Protein 3EF4 (pdb70)

CATH classification: 2.60.40.420

Sequence (372 aa):
AEHIVEMRNKDDAGNTMVFQPGFVKVEAGDTVKFVPTDKSHNAESVREVWPEGVAPVKGGFSKEVVFNAEKEGLYVLKCAPHYGMGMVVLVQVGKPVNLDQIKEYKATGLAKKRLDGEIAKVVQAEHIVEMRNKDDAGNTMVFQPGFVKVEAGDTVKFVPTDKSHNAESVREVWPPEEGGVAPVKGGFSKEVVFNAEKEGLYVLKCAPHYGMGMVVLVQVGKPVNLDQIKEYKATGLAKKRLDGEIAKVVQAEHIVEMRNKDDAGNTMVFQPGFVKVEAGDTVKFVPTDKSHNAESVREVWPEGVAPVKGGFSKEVVFNAEKEGLYVLKCAPHYGMGMVVLVQVGKPVNLDQIKEYKATGLAKKRLDGEIAKVVQ

Foldseek 3Di:
DEAEWEQDQADPVGQGGETVVQEEEDEQQYKYKYADPDFQWWKWFPVVQADPPDDIWGDDGRHMTMDRHHDFAKTKIATVVCLQVQYIHIYGYPDHPCLVSLVVDDDDDNVVVNSVVRSVVDDD/DEAEWEQAQADPVGQGGEIVVQEAEEAAQYKYKYADPDFQWWKWFPCQLAPVVDDIWTGDGNHITMDHRHDFAKTKIATVVCQQSQYIHIYGYPAHPVLVSQVPDATHHNVRVNSVVNSVVDDD/DEAEWEQAQADPVGQGGEIVPQEEEEEAQYKYKYADPDFFWWKWFPCQLADVVDDIWGGDHRHITMDRQHDFAKTKIATVVCQLSQYIHIYGYPAHPSLVSPLVDQTHHNVRVNVVVRSVPDDD

Nearest PDB structures (foldseek):
  3ef4-assembly2_B  TM=9.945E-01  e=1.281E-25  Hyphomicrobium denitrificans
  5z0x-assembly2_B  TM=9.480E-01  e=6.308E-16  Achromobacter cycloclastes
  3tu6-assembly1_A  TM=9.579E-01  e=3.264E-15  Sinorhizobium meliloti
  8k9p-assembly1_A  TM=9.310E-01  e=1.628E-15  Alcaligenes faecalis
  5ysg-assembly3_C  TM=9.507E-01  e=1.312E-14  Achromobacter cycloclastes

InterPro domains:
  IPR000923 Blue (type 1) copper domain [PF00127] (32-119)
  IPR001235 Blue (type 1) copper protein, plastocyanin-type [PR00156] (51-64)
  IPR001235 Blue (type 1) copper protein, plastocyanin-type [PR00156] (65-80)
  IPR001235 Blue (type 1) copper protein, plastocyanin-type [PR00156] (97-111)
  IPR002386 Amicyanin/Pseudoazurin [PR00155] (28-43)
  IPR002386 Amicyanin/Pseudoazurin [PR00155] (45-64)
  IPR002386 Amicyanin/Pseudoazurin [PR00155] (65-80)
  IPR002386 Amicyanin/Pseudoazurin [PR00155] (102-117)
  IPR008972 Cupredoxin [G3DSA:2.60.40.420] (27-150)
  IPR008972 Cupredoxin [SSF49503] (41-146)
  IPR012745 Pseudoazurin [TIGR02375] (33-148)
  IPR012745 Pseudoazurin [cd04218] (28-145)

Radius of gyration: 23.98 Å; Cα contacts (8 Å, |Δi|>4): 911; chains: 3; bounding box: 53×60×58 Å

Organism: NCBI:txid53399

Solvent-accessible surface area: 17289 Å² total; per-residue (Å²): 94,56,46,25,0,13,0,42,71,44,23,107,88,52,69,75,27,11,8,53,58,19,29,16,64,3,96,64,52,13,42,0,46,0,5,44,23,29,95,19,0,6,0,23,3,0,164,138,17,22,20,158,75,32,78,70,14,146,6,36,46,34,127,66,23,51,5,82,0,111,105,87,0,0,0,0,0,35,0,23,7,2,38,67,17,1,0,3,0,0,0,0,0,15,111,5,74,22,19,101,100,2,131,137,52,88,11,109,56,86,6,108,128,52,4,77,38,15,19,88,116,18,84,174,90,101,55,79,0,47,0,68,71,62,32,152,86,50,68,74,43,12,9,77,60,20,37,10,95,3,95,58,55,16,42,0,45,0,33,45,67,42,119,71,0,1,0,19,4,5,71,45,13,14,12,40,88,30,76,74,14,156,6,37,117,44,63,74,24,54,4,84,0,114,80,72,0,0,1,0,0,50,0,42,66,22,17,33,94,1,0,3,0,0,0,4,0,7,126,7,108,18,31,77,42,0,106,119,43,72,8,76,53,114,0,71,126,62,2,73,38,14,25,86,114,18,116,150,94,94,54,78,0,52,0,62,68,59,35,150,84,57,70,62,26,10,9,78,59,19,37,17,93,3,91,57,49,18,39,0,64,0,32,50,61,40,155,12,1,3,0,28,2,6,174,148,4,9,20,165,74,29,80,67,14,122,6,37,50,36,84,70,25,53,4,92,0,107,129,77,0,0,0,0,0,49,0,20,7,3,17,32,58,1,0,3,0,0,0,3,0,7,57,1,103,24,44,98,76,0,104,139,46,73,7,76,53,106,0,106,150,62,1,72,38,15,24,85,113,23,115,156

Secondary structure (DSSP, 8-state):
-EEEEEEEEE-TTS-EEEEESSEEEE-TT-EEEEE-SSSS---EE-TTTSPTTSPP-BPPTT--EEEE--SSEEEEEE-TTTGGGT-EEEEEESS-TTHHHHHHS---HHHHHHHHHHHTT---/-EEEEEEEEE-TTS-EEEEESSEEEE-TT-EEEEE-SSSS---EE-TTTS-TTPPP-BPPTT--EEEE--SSEEEEEE-TTTGGGT-EEEEEESS-TTHHHHHT---STTHHHHHHHHHTT---/-EEEEEEEEE-TTS-EEEEESSEEEE-TT-EEEEE-SSSS---EE-TTTS-TTSPPPBPPTT--EEEE--SSEEEEEE-TTTGGGT-EEEEEESS-TTHHHHHH---STTHHHHHHHHHTT---

B-factor: mean 19.75, std 11.4, range [7.48, 69.99]

Structure (mmCIF, N/CA/C/O backbone):
data_3EF4
#
_entry.id   3EF4
#
_cell.length_a   97.690
_cell.length_b   50.623
_cell.length_c   82.378
_cell.angle_alpha   90.00
_cell.angle_beta   90.98
_cell.angle_gamma   90.00
#
_symmetry.space_group_name_H-M   'C 1 2 1'
#
loop_
_entity.id
_entity.type
_entity.pdbx_description
1 polymer 'Blue copper protein'
2 non-polymer 'COPPER (II) ION'
3 non-polymer 'PHOSPHATE ION'
4 water water
#
loop_
_atom_site.group_PDB
_atom_site.id
_atom_site.type_symbol
_atom_site.label_atom_id
_atom_site.label_alt_id
_atom_site.label_comp_id
_atom_site.label_asym_id
_atom_site.label_entity_id
_atom_site.label_seq_id
_atom_site.pdbx_PDB_ins_code
_atom_site.Cartn_x
_atom_site.Cartn_y
_atom_site.Cartn_z
_atom_site.occupancy
_atom_site.B_iso_or_equiv
_atom_site.auth_seq_id
_atom_site.auth_comp_id
_atom_site.auth_asym_id
_atom_site.auth_atom_id
_atom_site.pdbx_PDB_model_num
ATOM 1 N N . ALA A 1 1 ? 6.708 13.967 13.757 1.00 34.20 1 ALA A N 1
ATOM 2 C CA . ALA A 1 1 ? 7.948 13.793 12.985 1.00 27.70 1 ALA A CA 1
ATOM 3 C C . ALA A 1 1 ? 8.935 12.895 13.744 1.00 22.84 1 ALA A C 1
ATOM 4 O O . ALA A 1 1 ? 9.083 13.037 14.938 1.00 25.85 1 ALA A O 1
ATOM 6 N N . GLU A 1 2 ? 9.582 11.940 13.093 1.00 20.73 2 GLU A N 1
ATOM 7 C CA . GLU A 1 2 ? 10.547 11.068 13.757 1.00 18.29 2 GLU A CA 1
ATOM 8 C C . GLU A 1 2 ? 11.966 11.618 13.664 1.00 16.30 2 GLU A C 1
ATOM 9 O O . GLU A 1 2 ? 12.366 12.175 12.624 1.00 21.25 2 GLU A O 1
ATOM 15 N N . HIS A 1 3 ? 12.722 11.441 14.721 1.00 13.76 3 HIS A N 1
ATOM 16 C CA . HIS A 1 3 ? 14.107 11.870 14.793 1.00 13.14 3 HIS A CA 1
ATOM 17 C C . HIS A 1 3 ? 14.910 10.628 15.142 1.00 13.23 3 HIS A C 1
ATOM 18 O O . HIS A 1 3 ? 14.402 9.809 15.927 1.00 15.66 3 HIS A O 1
ATOM 25 N N . ILE A 1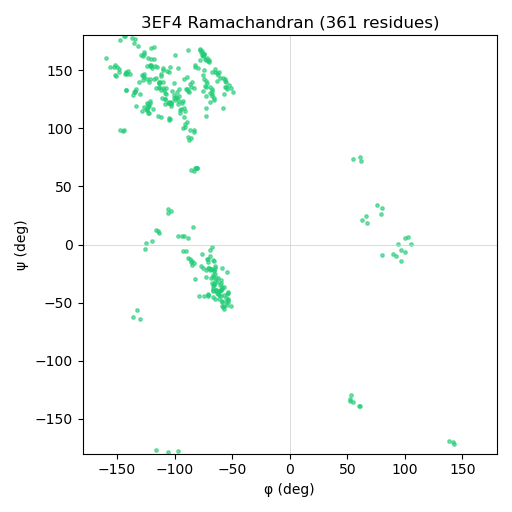 4 ? 16.088 10.502 14.573 1.00 13.35 4 ILE A N 1
ATOM 26 C CA . ILE A 1 4 ? 16.957 9.343 14.798 1.00 12.61 4 ILE A CA 1
ATOM 27 C C . ILE A 1 4 ? 18.204 9.750 15.543 1.00 11.81 4 ILE A C 1
ATOM 28 O O . ILE A 1 4 ? 18.834 10.762 15.203 1.00 13.20 4 ILE A O 1
ATOM 33 N N . VAL A 1 5 ? 18.559 8.952 16.554 1.00 10.51 5 VAL A N 1
ATOM 34 C CA . VAL A 1 5 ? 19.830 9.116 17.235 1.00 10.42 5 VAL A CA 1
ATOM 35 C C . VAL A 1 5 ? 20.573 7.811 17.138 1.00 10.83 5 VAL A C 1
ATOM 36 O O . VAL A 1 5 ? 20.090 6.768 17.554 1.00 11.82 5 VAL A O 1
ATOM 40 N N . GLU A 1 6 ? 21.740 7.845 16.518 1.00 10.92 6 GLU A N 1
ATOM 41 C CA . GLU A 1 6 ? 22.550 6.662 16.392 1.00 12.13 6 GLU A CA 1
ATOM 42 C C . GLU A 1 6 ? 23.442 6.409 17.611 1.00 11.62 6 GLU A C 1
ATOM 43 O O . GLU A 1 6 ? 24.006 7.355 18.167 1.00 12.18 6 GLU A O 1
ATOM 49 N N . MET A 1 7 ? 23.546 5.139 18.007 1.00 11.33 7 MET A N 1
ATOM 50 C CA . MET A 1 7 ? 24.497 4.702 19.024 1.00 10.61 7 MET A CA 1
ATOM 51 C C . MET A 1 7 ? 25.811 4.292 18.343 1.00 12.14 7 MET A C 1
ATOM 52 O O . MET A 1 7 ? 25.765 3.299 17.578 1.00 13.76 7 MET A O 1
ATOM 61 N N . ARG A 1 8 ? 26.894 5.013 18.600 1.00 12.00 8 ARG A N 1
ATOM 62 C CA . ARG A 1 8 ? 28.127 4.832 17.812 1.00 13.84 8 ARG A CA 1
ATOM 63 C C . ARG A 1 8 ? 29.365 4.675 18.702 1.00 13.55 8 ARG A C 1
ATOM 64 O O . ARG A 1 8 ? 29.555 5.321 19.706 1.00 13.14 8 ARG A O 1
ATOM 72 N N . ASN A 1 9 ? 30.249 3.759 18.277 1.00 14.68 9 ASN A N 1
ATOM 73 C CA . ASN A 1 9 ? 31.530 3.599 18.890 1.00 14.48 9 ASN A CA 1
ATOM 74 C C . ASN A 1 9 ? 32.404 4.840 18.670 1.00 15.28 9 ASN A C 1
ATOM 75 O O . ASN A 1 9 ? 33.151 5.225 19.550 1.00 16.68 9 ASN A O 1
ATOM 80 N N . LYS A 1 10 ? 32.285 5.482 17.520 1.00 17.24 10 LYS A N 1
ATOM 81 C CA . LYS A 1 10 ? 33.056 6.658 17.186 1.00 22.17 10 LYS A CA 1
ATOM 82 C C . LYS A 1 10 ? 32.299 7.565 16.222 1.00 22.51 10 LYS A C 1
ATOM 83 O O . LYS A 1 10 ? 31.621 6.994 15.356 1.00 28.76 10 LYS A O 1
ATOM 85 N N . ASP A 1 11 ? 32.395 8.899 16.265 1.00 23.93 11 ASP A N 1
ATOM 86 C CA . ASP A 1 11 ? 31.877 9.685 15.147 1.00 28.11 11 ASP A CA 1
ATOM 87 C C . ASP A 1 11 ? 33.012 10.051 14.196 1.00 32.00 11 ASP A C 1
ATOM 88 O O . ASP A 1 11 ? 34.166 9.663 14.382 1.00 32.37 11 ASP A O 1
ATOM 93 N N . ASP A 1 12 ? 32.689 10.808 13.151 1.00 35.93 12 ASP A N 1
ATOM 94 C CA . ASP A 1 12 ? 33.750 11.023 12.147 1.00 39.85 12 ASP A CA 1
ATOM 95 C C . ASP A 1 12 ? 34.801 11.968 12.685 1.00 40.59 12 ASP A C 1
ATOM 96 O O . ASP A 1 12 ? 35.974 11.887 12.328 1.00 46.77 12 ASP A O 1
ATOM 101 N N . ALA A 1 13 ? 34.436 12.855 13.585 1.00 39.83 13 ALA A N 1
ATOM 102 C CA . ALA A 1 13 ? 35.348 13.726 14.292 1.00 40.95 13 ALA A CA 1
ATOM 103 C C . ALA A 1 13 ? 36.243 13.001 15.273 1.00 40.87 13 ALA A C 1
ATOM 104 O O . ALA A 1 13 ? 37.098 13.603 15.913 1.00 45.53 13 ALA A O 1
ATOM 106 N N . GLY A 1 14 ? 36.048 11.700 15.449 1.00 39.10 14 GLY A N 1
ATOM 107 C CA . GLY A 1 14 ? 36.988 11.013 16.310 1.00 36.90 14 GLY A CA 1
ATOM 108 C C . GLY A 1 14 ? 36.461 10.793 17.700 1.00 36.03 14 GLY A C 1
ATOM 109 O O . GLY A 1 14 ? 37.144 10.091 18.475 1.00 37.20 14 GLY A O 1
ATOM 110 N N . ASN A 1 15 ? 35.279 11.361 18.017 1.00 31.88 15 ASN A N 1
ATOM 111 C CA . ASN A 1 15 ? 34.815 11.206 19.401 1.00 28.29 15 ASN A CA 1
ATOM 112 C C . ASN A 1 15 ? 34.291 9.783 19.631 1.00 23.90 15 ASN A C 1
ATOM 113 O O . ASN A 1 15 ? 33.503 9.321 18.798 1.00 25.45 15 ASN A O 1
ATOM 118 N N . THR A 1 16 ? 34.723 9.150 20.715 1.00 21.98 16 THR A N 1
ATOM 119 C CA . THR A 1 16 ? 34.233 7.798 21.016 1.00 20.30 16 THR A CA 1
ATOM 120 C C . THR A 1 16 ? 33.063 7.758 22.030 1.00 16.07 16 THR A C 1
ATOM 121 O O . THR A 1 16 ? 32.897 8.570 22.918 1.00 17.28 16 THR A O 1
ATOM 125 N N . MET A 1 17 ? 32.264 6.716 21.872 1.00 14.70 17 MET A N 1
ATOM 126 C CA . MET A 1 17 ? 31.081 6.359 22.651 1.00 12.92 17 MET A CA 1
ATOM 127 C C . MET A 1 17 ? 30.109 7.547 22.651 1.00 11.90 17 MET A C 1
ATOM 128 O O . MET A 1 17 ? 29.936 8.289 23.605 1.00 12.00 17 MET A O 1
ATOM 133 N N . VAL A 1 18 ? 29.496 7.700 21.506 1.00 11.71 18 VAL A N 1
ATOM 134 C CA . VAL A 1 18 ? 28.645 8.843 21.276 1.00 11.87 18 VAL A CA 1
ATOM 135 C C . VAL A 1 18 ? 27.270 8.489 20.776 1.00 10.86 18 VAL A C 1
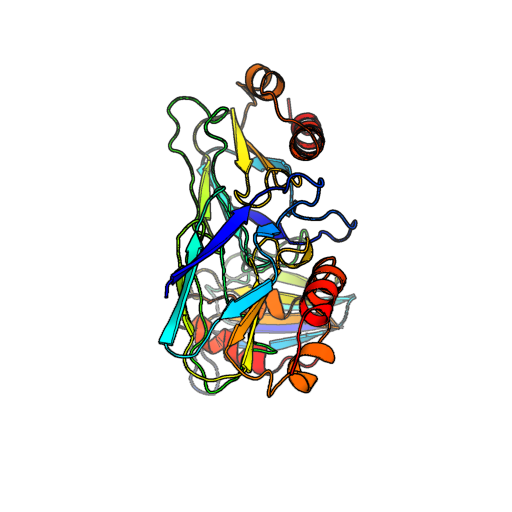ATOM 136 O O . VAL A 1 18 ? 27.068 7.550 20.006 1.00 12.28 18 VAL A O 1
ATOM 140 N N . PHE A 1 19 ? 26.306 9.309 21.214 1.00 10.15 19 PHE A N 1
ATOM 141 C CA . PHE A 1 19 ? 25.044 9.405 20.534 1.00 10.19 19 PHE A CA 1
ATOM 142 C C . PHE A 1 19 ? 25.158 10.468 19.448 1.00 10.52 19 PHE A C 1
ATOM 143 O O . PHE A 1 19 ? 25.662 11.562 19.716 1.00 11.89 19 PHE A O 1
ATOM 151 N N . GLN A 1 20 ? 24.712 10.162 18.256 1.00 11.36 20 GLN A N 1
ATOM 152 C CA . GLN A 1 20 ? 24.796 11.084 17.142 1.00 11.98 20 GLN A CA 1
ATOM 153 C C . GLN A 1 20 ? 23.406 11.341 16.571 1.00 11.52 20 GLN A C 1
ATOM 154 O O . GLN A 1 20 ? 22.798 10.392 16.018 1.00 12.34 20 GLN A O 1
ATOM 160 N N . PRO A 1 21 ? 22.891 12.556 16.690 1.00 12.26 21 PRO A N 1
ATOM 161 C CA . PRO A 1 21 ? 23.474 13.724 17.366 1.00 11.89 21 PRO A CA 1
ATOM 162 C C . PRO A 1 21 ? 23.370 13.582 18.872 1.00 11.16 21 PRO A C 1
ATOM 163 O O . PRO A 1 21 ? 22.574 12.796 19.401 1.00 11.91 21 PRO A O 1
ATOM 167 N N . GLY A 1 22 ? 24.165 14.365 19.598 1.00 10.52 22 GLY A N 1
ATOM 168 C CA . GLY A 1 22 ? 24.137 14.425 21.024 1.00 9.86 22 GLY A CA 1
ATOM 169 C C . GLY A 1 22 ? 23.074 15.350 21.600 1.00 8.85 22 GLY A C 1
ATOM 170 O O . GLY A 1 22 ? 22.768 15.282 22.788 1.00 9.22 22 GLY A O 1
ATOM 171 N N . PHE A 1 23 ? 22.529 16.212 20.760 1.00 10.26 23 PHE A N 1
ATOM 172 C CA . PHE A 1 23 ? 21.448 17.129 21.125 1.00 10.17 23 PHE A CA 1
ATOM 173 C C . PHE A 1 23 ? 20.422 17.037 20.001 1.00 10.17 23 PHE A C 1
ATOM 174 O O . PHE A 1 23 ? 20.786 17.090 18.829 1.00 11.75 23 PHE A O 1
ATOM 182 N N . VAL A 1 24 ? 19.157 16.910 20.358 1.00 11.02 24 VAL A N 1
ATOM 183 C CA . VAL A 1 24 ? 18.129 17.001 19.304 1.00 14.01 24 VAL A CA 1
ATOM 184 C C . VAL A 1 24 ? 16.918 17.733 19.864 1.00 11.16 24 VAL A C 1
ATOM 185 O O . VAL A 1 24 ? 16.448 17.508 20.961 1.00 11.63 24 VAL A O 1
ATOM 189 N N . LYS A 1 25 ? 16.454 18.671 19.069 1.00 12.48 25 LYS A N 1
ATOM 190 C CA . LYS A 1 25 ? 15.264 19.456 19.315 1.00 13.46 25 LYS A CA 1
ATOM 191 C C . LYS A 1 25 ? 14.098 18.880 18.547 1.00 13.06 25 LYS A C 1
ATOM 192 O O . LYS A 1 25 ? 14.156 18.669 17.336 1.00 14.54 25 LYS A O 1
ATOM 198 N N . VAL A 1 26 ? 13.025 18.595 19.274 1.00 12.57 26 VAL A N 1
ATOM 199 C CA . VAL A 1 26 ? 11.840 17.983 18.746 1.00 13.99 26 VAL A CA 1
ATOM 200 C C . VAL A 1 26 ? 10.599 18.706 19.274 1.00 15.24 26 VAL A C 1
ATOM 201 O O . VAL A 1 26 ? 10.676 19.631 20.093 1.00 16.66 26 VAL A O 1
ATOM 205 N N . GLU A 1 27 ? 9.467 18.290 18.728 1.00 17.47 27 GLU A N 1
ATOM 206 C CA . GLU A 1 27 ? 8.214 18.881 19.236 1.00 18.68 27 GLU A CA 1
ATOM 207 C C . GLU A 1 27 ? 7.372 17.762 19.832 1.00 17.79 27 GLU A C 1
ATOM 208 O O . GLU A 1 27 ? 7.546 16.581 19.558 1.00 17.19 27 GLU A O 1
ATOM 214 N N . ALA A 1 28 ? 6.436 18.176 20.686 1.00 18.21 28 ALA A N 1
ATOM 215 C CA . ALA A 1 28 ? 5.546 17.178 21.237 1.00 17.83 28 ALA A CA 1
ATOM 216 C C . ALA A 1 28 ? 4.838 16.371 20.152 1.00 18.13 28 ALA A C 1
ATOM 217 O O . ALA A 1 28 ? 4.454 16.987 19.143 1.00 21.84 28 ALA A O 1
ATOM 219 N N . GLY A 1 29 ? 4.706 15.077 20.362 1.00 18.84 29 GLY A N 1
ATOM 220 C CA . GLY A 1 29 ? 4.135 14.160 19.416 1.00 20.08 29 GLY A CA 1
ATOM 221 C C . GLY A 1 29 ? 5.162 13.524 18.506 1.00 20.98 29 GLY A C 1
ATOM 222 O O . GLY A 1 29 ? 4.852 12.584 17.760 1.00 23.92 29 GLY A O 1
ATOM 223 N N . ASP A 1 30 ? 6.424 14.030 18.552 1.00 18.73 30 ASP A N 1
ATOM 224 C CA . ASP A 1 30 ? 7.493 13.413 17.793 1.00 18.14 30 ASP A CA 1
ATOM 225 C C . ASP A 1 30 ? 7.985 12.159 18.497 1.00 17.17 30 ASP A C 1
ATOM 226 O O . ASP A 1 30 ? 7.847 11.947 19.678 1.00 18.45 30 ASP A O 1
ATOM 231 N N . THR A 1 31 ? 8.618 11.314 17.729 1.00 21.22 31 THR A N 1
ATOM 232 C CA . THR A 1 31 ? 9.325 10.196 18.317 1.00 21.75 31 THR A CA 1
ATOM 233 C C . THR A 1 31 ? 10.819 10.402 18.114 1.00 19.09 31 THR A C 1
ATOM 234 O O . THR A 1 31 ? 11.292 10.950 17.111 1.00 22.93 31 THR A O 1
ATOM 238 N N . VAL A 1 32 ? 11.585 9.934 19.078 1.00 14.97 32 VAL A N 1
ATOM 239 C CA . VAL A 1 32 ? 13.018 9.877 18.925 1.00 13.22 32 VAL A CA 1
ATOM 240 C C . VAL A 1 32 ? 13.413 8.408 19.029 1.00 11.99 32 VAL A C 1
ATOM 241 O O . VAL A 1 32 ? 13.189 7.749 20.056 1.00 12.59 32 VAL A O 1
ATOM 245 N N . LYS A 1 33 ? 13.964 7.858 17.961 1.00 12.32 33 LYS A N 1
ATOM 246 C CA . LYS A 1 33 ? 14.391 6.460 17.933 1.00 11.89 33 LYS A CA 1
ATOM 247 C C . LYS A 1 33 ? 15.893 6.386 18.068 1.00 11.10 33 LYS A C 1
ATOM 248 O O . LYS A 1 33 ? 16.621 6.984 17.251 1.00 12.29 33 LYS A O 1
ATOM 254 N N . PHE A 1 34 ? 16.333 5.668 19.075 1.00 11.15 34 PHE A N 1
ATOM 255 C CA . PHE A 1 34 ? 17.736 5.387 19.334 1.00 10.87 34 PHE A CA 1
ATOM 256 C C . PHE A 1 34 ? 18.053 4.045 18.695 1.00 11.74 34 PHE A C 1
ATOM 257 O O . PHE A 1 34 ? 17.420 3.042 19.032 1.00 12.61 34 PHE A O 1
ATOM 265 N N . VAL A 1 35 ? 18.959 4.076 17.714 1.00 11.47 35 VAL A N 1
ATOM 266 C CA . VAL A 1 35 ? 19.194 2.912 16.887 1.00 11.56 35 VAL A CA 1
ATOM 267 C C . VAL A 1 35 ? 20.597 2.351 17.105 1.00 12.44 35 VAL A C 1
ATOM 268 O O . VAL A 1 35 ? 21.541 3.128 17.245 1.00 11.24 35 VAL A O 1
ATOM 272 N N . PRO A 1 36 ? 20.736 1.036 17.163 1.00 12.72 36 PRO A N 1
ATOM 273 C CA . PRO A 1 36 ? 22.024 0.413 17.456 1.00 13.31 36 PRO A CA 1
ATOM 274 C C . PRO A 1 36 ? 22.932 0.311 16.224 1.00 13.53 36 PRO A C 1
ATOM 275 O O . PRO A 1 36 ? 23.262 -0.781 15.713 1.00 16.77 36 PRO A O 1
ATOM 279 N N . THR A 1 37 ? 23.331 1.476 15.730 1.00 12.88 37 THR A N 1
ATOM 280 C CA . THR A 1 37 ? 24.199 1.514 14.533 1.00 15.25 37 THR A CA 1
ATOM 281 C C . THR A 1 37 ? 25.427 0.656 14.732 1.00 15.25 37 THR A C 1
ATOM 282 O O . THR A 1 37 ? 25.802 -0.167 13.873 1.00 17.19 37 THR A O 1
ATOM 286 N N . ASP A 1 38 ? 26.047 0.822 15.880 1.00 14.51 38 ASP A N 1
ATOM 287 C CA . ASP A 1 38 ? 27.041 -0.111 16.411 1.00 15.00 38 ASP A CA 1
ATOM 288 C C . ASP A 1 38 ? 26.388 -0.905 17.534 1.00 13.89 38 ASP A C 1
ATOM 289 O O . ASP A 1 38 ? 25.554 -0.381 18.279 1.00 13.64 38 ASP A O 1
ATOM 294 N N . LYS A 1 39 ? 26.795 -2.148 17.714 1.00 15.98 39 LYS A N 1
ATOM 295 C CA . LYS A 1 39 ? 26.315 -2.954 18.818 1.00 16.45 39 LYS A CA 1
ATOM 296 C C . LYS A 1 39 ? 27.002 -2.569 20.129 1.00 15.87 39 LYS A C 1
ATOM 297 O O . LYS A 1 39 ? 28.008 -1.869 20.223 1.00 17.19 39 LYS A O 1
ATOM 301 N N . SER A 1 40 ? 26.417 -3.040 21.184 1.00 15.21 40 SER A N 1
ATOM 302 C CA . SER A 1 40 ? 26.919 -2.983 22.565 1.00 15.04 40 SER A CA 1
ATOM 303 C C . SER A 1 40 ? 26.665 -1.645 23.222 1.00 13.61 40 SER A C 1
ATOM 304 O O . SER A 1 40 ? 27.455 -1.270 24.103 1.00 19.09 40 SER A O 1
ATOM 307 N N . HIS A 1 41 ? 25.583 -0.983 22.851 1.00 11.09 41 HIS A N 1
ATOM 308 C CA . HIS A 1 41 ? 25.110 0.236 23.472 1.00 10.58 41 HIS A CA 1
ATOM 309 C C . HIS A 1 41 ? 23.668 0.107 23.884 1.00 10.57 41 HIS A C 1
ATOM 310 O O . HIS A 1 41 ? 22.976 -0.797 23.453 1.00 12.58 41 HIS A O 1
ATOM 317 N N . ASN A 1 42 ? 23.178 1.007 24.702 1.00 10.41 42 ASN A N 1
ATOM 318 C CA . ASN A 1 42 ? 21.763 1.182 24.897 1.00 10.63 42 ASN A CA 1
ATOM 319 C C . ASN A 1 42 ? 21.452 2.664 25.070 1.00 10.35 42 ASN A C 1
ATOM 320 O O . ASN A 1 42 ? 22.320 3.518 25.088 1.00 9.87 42 ASN A O 1
ATOM 325 N N . ALA A 1 43 ? 20.160 2.926 25.252 1.00 10.18 43 ALA A N 1
ATOM 326 C CA . ALA A 1 43 ? 19.716 4.279 25.619 1.00 9.27 43 ALA A CA 1
ATOM 327 C C . ALA A 1 43 ? 18.684 4.129 26.712 1.00 8.97 43 ALA A C 1
ATOM 328 O O . ALA A 1 43 ? 17.739 3.354 26.610 1.00 10.07 43 ALA A O 1
ATOM 330 N N . GLU A 1 44 ? 18.873 4.855 27.796 1.00 8.79 44 GLU A N 1
ATOM 331 C CA . GLU A 1 44 ? 17.944 4.843 28.934 1.00 9.27 44 GLU A CA 1
ATOM 332 C C . GLU A 1 44 ? 17.956 6.187 29.624 1.00 7.93 44 GLU A C 1
ATOM 333 O O . GLU A 1 44 ? 18.968 6.911 29.655 1.00 8.66 44 GLU A O 1
ATOM 339 N N . SER A 1 45 ? 16.855 6.529 30.261 1.00 8.45 45 SER A N 1
ATOM 340 C CA . SER A 1 45 ? 16.764 7.745 31.022 1.00 8.15 45 SER A CA 1
ATOM 341 C C . SER A 1 45 ? 17.817 7.861 32.100 1.00 8.64 45 SER A C 1
ATOM 342 O O . SER A 1 45 ? 18.101 6.869 32.776 1.00 9.42 45 SER A O 1
ATOM 345 N N . VAL A 1 46 ? 18.353 9.049 32.292 1.00 8.25 46 VAL A N 1
ATOM 346 C CA . VAL A 1 46 ? 19.100 9.357 33.506 1.00 9.10 46 VAL A CA 1
ATOM 347 C C . VAL A 1 46 ? 18.043 9.735 34.533 1.00 9.48 46 VAL A C 1
ATOM 348 O O . VAL A 1 46 ? 17.542 10.842 34.559 1.00 9.78 46 VAL A O 1
ATOM 352 N N . ARG A 1 47 ? 17.670 8.757 35.359 1.00 10.78 47 ARG A N 1
ATOM 353 C CA . ARG A 1 47 ? 16.475 8.960 36.175 1.00 12.00 47 ARG A CA 1
ATOM 354 C C . ARG A 1 47 ? 16.620 10.054 37.205 1.00 12.01 47 ARG A C 1
ATOM 355 O O . ARG A 1 47 ? 15.599 10.622 37.610 1.00 13.87 47 ARG A O 1
ATOM 363 N N . GLU A 1 48 ? 17.861 10.347 37.563 1.00 12.22 48 GLU A N 1
ATOM 364 C CA . GLU A 1 48 ? 18.066 11.376 38.574 1.00 13.31 48 GLU A CA 1
ATOM 365 C C . GLU A 1 48 ? 17.761 12.760 38.052 1.00 12.39 48 GLU A C 1
ATOM 366 O O . GLU A 1 48 ? 17.632 13.679 38.852 1.00 14.51 48 GLU A O 1
ATOM 372 N N . VAL A 1 49 ? 17.661 12.897 36.721 1.00 11.28 49 VAL A N 1
ATOM 373 C CA . VAL A 1 49 ? 17.343 14.215 36.126 1.00 12.09 49 VAL A CA 1
ATOM 374 C C . VAL A 1 49 ? 16.126 14.149 35.194 1.00 11.15 49 VAL A C 1
ATOM 375 O O . VAL A 1 49 ? 15.689 15.203 34.688 1.00 11.87 49 VAL A O 1
ATOM 379 N N . TRP A 1 50 ? 15.569 12.979 34.964 1.00 11.99 50 TRP A N 1
ATOM 380 C CA . TRP A 1 50 ? 14.403 12.831 34.072 1.00 11.23 50 TRP A CA 1
ATOM 381 C C . TRP A 1 50 ? 13.203 13.579 34.596 1.00 11.56 50 TRP A C 1
ATOM 382 O O . TRP A 1 50 ? 13.033 13.552 35.821 1.00 15.50 50 TRP A O 1
ATOM 393 N N . PRO A 1 51 ? 12.420 14.215 33.743 1.00 12.51 51 PRO A N 1
ATOM 394 C CA . PRO A 1 51 ? 11.297 15.017 34.215 1.00 15.63 51 PRO A CA 1
ATOM 395 C C . PRO A 1 51 ? 10.322 14.203 35.045 1.00 17.36 51 PRO A C 1
ATOM 396 O O . PRO A 1 51 ? 9.964 13.023 34.785 1.00 15.24 51 PRO A O 1
ATOM 400 N N . GLU A 1 52 ? 9.839 14.948 36.040 1.00 22.32 52 GLU A N 1
ATOM 401 C CA . GLU A 1 52 ? 8.957 14.412 37.025 1.00 24.47 52 GLU A CA 1
ATOM 402 C C . GLU A 1 52 ? 7.747 13.846 36.351 1.00 24.43 52 GLU A C 1
ATOM 403 O O . GLU A 1 52 ? 7.118 14.542 35.502 1.00 24.56 52 GLU A O 1
ATOM 409 N N . GLY A 1 53 ? 7.483 12.591 36.753 1.00 22.44 53 GLY A N 1
ATOM 410 C CA . GLY A 1 53 ? 6.206 12.047 36.359 1.00 21.58 53 GLY A CA 1
ATOM 411 C C . GLY A 1 53 ? 6.142 11.520 34.946 1.00 19.79 53 GLY A C 1
ATOM 412 O O . GLY A 1 53 ? 5.141 10.902 34.561 1.00 28.73 53 GLY A O 1
ATOM 413 N N . VAL A 1 54 ? 7.146 11.745 34.115 1.00 13.07 54 VAL A N 1
ATOM 414 C CA . VAL A 1 54 ? 7.141 11.273 32.738 1.00 10.79 54 VAL A CA 1
ATOM 415 C C . VAL A 1 54 ? 7.703 9.870 32.677 1.00 10.69 54 VAL A C 1
ATOM 416 O O . VAL A 1 54 ? 8.737 9.575 33.293 1.00 12.28 54 VAL A O 1
ATOM 420 N N . ALA A 1 55 ? 7.028 8.960 32.009 1.00 11.21 55 ALA A N 1
ATOM 421 C CA . ALA A 1 55 ? 7.474 7.574 31.893 1.00 12.77 55 ALA A CA 1
ATOM 422 C C . ALA A 1 55 ? 8.927 7.496 31.461 1.00 10.84 55 ALA A C 1
ATOM 423 O O . ALA A 1 55 ? 9.331 8.156 30.517 1.00 11.95 55 ALA A O 1
ATOM 425 N N . PRO A 1 56 ? 9.736 6.701 32.151 1.00 11.52 56 PRO A N 1
ATOM 426 C CA . PRO A 1 56 ? 11.128 6.592 31.715 1.00 12.09 56 PRO A CA 1
ATOM 427 C C . PRO A 1 56 ? 11.287 5.687 30.503 1.00 10.82 56 PRO A C 1
ATOM 428 O O . PRO A 1 56 ? 10.391 4.952 30.096 1.00 14.59 56 PRO A O 1
ATOM 432 N N . VAL A 1 57 ? 12.475 5.760 29.917 1.00 10.43 57 VAL A N 1
ATOM 433 C CA . VAL A 1 57 ? 12.910 4.981 28.778 1.00 11.15 57 VAL A CA 1
ATOM 434 C C . VAL A 1 57 ? 13.984 4.028 29.257 1.00 9.71 57 VAL A C 1
ATOM 435 O O . VAL A 1 57 ? 14.897 4.472 29.973 1.00 10.19 57 VAL A O 1
ATOM 439 N N . LYS A 1 58 ? 13.904 2.754 28.889 1.00 10.67 58 LYS A N 1
ATOM 440 C CA . LYS A 1 58 ? 15.013 1.846 29.215 1.00 12.68 58 LYS A CA 1
ATOM 441 C C . LYS A 1 58 ? 15.147 0.867 28.063 1.00 12.41 58 LYS A C 1
ATOM 442 O O . LYS A 1 58 ? 14.463 -0.141 28.003 1.00 14.43 58 LYS A O 1
ATOM 447 N N . GLY A 1 59 ? 16.074 1.148 27.153 1.00 12.23 59 GLY A N 1
ATOM 448 C CA . GLY A 1 59 ? 16.236 0.226 26.049 1.00 13.55 59 GLY A CA 1
ATOM 449 C C . GLY A 1 59 ? 17.091 -0.962 26.397 1.00 13.84 59 GLY A C 1
ATOM 450 O O . GLY A 1 59 ? 17.964 -0.954 27.260 1.00 13.99 59 GLY A O 1
ATOM 451 N N . GLY A 1 60 ? 16.820 -2.033 25.689 1.00 15.50 60 GLY A N 1
ATOM 452 C CA . GLY A 1 60 ? 17.624 -3.206 25.846 1.00 16.62 60 GLY A CA 1
ATOM 453 C C . GLY A 1 60 ? 19.021 -3.055 25.225 1.00 16.65 60 GLY A C 1
ATOM 454 O O . GLY A 1 60 ? 19.270 -2.217 24.377 1.00 15.03 60 GLY A O 1
ATOM 455 N N . PHE A 1 61 ? 19.912 -3.919 25.743 1.00 18.08 61 PHE A N 1
ATOM 456 C CA . PHE A 1 61 ? 21.296 -3.807 25.289 1.00 16.96 61 PHE A CA 1
ATOM 457 C C . PHE A 1 61 ? 21.393 -4.192 23.832 1.00 17.54 61 PHE A C 1
ATOM 458 O O . PHE A 1 61 ? 20.890 -5.246 23.366 1.00 18.65 61 PHE A O 1
ATOM 466 N N . SER A 1 62 ? 21.985 -3.361 23.026 1.00 17.20 62 SER A N 1
ATOM 467 C CA . SER A 1 62 ? 22.124 -3.562 21.591 1.00 18.47 62 SER A CA 1
ATOM 468 C C . SER A 1 62 ? 20.797 -3.506 20.857 1.00 17.09 62 SER A C 1
ATOM 469 O O . SER A 1 62 ? 20.732 -3.997 19.714 1.00 20.44 62 SER A O 1
ATOM 472 N N . LYS A 1 63 ? 19.757 -2.942 21.433 1.00 16.20 63 LYS A N 1
ATOM 473 C CA . LYS A 1 63 ? 18.432 -2.847 20.816 1.00 16.51 63 LYS A CA 1
ATOM 474 C C . LYS A 1 63 ? 18.040 -1.404 20.549 1.00 14.79 63 LYS A C 1
ATOM 475 O O . LYS A 1 63 ? 18.456 -0.471 21.192 1.00 14.47 63 LYS A O 1
ATOM 481 N N . GLU A 1 64 ? 17.198 -1.217 19.536 1.00 15.46 64 GLU A N 1
ATOM 482 C CA . GLU A 1 64 ? 16.478 0.008 19.297 1.00 14.44 64 GLU A CA 1
ATOM 483 C C . GLU A 1 64 ? 15.552 0.270 20.470 1.00 13.08 64 GLU A C 1
ATOM 484 O O . GLU A 1 64 ? 14.996 -0.657 21.050 1.00 14.36 64 GLU A O 1
ATOM 490 N N . VAL A 1 65 ? 15.351 1.532 20.797 1.00 12.12 65 VAL A N 1
ATOM 491 C CA . VAL A 1 65 ? 14.328 1.969 21.739 1.00 12.15 65 VAL A CA 1
ATOM 492 C C . VAL A 1 65 ? 13.847 3.354 21.315 1.00 11.68 65 VAL A C 1
ATOM 493 O O . VAL A 1 65 ? 14.597 4.128 20.703 1.00 12.33 65 VAL A O 1
ATOM 497 N N . VAL A 1 66 ? 12.613 3.652 21.628 1.00 12.31 66 VAL A N 1
ATOM 498 C CA . VAL A 1 66 ? 11.986 4.935 21.338 1.00 12.43 66 VAL A CA 1
ATOM 499 C C . VAL A 1 66 ? 11.703 5.710 22.595 1.00 12.24 66 VAL A C 1
ATOM 500 O O . VAL A 1 66 ? 11.362 5.173 23.657 1.00 17.39 66 VAL A O 1
ATOM 507 N N . PHE A 1 67 ? 11.842 7.016 22.443 1.00 11.84 67 PHE A N 1
ATOM 508 C CA . PHE A 1 67 ? 11.343 8.024 23.356 1.00 11.25 67 PHE A CA 1
ATOM 509 C C . PHE A 1 67 ? 10.158 8.718 22.657 1.00 11.06 67 PHE A C 1
ATOM 510 O O . PHE A 1 67 ? 10.347 9.276 21.558 1.00 11.99 67 PHE A O 1
ATOM 518 N N . ASN A 1 68 ? 9.022 8.664 23.259 1.00 11.34 68 ASN A N 1
ATOM 519 C CA . ASN A 1 68 ? 7.830 9.324 22.711 1.00 12.48 68 ASN A CA 1
ATOM 520 C C . ASN A 1 68 ? 7.753 10.709 23.321 1.00 11.60 68 ASN A C 1
ATOM 521 O O . ASN A 1 68 ? 7.355 10.888 24.465 1.00 13.26 68 ASN A O 1
ATOM 526 N N . ALA A 1 69 ? 8.182 11.725 22.598 1.00 12.42 69 ALA A N 1
ATOM 527 C CA . ALA A 1 69 ? 8.228 13.084 23.113 1.00 12.10 69 ALA A CA 1
ATOM 528 C C . ALA A 1 69 ? 6.820 13.596 23.293 1.00 12.40 69 ALA A C 1
ATOM 529 O O . ALA A 1 69 ? 6.092 13.564 22.310 1.00 14.66 69 ALA A O 1
ATOM 531 N N . GLU A 1 70 ? 6.449 14.013 24.503 1.00 11.04 70 GLU A N 1
ATOM 532 C CA . GLU A 1 70 ? 5.087 14.448 24.779 1.00 11.43 70 GLU A CA 1
ATOM 533 C C . GLU A 1 70 ? 5.049 15.718 25.606 1.00 11.96 70 GLU A C 1
ATOM 534 O O . GLU A 1 70 ? 4.483 16.717 25.158 1.00 13.85 70 GLU A O 1
ATOM 540 N N . LYS A 1 71 ? 5.566 15.700 26.809 1.00 11.91 71 LYS A N 1
ATOM 541 C CA . LYS A 1 71 ? 5.600 16.826 27.706 1.00 12.10 71 LYS A CA 1
ATOM 542 C C . LYS A 1 71 ? 6.817 17.686 27.426 1.00 11.44 71 LYS A C 1
ATOM 543 O O . LYS A 1 71 ? 7.937 17.189 27.293 1.00 11.27 71 LYS A O 1
ATOM 548 N N . GLU A 1 72 ? 6.645 19.001 27.382 1.00 12.89 72 GLU A N 1
ATOM 549 C CA . GLU A 1 72 ? 7.746 19.910 27.076 1.00 14.11 72 GLU A CA 1
ATOM 550 C C . GLU A 1 72 ? 8.806 19.813 28.146 1.00 12.70 72 GLU A C 1
ATOM 551 O O . GLU A 1 72 ? 8.500 19.587 29.330 1.00 14.91 72 GLU A O 1
ATOM 557 N N . GLY A 1 73 ? 10.049 20.010 27.740 1.00 11.88 73 GLY A N 1
ATOM 558 C CA . GLY A 1 73 ? 11.203 20.059 28.635 1.00 12.18 73 GLY A CA 1
ATOM 559 C C . GLY A 1 73 ? 12.403 19.316 28.060 1.00 10.35 73 GLY A C 1
ATOM 560 O O . GLY A 1 73 ? 12.420 18.919 26.904 1.00 10.73 73 GLY A O 1
ATOM 561 N N . LEU A 1 74 ? 13.398 19.133 28.904 1.00 9.74 74 LEU A N 1
ATOM 562 C CA . LEU A 1 74 ? 14.666 18.550 28.564 1.00 9.99 74 LEU A CA 1
ATOM 563 C C . LEU A 1 74 ? 14.830 17.184 29.165 1.00 9.03 74 LEU A C 1
ATOM 564 O O . LEU A 1 74 ? 14.606 17.023 30.364 1.00 10.18 74 LEU A O 1
ATOM 569 N N . TYR A 1 75 ? 15.268 16.245 28.355 1.00 8.91 75 TYR A N 1
ATOM 570 C CA . TYR A 1 75 ? 15.348 14.824 28.676 1.00 8.24 75 TYR A CA 1
ATOM 571 C C . TYR A 1 75 ? 16.768 14.313 28.418 1.00 7.85 75 TYR A C 1
ATOM 572 O O . TYR A 1 75 ? 17.246 14.336 27.295 1.00 8.32 75 TYR A O 1
ATOM 581 N N . VAL A 1 76 ? 17.385 13.847 29.481 1.00 7.52 76 VAL A N 1
ATOM 582 C CA . VAL A 1 76 ? 18.737 13.305 29.399 1.00 7.83 76 VAL A CA 1
ATOM 583 C C . VAL A 1 76 ? 18.670 11.793 29.375 1.00 7.78 76 VAL A C 1
ATOM 584 O O . VAL A 1 76 ? 18.049 11.187 30.277 1.00 7.95 76 VAL A O 1
ATOM 588 N N . LEU A 1 77 ? 19.337 11.194 28.387 1.00 7.81 77 LEU A N 1
ATOM 589 C CA . LEU A 1 77 ? 19.500 9.748 28.327 1.00 7.82 77 LEU A CA 1
ATOM 590 C C . LEU A 1 77 ? 20.981 9.422 28.329 1.00 7.92 77 LEU A C 1
ATOM 591 O O . LEU A 1 77 ? 21.812 10.199 27.901 1.00 8.25 77 LEU A O 1
ATOM 596 N N . LYS A 1 78 ? 21.281 8.210 28.811 1.00 8.41 78 LYS A N 1
ATOM 597 C CA . LYS A 1 78 ? 22.600 7.680 28.805 1.00 8.26 78 LYS A CA 1
ATOM 598 C C . LYS A 1 78 ? 22.627 6.306 28.147 1.00 8.19 78 LYS A C 1
ATOM 599 O O . LYS A 1 78 ? 21.626 5.644 28.031 1.00 8.81 78 LYS A O 1
ATOM 605 N N . CYS A 1 79 ? 23.848 5.906 27.800 1.00 8.92 79 CYS A N 1
ATOM 606 C CA . CYS A 1 79 ? 24.183 4.523 27.501 1.00 9.11 79 CYS A CA 1
ATOM 607 C C . CYS A 1 79 ? 24.785 3.943 28.772 1.00 9.56 79 CYS A C 1
ATOM 608 O O . CYS A 1 79 ? 25.756 4.497 29.294 1.00 10.10 79 CYS A O 1
ATOM 611 N N . ALA A 1 80 ? 24.171 2.879 29.307 1.00 9.64 80 ALA A N 1
ATOM 612 C CA . ALA A 1 80 ? 24.593 2.393 30.608 1.00 10.76 80 ALA A CA 1
ATOM 613 C C . ALA A 1 80 ? 26.078 2.031 30.662 1.00 11.01 80 ALA A C 1
ATOM 614 O O . ALA A 1 80 ? 26.765 2.528 31.567 1.00 12.49 80 ALA A O 1
ATOM 616 N N . PRO A 1 81 ? 26.637 1.213 29.810 1.00 11.10 81 PRO A N 1
ATOM 617 C CA . PRO A 1 81 ? 28.049 0.918 29.951 1.00 11.48 81 PRO A CA 1
ATOM 618 C C . PRO A 1 81 ? 28.986 2.057 29.615 1.00 10.80 81 PRO A C 1
ATOM 619 O O . PRO A 1 81 ? 30.148 2.000 30.025 1.00 11.62 81 PRO A O 1
ATOM 623 N N . HIS A 1 82 ? 28.508 3.044 28.854 1.00 10.51 82 HIS A N 1
ATOM 624 C CA . HIS A 1 82 ? 29.412 4.095 28.418 1.00 9.79 82 HIS A CA 1
ATOM 625 C C . HIS A 1 82 ? 29.151 5.479 28.971 1.00 9.82 82 HIS A C 1
ATOM 626 O O . HIS A 1 82 ? 29.782 6.434 28.552 1.00 10.65 82 HIS A O 1
ATOM 633 N N . TYR A 1 83 ? 28.261 5.596 29.949 1.00 10.68 83 TYR A N 1
ATOM 634 C CA . TYR A 1 83 ? 27.969 6.931 30.488 1.00 10.52 83 TYR A CA 1
ATOM 635 C C . TYR A 1 83 ? 29.192 7.621 31.002 1.00 12.13 83 TYR A C 1
ATOM 636 O O . TYR A 1 83 ? 29.435 8.798 30.715 1.00 13.22 83 TYR A O 1
ATOM 645 N N . GLY A 1 84 ? 30.021 6.875 31.729 1.00 13.17 84 GLY A N 1
ATOM 646 C CA . GLY A 1 84 ? 31.262 7.414 32.225 1.00 16.14 84 GLY A CA 1
ATOM 647 C C . GLY A 1 84 ? 32.268 7.796 31.197 1.00 14.75 84 GLY A C 1
ATOM 648 O O . GLY A 1 84 ? 33.202 8.591 31.443 1.00 17.71 84 GLY A O 1
ATOM 649 N N . MET A 1 85 ? 32.141 7.288 29.986 1.00 12.92 85 MET A N 1
ATOM 650 C CA . MET A 1 85 ? 32.951 7.620 28.840 1.00 13.54 85 MET A CA 1
ATOM 651 C C . MET A 1 85 ? 32.316 8.735 28.055 1.00 13.53 85 MET A C 1
ATOM 652 O O . MET A 1 85 ? 32.767 9.063 26.973 1.00 14.60 85 MET A O 1
ATOM 661 N N . GLY A 1 86 ? 31.244 9.325 28.574 1.00 12.25 86 GLY A N 1
ATOM 662 C CA . GLY A 1 86 ? 30.675 10.459 27.863 1.00 12.37 86 GLY A CA 1
ATOM 663 C C . GLY A 1 86 ? 29.460 10.167 27.022 1.00 11.03 86 GLY A C 1
ATOM 664 O O . GLY A 1 86 ? 29.007 11.074 26.334 1.00 11.41 86 GLY A O 1
ATOM 665 N N . MET A 1 87 ? 28.896 8.952 27.046 1.00 9.89 87 MET A N 1
ATOM 666 C CA . MET A 1 87 ? 27.821 8.631 26.125 1.00 9.25 87 MET A CA 1
ATOM 667 C C . MET A 1 87 ? 26.467 9.033 26.743 1.00 8.25 87 MET A C 1
ATOM 668 O O . MET A 1 87 ? 25.825 8.315 27.476 1.00 8.50 87 MET A O 1
ATOM 673 N N . VAL A 1 88 ? 26.117 10.287 26.436 1.00 8.28 88 VAL A N 1
ATOM 674 C CA . VAL A 1 88 ? 24.993 11.013 26.963 1.00 8.13 88 VAL A CA 1
ATOM 675 C C . VAL A 1 88 ? 24.332 11.805 25.846 1.00 8.01 88 VAL A C 1
ATOM 676 O O . VAL A 1 88 ? 25.047 12.259 24.926 1.00 8.63 88 VAL A O 1
ATOM 680 N N . VAL A 1 89 ? 23.039 11.985 25.874 1.00 8.14 89 VAL A N 1
ATOM 681 C CA . VAL A 1 89 ? 22.275 12.704 24.864 1.00 8.05 89 VAL A CA 1
ATOM 682 C C . VAL A 1 89 ? 21.211 13.521 25.561 1.00 7.71 89 VAL A C 1
ATOM 683 O O . VAL A 1 89 ? 20.667 13.133 26.595 1.00 8.52 89 VAL A O 1
ATOM 687 N N . LEU A 1 90 ? 20.879 14.656 24.951 1.00 8.12 90 LEU A N 1
ATOM 688 C CA . LEU A 1 90 ? 19.920 15.597 25.462 1.00 8.04 90 LEU A CA 1
ATOM 689 C C . LEU A 1 90 ? 18.838 15.816 24.394 1.00 8.01 90 LEU A C 1
ATOM 690 O O . LEU A 1 90 ? 19.138 16.251 23.282 1.00 9.22 90 LEU A O 1
ATOM 695 N N . VAL A 1 91 ? 17.592 15.548 24.747 1.00 8.83 91 VAL A N 1
ATOM 696 C CA . VAL A 1 91 ? 16.465 15.773 23.845 1.00 8.84 91 VAL A CA 1
ATOM 697 C C . VAL A 1 91 ? 15.662 16.936 24.415 1.00 9.34 91 VAL A C 1
ATOM 698 O O . VAL A 1 91 ? 15.240 16.883 25.579 1.00 9.89 91 VAL A O 1
ATOM 702 N N . GLN A 1 92 ? 15.430 17.952 23.610 1.00 10.61 92 GLN A N 1
ATOM 703 C CA . GLN A 1 92 ? 14.558 19.070 23.980 1.00 10.33 92 GLN A CA 1
ATOM 704 C C . GLN A 1 92 ? 13.232 18.930 23.289 1.00 10.74 92 GLN A C 1
ATOM 705 O O . GLN A 1 92 ? 13.170 18.892 22.059 1.00 12.00 92 GLN A O 1
ATOM 711 N N . VAL A 1 93 ? 12.181 18.873 24.090 1.00 10.67 93 VAL A N 1
ATOM 712 C CA . VAL A 1 93 ? 10.822 18.832 23.596 1.00 11.51 93 VAL A CA 1
ATOM 713 C C . VAL A 1 93 ? 10.204 20.204 23.803 1.00 12.08 93 VAL A C 1
ATOM 714 O O . VAL A 1 93 ? 9.943 20.603 24.946 1.00 12.66 93 VAL A O 1
ATOM 718 N N . GLY A 1 94 ? 10.012 20.946 22.729 1.00 14.41 94 GLY A N 1
ATOM 719 C CA . GLY A 1 94 ? 9.412 22.264 22.947 1.00 15.44 94 GLY A CA 1
ATOM 720 C C . GLY A 1 94 ? 10.225 23.164 23.826 1.00 14.76 94 GLY A C 1
ATOM 721 O O . GLY A 1 94 ? 11.455 23.210 23.715 1.00 17.54 94 GLY A O 1
ATOM 722 N N . LYS A 1 95 ? 9.555 23.910 24.725 1.00 15.99 95 LYS A N 1
ATOM 723 C CA . LYS A 1 95 ? 10.192 24.855 25.635 1.00 17.66 95 LYS A CA 1
ATOM 724 C C . LYS A 1 95 ? 11.058 24.172 26.684 1.00 15.62 95 LYS A C 1
ATOM 725 O O . LYS A 1 95 ? 10.611 23.182 27.251 1.00 15.52 95 LYS A O 1
ATOM 731 N N . PRO A 1 96 ? 12.276 24.645 26.924 1.00 15.08 96 PRO A N 1
ATOM 732 C CA . PRO A 1 96 ? 13.189 23.997 27.885 1.00 14.20 96 PRO A CA 1
ATOM 733 C C . PRO A 1 96 ? 12.885 24.370 29.329 1.00 14.46 96 PRO A C 1
ATOM 734 O O . PRO A 1 96 ? 13.695 25.010 30.000 1.00 14.21 96 PRO A O 1
ATOM 738 N N . VAL A 1 97 ? 11.726 23.948 29.807 1.00 13.85 97 VAL A N 1
ATOM 739 C CA . VAL A 1 97 ? 11.174 24.496 31.032 1.00 16.41 97 VAL A CA 1
ATOM 740 C C . VAL A 1 97 ? 11.995 24.144 32.255 1.00 16.25 97 VAL A C 1
ATOM 741 O O . VAL A 1 97 ? 12.026 24.873 33.263 1.00 18.05 97 VAL A O 1
ATOM 745 N N . ASN A 1 98 ? 12.710 23.004 32.165 1.00 14.58 98 ASN A N 1
ATOM 746 C CA . ASN A 1 98 ? 13.503 22.518 33.295 1.00 14.14 98 ASN A CA 1
ATOM 747 C C . ASN A 1 98 ? 15.009 22.722 33.086 1.00 13.41 98 ASN A C 1
ATOM 748 O O . ASN A 1 98 ? 15.847 22.033 33.665 1.00 14.21 98 ASN A O 1
ATOM 753 N N . LEU A 1 99 ? 15.384 23.737 32.294 1.00 12.96 99 LEU A N 1
ATOM 754 C CA . LEU A 1 99 ? 16.799 24.039 32.083 1.00 12.99 99 LEU A CA 1
ATOM 755 C C . LEU A 1 99 ? 17.581 24.239 33.379 1.00 13.84 99 LEU A C 1
ATOM 756 O O . LEU A 1 99 ? 18.716 23.733 33.462 1.00 13.86 99 LEU A O 1
ATOM 761 N N . ASP A 1 100 ? 17.017 24.934 34.351 1.00 14.65 100 ASP A N 1
ATOM 762 C CA . ASP A 1 100 ? 17.766 25.192 35.592 1.00 17.22 100 ASP A CA 1
ATOM 763 C C . ASP A 1 100 ? 18.139 23.855 36.227 1.00 15.96 100 ASP A C 1
ATOM 764 O O . ASP A 1 100 ? 19.251 23.676 36.704 1.00 17.98 100 ASP A O 1
ATOM 769 N N . GLN A 1 101 ? 17.178 22.929 36.260 1.00 15.32 101 GLN A N 1
ATOM 770 C CA . GLN A 1 101 ? 17.425 21.616 36.861 1.00 16.69 101 GLN A CA 1
ATOM 771 C C . GLN A 1 101 ? 18.446 20.812 36.071 1.00 15.16 101 GLN A C 1
ATOM 772 O O . GLN A 1 101 ? 19.282 20.159 36.695 1.00 15.75 101 GLN A O 1
ATOM 778 N N . ILE A 1 102 ? 18.452 20.840 34.744 1.00 13.44 102 ILE A N 1
ATOM 779 C CA . ILE A 1 102 ? 19.481 20.128 33.962 1.00 13.02 102 ILE A CA 1
ATOM 780 C C . ILE A 1 102 ? 20.856 20.724 34.253 1.00 13.13 102 ILE A C 1
ATOM 781 O O . ILE A 1 102 ? 21.837 19.987 34.392 1.00 13.43 102 ILE A O 1
ATOM 786 N N . LYS A 1 103 ? 20.969 22.054 34.380 1.00 13.06 103 LYS A N 1
ATOM 787 C CA . LYS A 1 103 ? 22.257 22.670 34.691 1.00 13.33 103 LYS A CA 1
ATOM 788 C C . LYS A 1 103 ? 22.704 22.337 36.113 1.00 15.26 103 LYS A C 1
ATOM 789 O O . LYS A 1 103 ? 23.930 22.259 36.294 1.00 16.95 103 LYS A O 1
ATOM 795 N N . GLU A 1 104 ? 21.786 22.103 37.049 1.00 15.04 104 GLU A N 1
ATOM 796 C CA . GLU A 1 104 ? 22.099 21.780 38.460 1.00 15.92 104 GLU A CA 1
ATOM 797 C C . GLU A 1 104 ? 22.582 20.349 38.586 1.00 16.30 104 GLU A C 1
ATOM 798 O O . GLU A 1 104 ? 23.200 19.975 39.574 1.00 21.72 104 GLU A O 1
ATOM 804 N N . TYR A 1 105 ? 22.287 19.486 37.615 1.00 15.20 105 TYR A N 1
ATOM 805 C CA . TYR A 1 105 ? 22.655 18.066 37.717 1.00 14.06 105 TYR A CA 1
ATOM 806 C C . TYR A 1 105 ? 24.147 17.909 37.655 1.00 15.02 105 TYR A C 1
ATOM 807 O O . TYR A 1 105 ? 24.842 18.460 36.784 1.00 15.76 105 TYR A O 1
ATOM 816 N N . LYS A 1 106 ? 24.681 17.160 38.622 1.00 17.38 106 LYS A N 1
ATOM 817 C CA . LYS A 1 106 ? 26.100 16.971 38.778 1.00 20.57 106 LYS A CA 1
ATOM 818 C C . LYS A 1 106 ? 26.498 15.757 38.001 1.00 21.63 106 LYS A C 1
ATOM 819 O O . LYS A 1 106 ? 26.340 14.589 38.328 1.00 27.88 106 LYS A O 1
ATOM 821 N N . ALA A 1 107 ? 27.048 16.007 36.847 1.00 24.38 107 ALA A N 1
ATOM 822 C CA . ALA A 1 107 ? 27.704 14.980 36.059 1.00 23.51 107 ALA A CA 1
ATOM 823 C C . ALA A 1 107 ? 29.208 15.162 36.338 1.00 24.32 107 ALA A C 1
ATOM 824 O O . ALA A 1 107 ? 29.651 16.232 36.796 1.00 25.77 107 ALA A O 1
ATOM 826 N N . THR A 1 108 ? 29.977 14.132 36.017 1.00 24.08 108 THR A N 1
ATOM 827 C CA . THR A 1 108 ? 31.416 14.385 36.169 1.00 25.20 108 THR A CA 1
ATOM 828 C C . THR A 1 108 ? 32.143 13.924 34.920 1.00 22.18 108 THR A C 1
ATOM 829 O O . THR A 1 108 ? 31.618 13.261 33.996 1.00 21.39 108 THR A O 1
ATOM 833 N N . GLY A 1 109 ? 33.435 14.295 34.908 1.00 20.35 109 GLY A N 1
ATOM 834 C CA . GLY A 1 109 ? 34.287 13.796 33.815 1.00 20.31 109 GLY A CA 1
ATOM 835 C C . GLY A 1 109 ? 33.768 14.025 32.390 1.00 18.92 109 GLY A C 1
ATOM 836 O O . GLY A 1 109 ? 33.333 15.114 32.031 1.00 15.61 109 GLY A O 1
ATOM 837 N N . LEU A 1 110 ? 33.877 12.934 31.581 1.00 17.68 110 LEU A N 1
ATOM 838 C CA . LEU A 1 110 ? 33.437 12.983 30.205 1.00 15.46 110 LEU A CA 1
ATOM 839 C C . LEU A 1 110 ? 31.929 13.156 30.071 1.00 13.04 110 LEU A C 1
ATOM 840 O O . LEU A 1 110 ? 31.559 13.844 29.158 1.00 12.61 110 LEU A O 1
ATOM 845 N N . ALA A 1 111 ? 31.075 12.627 30.900 1.00 13.30 111 ALA A N 1
ATOM 846 C CA . ALA A 1 111 ? 29.638 12.911 30.783 1.00 13.02 111 ALA A CA 1
ATOM 847 C C . ALA A 1 111 ? 29.360 14.390 31.032 1.00 12.03 111 ALA A C 1
ATOM 848 O O . ALA A 1 111 ? 28.534 15.027 30.410 1.00 11.35 111 ALA A O 1
ATOM 850 N N . LYS A 1 112 ? 30.105 14.936 32.021 1.00 12.11 112 LYS A N 1
ATOM 851 C CA . LYS A 1 112 ? 29.956 16.360 32.298 1.00 12.14 112 LYS A CA 1
ATOM 852 C C . LYS A 1 112 ? 30.343 17.173 31.079 1.00 11.11 112 LYS A C 1
ATOM 853 O O . LYS A 1 112 ? 29.630 18.104 30.676 1.00 11.80 112 LYS A O 1
ATOM 859 N N . LYS A 1 113 ? 31.461 16.870 30.468 1.00 11.28 113 LYS A N 1
ATOM 860 C CA . LYS A 1 113 ? 31.903 17.593 29.290 1.00 11.70 113 LYS A CA 1
ATOM 861 C C . LYS A 1 113 ? 30.879 17.491 28.195 1.00 11.39 113 LYS A C 1
ATOM 862 O O . LYS A 1 113 ? 30.487 18.495 27.599 1.00 12.05 113 LYS A O 1
ATOM 867 N N . ARG A 1 114 ? 30.428 16.288 27.907 1.00 11.06 114 ARG A N 1
ATOM 868 C CA . ARG A 1 114 ? 29.526 16.123 26.779 1.00 11.03 114 ARG A CA 1
ATOM 869 C C . ARG A 1 114 ? 28.154 16.703 27.066 1.00 10.50 114 ARG A C 1
ATOM 870 O O . ARG A 1 114 ? 27.578 17.358 26.187 1.00 10.98 114 ARG A O 1
ATOM 878 N N . LEU A 1 115 ? 27.625 16.481 28.259 1.00 9.34 115 LEU A N 1
ATOM 879 C CA . LEU A 1 115 ? 26.318 17.053 28.588 1.00 9.70 115 LEU A CA 1
ATOM 880 C C . LEU A 1 115 ? 26.408 18.572 28.589 1.00 9.91 115 LEU A C 1
ATOM 881 O O . LEU A 1 115 ? 25.484 19.224 28.134 1.00 10.62 115 LEU A O 1
ATOM 886 N N . ASP A 1 116 ? 27.488 19.175 29.082 1.00 10.33 116 ASP A N 1
ATOM 887 C CA . ASP A 1 116 ? 27.585 20.601 29.057 1.00 10.67 116 ASP A CA 1
ATOM 888 C C . ASP A 1 116 ? 27.552 21.127 27.634 1.00 10.62 116 ASP A C 1
ATOM 889 O O . ASP A 1 116 ? 26.932 22.155 27.344 1.00 11.06 116 ASP A O 1
ATOM 894 N N . GLY A 1 117 ? 28.225 20.437 26.718 1.00 10.51 117 GLY A N 1
ATOM 895 C CA . GLY A 1 117 ? 28.171 20.813 25.313 1.00 11.20 117 GLY A CA 1
ATOM 896 C C . GLY A 1 117 ? 26.763 20.754 24.742 1.00 11.33 117 GLY A C 1
ATOM 897 O O . GLY A 1 117 ? 26.392 21.604 23.927 1.00 12.44 117 GLY A O 1
ATOM 898 N N . GLU A 1 118 ? 26.026 19.744 25.164 1.00 9.75 118 GLU A N 1
ATOM 899 C CA . GLU A 1 118 ? 24.649 19.593 24.697 1.00 10.22 118 GLU A CA 1
ATOM 900 C C . GLU A 1 118 ? 23.722 20.665 25.279 1.00 9.96 118 GLU A C 1
ATOM 901 O O . GLU A 1 118 ? 22.871 21.257 24.590 1.00 11.04 118 GLU A O 1
ATOM 907 N N . ILE A 1 119 ? 23.879 20.922 26.551 1.00 10.74 119 ILE A N 1
ATOM 908 C CA . ILE A 1 119 ? 23.076 21.979 27.214 1.00 11.13 119 ILE A CA 1
ATOM 909 C C . ILE A 1 119 ? 23.286 23.309 26.511 1.00 12.38 119 ILE A C 1
ATOM 910 O O . ILE A 1 119 ? 22.333 24.105 26.405 1.00 13.09 119 ILE A O 1
ATOM 915 N N . ALA A 1 120 ? 24.470 23.603 26.038 1.00 12.93 120 ALA A N 1
ATOM 916 C CA . ALA A 1 120 ? 24.755 24.863 25.368 1.00 13.62 120 ALA A CA 1
ATOM 917 C C . ALA A 1 120 ? 24.023 25.003 24.033 1.00 14.61 120 ALA A C 1
ATOM 918 O O . ALA A 1 120 ? 23.907 26.095 23.480 1.00 17.66 120 ALA A O 1
ATOM 920 N N . LYS A 1 121 ? 23.455 23.922 23.496 1.00 13.52 121 LYS A N 1
ATOM 921 C CA . LYS A 1 121 ? 22.711 23.918 22.278 1.00 13.75 121 LYS A CA 1
ATOM 922 C C . LYS A 1 121 ? 21.216 24.122 22.510 1.00 14.93 121 LYS A C 1
ATOM 923 O O . LYS A 1 121 ? 20.460 24.245 21.529 1.00 17.85 121 LYS A O 1
ATOM 928 N N . VAL A 1 122 ? 20.796 24.161 23.755 1.00 13.97 122 VAL A N 1
ATOM 929 C CA . VAL A 1 122 ? 19.363 24.357 24.057 1.00 14.33 122 VAL A CA 1
ATOM 930 C C . VAL A 1 122 ? 18.809 25.588 23.356 1.00 17.27 122 VAL A C 1
ATOM 931 O O . VAL A 1 122 ? 19.448 26.632 23.337 1.00 20.18 122 VAL A O 1
ATOM 935 N N . VAL A 1 123 ? 17.602 25.436 22.790 1.00 19.96 123 VAL A N 1
ATOM 936 C CA . VAL A 1 123 ? 17.025 26.567 22.061 1.00 22.58 123 VAL A CA 1
ATOM 937 C C . VAL A 1 123 ? 16.099 27.323 22.985 1.00 22.94 123 VAL A C 1
ATOM 938 O O . VAL A 1 123 ? 15.085 26.712 23.364 1.00 20.55 123 VAL A O 1
ATOM 942 N N . GLN A 1 124 ? 16.372 28.531 23.302 1.00 30.69 124 GLN A N 1
ATOM 943 C CA . GLN A 1 124 ? 15.566 29.331 24.224 1.00 40.03 124 GLN A CA 1
ATOM 944 C C . GLN A 1 124 ? 14.817 30.439 23.488 1.00 44.76 124 GLN A C 1
ATOM 945 O O . GLN A 1 124 ? 13.599 30.611 23.659 1.00 45.87 124 GLN A O 1
ATOM 952 N N . ALA B 1 1 ? 25.783 11.384 -13.533 1.00 19.81 1 ALA B N 1
ATOM 953 C CA . ALA B 1 1 ? 24.870 10.529 -14.305 1.00 19.50 1 ALA B CA 1
ATOM 954 C C . ALA B 1 1 ? 23.575 10.399 -13.514 1.00 17.19 1 ALA B C 1
ATOM 955 O O . ALA B 1 1 ? 23.596 10.411 -12.273 1.00 16.85 1 ALA B O 1
ATOM 957 N N . GLU B 1 2 ? 22.485 10.259 -14.229 1.00 17.31 2 GLU B N 1
ATOM 958 C CA . GLU B 1 2 ? 21.172 10.054 -13.672 1.00 16.11 2 GLU B CA 1
ATOM 959 C C . GLU B 1 2 ? 20.823 8.582 -13.759 1.00 14.44 2 GLU B C 1
ATOM 960 O O . GLU B 1 2 ? 21.060 7.923 -14.779 1.00 17.54 2 GLU B O 1
ATOM 966 N N . HIS B 1 3 ? 20.225 8.073 -12.715 1.00 13.29 3 HIS B N 1
ATOM 967 C CA . HIS B 1 3 ? 19.706 6.721 -12.679 1.00 12.94 3 HIS B CA 1
ATOM 968 C C . HIS B 1 3 ? 18.215 6.773 -12.368 1.00 12.00 3 HIS B C 1
ATOM 969 O O . HIS B 1 3 ? 17.853 7.566 -11.534 1.00 15.63 3 HIS B O 1
ATOM 976 N N . ILE B 1 4 ? 17.423 5.964 -12.991 1.00 12.36 4 ILE B N 1
ATOM 977 C CA . ILE B 1 4 ? 15.984 5.963 -12.796 1.00 11.85 4 ILE B CA 1
ATOM 978 C C . ILE B 1 4 ? 15.558 4.706 -12.063 1.00 12.64 4 ILE B C 1
ATOM 979 O O . ILE B 1 4 ? 16.017 3.615 -12.395 1.00 13.54 4 ILE B O 1
ATOM 984 N N . VAL B 1 5 ? 14.700 4.873 -11.080 1.00 11.96 5 VAL B N 1
ATOM 985 C CA . VAL B 1 5 ? 14.088 3.741 -10.369 1.00 11.53 5 VAL B CA 1
ATOM 986 C C . VAL B 1 5 ? 12.584 3.887 -10.480 1.00 12.58 5 VAL B C 1
ATOM 987 O O . VAL B 1 5 ? 12.010 4.914 -10.075 1.00 13.24 5 VAL B O 1
ATOM 991 N N . GLU B 1 6 ? 11.923 2.894 -11.067 1.00 13.16 6 GLU B N 1
ATOM 992 C CA . GLU B 1 6 ? 10.472 2.987 -11.207 1.00 12.88 6 GLU B CA 1
ATOM 993 C C . GLU B 1 6 ? 9.780 2.391 -9.991 1.00 11.23 6 GLU B C 1
ATOM 994 O O . GLU B 1 6 ? 10.223 1.396 -9.419 1.00 11.79 6 GLU B O 1
ATOM 1000 N N . MET B 1 7 ? 8.669 3.003 -9.620 1.00 11.83 7 MET B N 1
ATOM 1001 C CA . MET B 1 7 ? 7.774 2.519 -8.603 1.00 11.44 7 MET B CA 1
ATOM 1002 C C . MET B 1 7 ? 6.649 1.725 -9.285 1.00 12.79 7 MET B C 1
ATOM 1003 O O . MET B 1 7 ? 5.870 2.349 -10.035 1.00 15.34 7 MET B O 1
ATOM 1012 N N . ARG B 1 8 ? 6.589 0.420 -9.063 1.00 12.86 8 ARG B N 1
ATOM 1013 C CA . ARG B 1 8 ? 5.725 -0.479 -9.821 1.00 13.94 8 ARG B CA 1
ATOM 1014 C C . ARG B 1 8 ? 4.840 -1.351 -8.976 1.00 12.96 8 ARG B C 1
ATOM 1015 O O . ARG B 1 8 ? 5.269 -1.859 -7.959 1.00 13.94 8 ARG B O 1
ATOM 1023 N N . ASN B 1 9 ? 3.611 -1.553 -9.443 1.00 15.37 9 ASN B N 1
ATOM 1024 C CA . ASN B 1 9 ? 2.744 -2.539 -8.817 1.00 15.99 9 ASN B CA 1
ATOM 1025 C C . ASN B 1 9 ? 3.221 -3.971 -9.017 1.00 16.92 9 ASN B C 1
ATOM 1026 O O . ASN B 1 9 ? 3.034 -4.811 -8.126 1.00 17.54 9 ASN B O 1
ATOM 1031 N N . LYS B 1 10 ? 3.839 -4.266 -10.164 1.00 19.37 10 LYS B N 1
ATOM 1032 C CA . LYS B 1 10 ? 4.337 -5.632 -10.355 1.00 22.62 10 LYS B CA 1
ATOM 1033 C C . LYS B 1 10 ? 5.465 -5.601 -11.385 1.00 24.75 10 LYS B C 1
ATOM 1034 O O . LYS B 1 10 ? 5.448 -4.681 -12.215 1.00 28.50 10 LYS B O 1
ATOM 1037 N N . ASP B 1 11 ? 6.394 -6.551 -11.314 1.00 26.54 11 ASP B N 1
ATOM 1038 C CA . ASP B 1 11 ? 7.411 -6.649 -12.380 1.00 29.74 11 ASP B CA 1
ATOM 1039 C C . ASP B 1 11 ? 7.124 -7.840 -13.281 1.00 34.59 11 ASP B C 1
ATOM 1040 O O . ASP B 1 11 ? 6.147 -8.549 -13.071 1.00 33.37 11 ASP B O 1
ATOM 1045 N N . ASP B 1 12 ? 7.998 -8.044 -14.267 1.00 37.92 12 ASP B N 1
ATOM 1046 C CA . ASP B 1 12 ? 7.906 -9.151 -15.202 1.00 43.05 12 ASP B CA 1
ATOM 1047 C C . ASP B 1 12 ? 7.807 -10.460 -14.444 1.00 45.17 12 ASP B C 1
ATOM 1048 O O . ASP B 1 12 ? 6.953 -11.334 -14.636 1.00 51.66 12 ASP B O 1
ATOM 1053 N N . ALA B 1 13 ? 8.705 -10.673 -13.483 1.00 46.45 13 ALA B N 1
ATOM 1054 C CA . ALA B 1 13 ? 8.599 -11.989 -12.826 1.00 46.97 13 ALA B CA 1
ATOM 1055 C C . ALA B 1 13 ? 7.347 -12.190 -12.001 1.00 44.26 13 ALA B C 1
ATOM 1056 O O . ALA B 1 13 ? 7.043 -13.222 -11.375 1.00 50.35 13 ALA B O 1
ATOM 1058 N N . GLY B 1 14 ? 6.463 -11.191 -11.885 1.00 40.69 14 GLY B N 1
ATOM 1059 C CA . GLY B 1 14 ? 5.332 -11.447 -11.017 1.00 41.23 14 GLY B CA 1
ATOM 1060 C C . GLY B 1 14 ? 5.582 -10.949 -9.617 1.00 38.52 14 GLY B C 1
ATOM 1061 O O . GLY B 1 14 ? 4.717 -11.116 -8.753 1.00 44.11 14 GLY B O 1
ATOM 1062 N N . ASN B 1 15 ? 6.711 -10.342 -9.279 1.00 33.10 15 ASN B N 1
ATOM 1063 C CA . ASN B 1 15 ? 6.915 -9.743 -7.969 1.00 28.00 15 ASN B CA 1
ATOM 1064 C C . ASN B 1 15 ? 6.028 -8.544 -7.764 1.00 23.00 15 ASN B C 1
ATOM 1065 O O . ASN B 1 15 ? 6.035 -7.728 -8.679 1.00 23.66 15 ASN B O 1
ATOM 1070 N N . THR B 1 16 ? 5.323 -8.405 -6.641 1.00 20.30 16 THR B N 1
ATOM 1071 C CA . THR B 1 16 ? 4.486 -7.179 -6.494 1.00 18.08 16 THR B CA 1
ATOM 1072 C C . THR B 1 16 ? 5.108 -6.178 -5.554 1.00 15.11 16 THR B C 1
ATOM 1073 O O . THR B 1 16 ? 5.857 -6.511 -4.628 1.00 16.62 16 THR B O 1
ATOM 1077 N N . MET B 1 17 ? 4.785 -4.906 -5.788 1.00 13.92 17 MET B N 1
ATOM 1078 C CA . MET B 1 17 ? 5.193 -3.768 -4.964 1.00 12.76 17 MET B CA 1
ATOM 1079 C C . MET B 1 17 ? 6.709 -3.681 -4.974 1.00 11.60 17 MET B C 1
ATOM 1080 O O . MET B 1 17 ? 7.385 -3.976 -4.006 1.00 11.63 17 MET B O 1
ATOM 1085 N N . VAL B 1 18 ? 7.243 -3.264 -6.141 1.00 12.35 18 VAL B N 1
ATOM 1086 C CA . VAL B 1 18 ? 8.655 -3.255 -6.361 1.00 12.33 18 VAL B CA 1
ATOM 1087 C C . VAL B 1 18 ? 9.185 -1.902 -6.814 1.00 11.52 18 VAL B C 1
ATOM 1088 O O . VAL B 1 18 ? 8.580 -1.190 -7.585 1.00 13.15 18 VAL B O 1
ATOM 1092 N N . PHE B 1 19 ? 10.402 -1.653 -6.366 1.00 10.58 19 PHE B N 1
ATOM 1093 C CA . PHE B 1 19 ? 11.238 -0.669 -7.045 1.00 10.89 19 PHE B CA 1
ATOM 1094 C C . PHE B 1 19 ? 12.026 -1.387 -8.131 1.00 11.32 19 PHE B C 1
ATOM 1095 O O . PHE B 1 19 ? 12.610 -2.422 -7.864 1.00 13.11 19 PHE B O 1
ATOM 1103 N N . GLN B 1 20 ? 12.051 -0.811 -9.315 1.00 12.00 20 GLN B N 1
ATOM 1104 C CA . GLN B 1 20 ? 12.776 -1.426 -10.426 1.00 13.46 20 GLN B CA 1
ATOM 1105 C C . GLN B 1 20 ? 13.825 -0.475 -10.965 1.00 13.83 20 GLN B C 1
ATOM 1106 O O . GLN B 1 20 ? 13.448 0.579 -11.528 1.00 14.23 20 GLN B O 1
ATOM 1112 N N . PRO B 1 21 ? 15.109 -0.749 -10.829 1.00 12.98 21 PRO B N 1
ATOM 1113 C CA . PRO B 1 21 ? 15.706 -1.897 -10.137 1.00 12.31 21 PRO B CA 1
ATOM 1114 C C . PRO B 1 21 ? 15.612 -1.741 -8.622 1.00 10.60 21 PRO B C 1
ATOM 1115 O O . PRO B 1 21 ? 15.425 -0.637 -8.100 1.00 11.69 21 PRO B O 1
ATOM 1119 N N . GLY B 1 22 ? 15.816 -2.849 -7.943 1.00 10.65 22 GLY B N 1
ATOM 1120 C CA . GLY B 1 22 ? 15.862 -2.866 -6.507 1.00 10.49 22 GLY B CA 1
ATOM 1121 C C . GLY B 1 22 ? 17.215 -2.547 -5.906 1.00 9.41 22 GLY B C 1
ATOM 1122 O O . GLY B 1 22 ? 17.305 -2.291 -4.708 1.00 9.23 22 GLY B O 1
ATOM 1123 N N . PHE B 1 23 ? 18.242 -2.588 -6.713 1.00 9.90 23 PHE B N 1
ATOM 1124 C CA . PHE B 1 23 ? 19.618 -2.272 -6.325 1.00 9.91 23 PHE B CA 1
ATOM 1125 C C . PHE B 1 23 ? 20.176 -1.399 -7.415 1.00 9.79 23 PHE B C 1
ATOM 1126 O O . PHE B 1 23 ? 20.037 -1.726 -8.597 1.00 11.70 23 PHE B O 1
ATOM 1134 N N . VAL B 1 24 ? 20.802 -0.278 -7.049 1.00 10.64 24 VAL B N 1
ATOM 1135 C CA . VAL B 1 24 ? 21.399 0.696 -7.964 1.00 12.66 24 VAL B CA 1
ATOM 1136 C C . VAL B 1 24 ? 22.791 1.072 -7.474 1.00 10.75 24 VAL B C 1
ATOM 1137 O O . VAL B 1 24 ? 22.876 1.579 -6.363 1.00 11.28 24 VAL B O 1
ATOM 1141 N N . LYS B 1 25 ? 23.833 0.836 -8.244 1.00 11.48 25 LYS B N 1
ATOM 1142 C CA . LYS B 1 25 ? 25.162 1.331 -7.932 1.00 11.59 25 LYS B CA 1
ATOM 1143 C C . LYS B 1 25 ? 25.406 2.626 -8.679 1.00 11.58 25 LYS B C 1
ATOM 1144 O O . LYS B 1 25 ? 25.216 2.720 -9.929 1.00 13.66 25 LYS B O 1
ATOM 1150 N N . VAL B 1 26 ? 25.821 3.642 -7.939 1.00 11.34 26 VAL B N 1
ATOM 1151 C CA . VAL B 1 26 ? 26.044 4.947 -8.495 1.00 11.81 26 VAL B CA 1
ATOM 1152 C C . VAL B 1 26 ? 27.331 5.524 -7.928 1.00 12.49 26 VAL B C 1
ATOM 1153 O O . VAL B 1 26 ? 27.988 4.848 -7.111 1.00 13.80 26 VAL B O 1
ATOM 1157 N N . GLU B 1 27 ? 27.702 6.699 -8.376 1.00 14.53 27 GLU B N 1
ATOM 1158 C CA . GLU B 1 27 ? 28.873 7.392 -7.811 1.00 15.14 27 GLU B CA 1
ATOM 1159 C C . GLU B 1 27 ? 28.440 8.754 -7.295 1.00 14.94 27 GLU B C 1
ATOM 1160 O O . GLU B 1 27 ? 27.441 9.310 -7.673 1.00 14.06 27 GLU B O 1
ATOM 1166 N N . ALA B 1 28 ? 29.324 9.265 -6.413 1.00 15.86 28 ALA B N 1
ATOM 1167 C CA . ALA B 1 28 ? 29.092 10.594 -5.865 1.00 16.83 28 ALA B CA 1
ATOM 1168 C C . ALA B 1 28 ? 28.908 11.596 -7.014 1.00 16.06 28 ALA B C 1
ATOM 1169 O O . ALA B 1 28 ? 29.693 11.574 -7.987 1.00 19.53 28 ALA B O 1
ATOM 1171 N N . GLY B 1 29 ? 27.878 12.439 -6.902 1.00 15.44 29 GLY B N 1
ATOM 1172 C CA . GLY B 1 29 ? 27.573 13.398 -7.945 1.00 15.99 29 GLY B CA 1
ATOM 1173 C C . GLY B 1 29 ? 26.501 12.926 -8.905 1.00 16.62 29 GLY B C 1
ATOM 1174 O O . GLY B 1 29 ? 26.062 13.662 -9.808 1.00 20.13 29 GLY B O 1
ATOM 1175 N N . ASP B 1 30 ? 26.050 11.684 -8.734 1.00 14.98 30 ASP B N 1
ATOM 1176 C CA . ASP B 1 30 ? 24.957 11.154 -9.546 1.00 13.73 30 ASP B CA 1
ATOM 1177 C C . ASP B 1 30 ? 23.654 11.489 -8.852 1.00 12.77 30 ASP B C 1
ATOM 1178 O O . ASP B 1 30 ? 23.581 11.862 -7.686 1.00 13.46 30 ASP B O 1
ATOM 1183 N N . THR B 1 31 ? 22.562 11.311 -9.596 1.00 14.80 31 THR B N 1
ATOM 1184 C CA . THR B 1 31 ? 21.219 11.373 -9.053 1.00 15.01 31 THR B CA 1
ATOM 1185 C C . THR B 1 31 ? 20.527 10.052 -9.267 1.00 13.71 31 THR B C 1
ATOM 1186 O O . THR B 1 31 ? 20.782 9.320 -10.224 1.00 15.38 31 THR B O 1
ATOM 1190 N N . VAL B 1 32 ? 19.601 9.791 -8.352 1.00 12.43 32 VAL B N 1
ATOM 1191 C CA . VAL B 1 32 ? 18.692 8.658 -8.528 1.00 11.60 32 VAL B CA 1
ATOM 1192 C C . VAL B 1 32 ? 17.292 9.244 -8.446 1.00 11.67 32 VAL B C 1
ATOM 1193 O O . VAL B 1 32 ? 16.919 9.793 -7.409 1.00 11.77 32 VAL B O 1
ATOM 1197 N N . LYS B 1 33 ? 16.554 9.155 -9.556 1.00 11.79 33 LYS B N 1
ATOM 1198 C CA . LYS B 1 33 ? 15.213 9.692 -9.607 1.00 12.14 33 LYS B CA 1
ATOM 1199 C C . LYS B 1 33 ? 14.219 8.521 -9.509 1.00 12.12 33 LYS B C 1
ATOM 1200 O O . LYS B 1 33 ? 14.283 7.604 -10.334 1.00 12.24 33 LYS B O 1
ATOM 1205 N N . PHE B 1 34 ? 13.375 8.563 -8.508 1.00 11.01 34 PHE B N 1
ATOM 1206 C CA . PHE B 1 34 ? 12.315 7.585 -8.299 1.00 11.23 34 PHE B CA 1
ATOM 1207 C C . PHE B 1 34 ? 11.066 8.125 -8.959 1.00 12.79 34 PHE B C 1
ATOM 1208 O O . PHE B 1 34 ? 10.607 9.218 -8.619 1.00 13.57 34 PHE B O 1
ATOM 1216 N N . VAL B 1 35 ? 10.514 7.363 -9.909 1.00 13.19 35 VAL B N 1
ATOM 1217 C CA . VAL B 1 35 ? 9.415 7.885 -10.729 1.00 13.69 35 VAL B CA 1
ATOM 1218 C C . VAL B 1 35 ? 8.155 7.061 -10.529 1.00 13.30 35 VAL B C 1
ATOM 1219 O O . VAL B 1 35 ? 8.205 5.840 -10.346 1.00 13.66 35 VAL B O 1
ATOM 1223 N N . PRO B 1 36 ? 7.007 7.735 -10.525 1.00 14.37 36 PRO B N 1
ATOM 1224 C CA . PRO B 1 36 ? 5.692 7.083 -10.254 1.00 14.56 36 PRO B CA 1
ATOM 1225 C C . PRO B 1 36 ? 5.112 6.425 -11.462 1.00 16.19 36 PRO B C 1
ATOM 1226 O O . PRO B 1 36 ? 4.052 6.806 -11.993 1.00 18.86 36 PRO B O 1
ATOM 1230 N N . THR B 1 37 ? 5.800 5.385 -11.908 1.00 16.70 37 THR B N 1
ATOM 1231 C CA . THR B 1 37 ? 5.363 4.637 -13.109 1.00 18.20 37 THR B CA 1
ATOM 1232 C C . THR B 1 37 ? 3.945 4.173 -12.924 1.00 19.25 37 THR B C 1
ATOM 1233 O O . THR B 1 37 ? 3.122 4.347 -13.850 1.00 22.36 37 THR B O 1
ATOM 1237 N N . ASP B 1 38 ? 3.671 3.616 -11.750 1.00 17.89 38 ASP B N 1
ATOM 1238 C CA . ASP B 1 38 ? 2.319 3.367 -11.282 1.00 17.98 38 ASP B CA 1
ATOM 1239 C C . ASP B 1 38 ? 2.034 4.333 -10.129 1.00 16.85 38 ASP B C 1
ATOM 1240 O O . ASP B 1 38 ? 2.982 4.695 -9.398 1.00 16.55 38 ASP B O 1
ATOM 1245 N N . LYS B 1 39 ? 0.791 4.718 -9.941 1.00 16.45 39 LYS B N 1
ATOM 1246 C CA . LYS B 1 39 ? 0.376 5.613 -8.893 1.00 16.35 39 LYS B CA 1
ATOM 1247 C C . LYS B 1 39 ? 0.332 4.917 -7.526 1.00 14.96 39 LYS B C 1
ATOM 1248 O O . LYS B 1 39 ? 0.286 3.683 -7.465 1.00 16.37 39 LYS B O 1
ATOM 1252 N N . SER B 1 40 ? 0.296 5.699 -6.472 1.00 14.00 40 SER B N 1
ATOM 1253 C CA . SER B 1 40 ? 0.030 5.329 -5.078 1.00 14.27 40 SER B CA 1
ATOM 1254 C C . SER B 1 40 ? 1.263 4.718 -4.403 1.00 14.03 40 SER B C 1
ATOM 1255 O O . SER B 1 40 ? 1.091 4.000 -3.422 1.00 19.13 40 SER B O 1
ATOM 1258 N N . HIS B 1 41 ? 2.431 5.060 -4.876 1.00 11.44 41 HIS B N 1
ATOM 1259 C CA . HIS B 1 41 ? 3.672 4.693 -4.212 1.00 10.39 41 HIS B CA 1
ATOM 1260 C C . HIS B 1 41 ? 4.402 5.951 -3.785 1.00 10.47 41 HIS B C 1
ATOM 1261 O O . HIS B 1 41 ? 4.122 7.064 -4.224 1.00 11.83 41 HIS B O 1
ATOM 1268 N N . ASN B 1 42 ? 5.453 5.760 -2.970 1.00 10.51 42 ASN B N 1
ATOM 1269 C CA . ASN B 1 42 ? 6.420 6.840 -2.767 1.00 10.74 42 ASN B CA 1
ATOM 1270 C C . ASN B 1 42 ? 7.790 6.203 -2.552 1.00 10.14 42 ASN B C 1
ATOM 1271 O O . ASN B 1 42 ? 7.958 4.973 -2.556 1.00 9.89 42 ASN B O 1
ATOM 1276 N N . ALA B 1 43 ? 8.793 7.085 -2.436 1.00 9.61 43 ALA B N 1
ATOM 1277 C CA . ALA B 1 43 ? 10.127 6.667 -2.019 1.00 9.53 43 ALA B CA 1
ATOM 1278 C C . ALA B 1 43 ? 10.584 7.586 -0.895 1.00 9.24 43 ALA B C 1
ATOM 1279 O O . ALA B 1 43 ? 10.548 8.830 -0.988 1.00 10.18 43 ALA B O 1
ATOM 1281 N N . GLU B 1 44 ? 11.050 6.987 0.199 1.00 8.30 44 GLU B N 1
ATOM 1282 C CA . GLU B 1 44 ? 11.526 7.725 1.342 1.00 8.42 44 GLU B CA 1
ATOM 1283 C C . GLU B 1 44 ? 12.580 6.894 2.066 1.00 8.01 44 GLU B C 1
ATOM 1284 O O . GLU B 1 44 ? 12.604 5.686 2.058 1.00 8.70 44 GLU B O 1
ATOM 1290 N N . SER B 1 45 ? 13.444 7.573 2.769 1.00 8.27 45 SER B N 1
ATOM 1291 C CA . SER B 1 45 ? 14.503 6.932 3.515 1.00 8.31 45 SER B CA 1
ATOM 1292 C C . SER B 1 45 ? 13.943 6.003 4.552 1.00 8.03 45 SER B C 1
ATOM 1293 O O . SER B 1 45 ? 13.002 6.332 5.250 1.00 9.20 45 SER B O 1
ATOM 1296 N N . VAL B 1 46 ? 14.657 4.884 4.728 1.00 8.50 46 VAL B N 1
ATOM 1297 C CA . VAL B 1 46 ? 14.429 4.073 5.923 1.00 9.61 46 VAL B CA 1
ATOM 1298 C C . VAL B 1 46 ? 15.340 4.691 6.989 1.00 9.84 46 VAL B C 1
ATOM 1299 O O . VAL B 1 46 ? 16.565 4.466 7.017 1.00 10.15 46 VAL B O 1
ATOM 1303 N N . ARG B 1 47 ? 14.713 5.534 7.825 1.00 10.51 47 ARG B N 1
ATOM 1304 C CA . ARG B 1 47 ? 15.497 6.394 8.689 1.00 12.28 47 ARG B CA 1
ATOM 1305 C C . ARG B 1 47 ? 16.327 5.623 9.704 1.00 12.59 47 ARG B C 1
ATOM 1306 O O . ARG B 1 47 ? 17.412 6.093 10.088 1.00 14.04 47 ARG B O 1
ATOM 1314 N N . GLU B 1 48 ? 15.862 4.440 10.097 1.00 12.16 48 GLU B N 1
ATOM 1315 C CA . GLU B 1 48 ? 16.638 3.735 11.104 1.00 14.62 48 GLU B CA 1
ATOM 1316 C C . GLU B 1 48 ? 17.998 3.315 10.597 1.00 16.81 48 GLU B C 1
ATOM 1317 O O . GLU B 1 48 ? 18.898 3.077 11.416 1.00 23.57 48 GLU B O 1
ATOM 1323 N N . VAL B 1 49 ? 18.216 3.192 9.300 1.00 12.86 49 VAL B N 1
ATOM 1324 C CA . VAL B 1 49 ? 19.510 2.815 8.755 1.00 13.17 49 VAL B CA 1
ATOM 1325 C C . VAL B 1 49 ? 20.138 3.831 7.829 1.00 11.87 49 VAL B C 1
ATOM 1326 O O . VAL B 1 49 ? 21.215 3.610 7.260 1.00 13.04 49 VAL B O 1
ATOM 1330 N N . TRP B 1 50 ? 19.504 4.953 7.666 1.00 12.90 50 TRP B N 1
ATOM 1331 C CA . TRP B 1 50 ? 19.976 5.994 6.792 1.00 12.73 50 TRP B CA 1
ATOM 1332 C C . TRP B 1 50 ? 21.235 6.621 7.407 1.00 14.35 50 TRP B C 1
ATOM 1333 O O . TRP B 1 50 ? 21.137 6.831 8.633 1.00 18.01 50 TRP B O 1
ATOM 1344 N N A PRO B 1 51 ? 22.256 6.832 6.550 0.50 14.52 51 PRO B N 1
ATOM 1345 N N B PRO B 1 51 ? 22.306 6.957 6.770 0.50 14.89 51 PRO B N 1
ATOM 1346 C CA A PRO B 1 51 ? 23.571 7.323 6.983 0.50 15.42 51 PRO B CA 1
ATOM 1347 C CA B PRO B 1 51 ? 23.319 7.672 7.584 0.50 15.04 51 PRO B CA 1
ATOM 1348 C C A PRO B 1 51 ? 23.579 8.680 7.707 0.50 14.68 51 PRO B C 1
ATOM 1349 C C B PRO B 1 51 ? 22.736 8.971 8.153 0.50 13.44 51 PRO B C 1
ATOM 1350 O O A PRO B 1 51 ? 22.914 9.629 7.365 0.50 13.06 51 PRO B O 1
ATOM 1351 O O B PRO B 1 51 ? 22.254 9.784 7.422 0.50 12.26 51 PRO B O 1
ATOM 1358 N N A GLU B 1 52 ? 24.363 8.662 8.830 0.50 15.00 52 GLU B N 1
ATOM 1359 N N B GLU B 1 52 ? 22.662 9.035 9.512 0.50 14.50 52 GLU B N 1
ATOM 1360 C CA A GLU B 1 52 ? 24.707 9.770 9.673 0.50 15.23 52 GLU B CA 1
ATOM 1361 C CA B GLU B 1 52 ? 21.888 10.100 10.119 0.50 13.79 52 GLU B CA 1
ATOM 1362 C C A GLU B 1 52 ? 24.447 11.174 9.145 0.50 15.24 52 GLU B C 1
ATOM 1363 C C B GLU B 1 52 ? 22.467 11.433 9.671 0.50 13.83 52 GLU B C 1
ATOM 1364 O O A GLU B 1 52 ? 25.295 11.662 8.417 0.50 18.29 52 GLU B O 1
ATOM 1365 O O B GLU B 1 52 ? 21.728 12.430 9.772 0.50 14.67 52 GLU B O 1
ATOM 1376 N N A GLY B 1 53 ? 23.308 11.924 9.540 0.50 16.70 53 GLY B N 1
ATOM 1377 N N B GLY B 1 53 ? 23.741 11.525 9.341 0.50 15.33 53 GLY B N 1
ATOM 1378 C CA A GLY B 1 53 ? 23.324 13.313 9.082 0.50 17.80 53 GLY B CA 1
ATOM 1379 C CA B GLY B 1 53 ? 24.344 12.796 8.975 0.50 15.44 53 GLY B CA 1
ATOM 1380 C C A GLY B 1 53 ? 23.178 13.600 7.604 0.50 18.03 53 GLY B C 1
ATOM 1381 C C B GLY B 1 53 ? 24.038 13.226 7.540 0.50 16.67 53 GLY B C 1
ATOM 1382 O O A GLY B 1 53 ? 23.056 14.779 7.195 0.50 20.71 53 GLY B O 1
ATOM 1383 O O B GLY B 1 53 ? 24.591 14.256 7.132 0.50 19.44 53 GLY B O 1
ATOM 1384 N N . VAL B 1 54 ? 23.214 12.576 6.733 1.00 17.44 54 VAL B N 1
ATOM 1385 C CA . VAL B 1 54 ? 22.938 12.833 5.335 1.00 12.50 54 VAL B CA 1
ATOM 1386 C C . VAL B 1 54 ? 21.455 13.160 5.257 1.00 12.33 54 VAL B C 1
ATOM 1387 O O . VAL B 1 54 ? 20.664 12.450 5.876 1.00 14.18 54 VAL B O 1
ATOM 1391 N N . ALA B 1 55 ? 21.129 14.227 4.537 1.00 12.90 55 ALA B N 1
ATOM 1392 C CA . ALA B 1 55 ? 19.752 14.638 4.491 1.00 14.37 55 ALA B CA 1
ATOM 1393 C C . ALA B 1 55 ? 18.884 13.498 4.009 1.00 12.89 55 ALA B C 1
ATOM 1394 O O . ALA B 1 55 ? 19.191 12.811 3.040 1.00 12.62 55 ALA B O 1
ATOM 1396 N N . PRO B 1 56 ? 17.749 13.288 4.672 1.00 13.30 56 PRO B N 1
ATOM 1397 C CA . PRO B 1 56 ? 16.852 12.226 4.226 1.00 12.73 56 PRO B CA 1
ATOM 1398 C C . PRO B 1 56 ? 16.054 12.604 2.986 1.00 13.23 56 PRO B C 1
ATOM 1399 O O . PRO B 1 56 ? 15.976 13.769 2.595 1.00 16.16 56 PRO B O 1
ATOM 1403 N N . VAL B 1 57 ? 15.437 11.626 2.375 1.00 12.26 57 VAL B N 1
ATOM 1404 C CA . VAL B 1 57 ? 14.579 11.783 1.172 1.00 11.70 57 VAL B CA 1
ATOM 1405 C C . VAL B 1 57 ? 13.164 11.426 1.628 1.00 11.71 57 VAL B C 1
ATOM 1406 O O . VAL B 1 57 ? 12.954 10.442 2.373 1.00 10.28 57 VAL B O 1
ATOM 1410 N N . LYS B 1 58 ? 12.174 12.230 1.222 1.00 12.12 58 LYS B N 1
ATOM 1411 C CA . LYS B 1 58 ? 10.805 11.859 1.483 1.00 13.44 58 LYS B CA 1
ATOM 1412 C C . LYS B 1 58 ? 9.927 12.370 0.364 1.00 13.35 58 LYS B C 1
ATOM 1413 O O . LYS B 1 58 ? 9.544 13.517 0.327 1.00 15.37 58 LYS B O 1
ATOM 1419 N N . GLY B 1 59 ? 9.629 11.448 -0.561 1.00 11.71 59 GLY B N 1
ATOM 1420 C CA . GLY B 1 59 ? 8.837 11.835 -1.692 1.00 13.25 59 GLY B CA 1
ATOM 1421 C C . GLY B 1 59 ? 7.377 11.835 -1.397 1.00 13.67 59 GLY B C 1
ATOM 1422 O O . GLY B 1 59 ? 6.889 11.145 -0.501 1.00 14.30 59 GLY B O 1
ATOM 1423 N N . GLY B 1 60 ? 6.648 12.638 -2.150 1.00 16.11 60 GLY B N 1
ATOM 1424 C CA . GLY B 1 60 ? 5.209 12.664 -2.030 1.00 17.63 60 GLY B CA 1
ATOM 1425 C C . GLY B 1 60 ? 4.575 11.424 -2.653 1.00 16.70 60 GLY B C 1
ATOM 1426 O O . GLY B 1 60 ? 5.147 10.744 -3.489 1.00 16.65 60 GLY B O 1
ATOM 1427 N N . PHE B 1 61 ? 3.348 11.130 -2.262 1.00 18.61 61 PHE B N 1
ATOM 1428 C CA . PHE B 1 61 ? 2.629 10.002 -2.812 1.00 20.82 61 PHE B CA 1
ATOM 1429 C C . PHE B 1 61 ? 2.272 10.272 -4.254 1.00 20.11 61 PHE B C 1
ATOM 1430 O O . PHE B 1 61 ? 1.761 11.351 -4.583 1.00 20.99 61 PHE B O 1
ATOM 1445 N N . SER B 1 62 ? 2.588 9.298 -5.087 1.00 21.27 62 SER B N 1
ATOM 1446 C CA . SER B 1 62 ? 2.413 9.384 -6.526 1.00 21.80 62 SER B CA 1
ATOM 1447 C C . SER B 1 62 ? 3.254 10.472 -7.161 1.00 21.20 62 SER B C 1
ATOM 1448 O O . SER B 1 62 ? 2.943 10.873 -8.277 1.00 23.39 62 SER B O 1
ATOM 1451 N N . LYS B 1 63 ? 4.306 10.909 -6.500 1.00 19.05 63 LYS B N 1
ATOM 1452 C CA . LYS B 1 63 ? 5.157 11.925 -7.063 1.00 18.26 6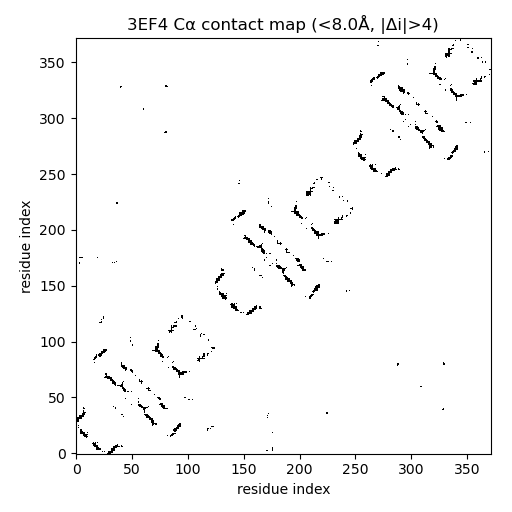3 LYS B CA 1
ATOM 1453 C C . LYS B 1 63 ? 6.591 11.380 -7.283 1.00 16.08 63 LYS B C 1
ATOM 1454 O O . LYS B 1 63 ? 7.063 10.501 -6.595 1.00 16.39 63 LYS B O 1
ATOM 1457 N N . GLU B 1 64 ? 7.271 11.979 -8.242 1.00 15.72 64 GLU B N 1
ATOM 1458 C CA . GLU B 1 64 ? 8.697 11.780 -8.425 1.00 15.55 64 GLU B CA 1
ATOM 1459 C C . GLU B 1 64 ? 9.461 12.379 -7.241 1.00 13.88 64 GLU B C 1
ATOM 1460 O O . GLU B 1 64 ? 9.075 13.404 -6.650 1.00 16.30 64 GLU B O 1
ATOM 1466 N N . VAL B 1 65 ? 10.596 11.769 -6.913 1.00 13.21 65 VAL B N 1
ATOM 1467 C CA . VAL B 1 65 ? 11.486 12.351 -5.916 1.00 13.34 65 VAL B CA 1
ATOM 1468 C C . VAL B 1 65 ? 12.918 11.959 -6.298 1.00 12.39 65 VAL B C 1
ATOM 1469 O O . VAL B 1 65 ? 13.154 10.880 -6.845 1.00 12.59 65 VAL B O 1
ATOM 1473 N N . VAL B 1 66 ? 13.877 12.830 -5.993 1.00 13.28 66 VAL B N 1
ATOM 1474 C CA . VAL B 1 66 ? 15.287 12.582 -6.324 1.00 12.53 66 VAL B CA 1
ATOM 1475 C C . VAL B 1 66 ? 16.107 12.376 -5.068 1.00 12.63 66 VAL B C 1
ATOM 1476 O O . VAL B 1 66 ? 15.977 13.086 -4.080 1.00 17.25 66 VAL B O 1
ATOM 1483 N N . PHE B 1 67 ? 17.022 11.431 -5.137 1.00 10.92 67 PHE B N 1
ATOM 1484 C CA . PHE B 1 67 ? 18.108 11.277 -4.186 1.00 10.83 67 PHE B CA 1
ATOM 1485 C C . PHE B 1 67 ? 19.387 11.776 -4.855 1.00 10.84 67 PHE B C 1
ATOM 1486 O O . PHE B 1 67 ? 19.760 11.285 -5.927 1.00 11.48 67 PHE B O 1
ATOM 1494 N N . ASN B 1 68 ? 20.009 12.750 -4.197 1.00 11.26 68 ASN B N 1
ATOM 1495 C CA . ASN B 1 68 ? 21.264 13.312 -4.653 1.00 11.32 68 ASN B CA 1
ATOM 1496 C C . ASN B 1 68 ? 22.389 12.506 -4.034 1.00 11.37 68 ASN B C 1
ATOM 1497 O O . ASN B 1 68 ? 22.664 12.634 -2.856 1.00 12.55 68 ASN B O 1
ATOM 1502 N N . ALA B 1 69 ? 23.043 11.660 -4.808 1.00 11.22 69 ALA B N 1
ATOM 1503 C CA . ALA B 1 69 ? 24.137 10.838 -4.307 1.00 11.37 69 ALA B CA 1
ATOM 1504 C C . ALA B 1 69 ? 25.369 11.695 -4.066 1.00 11.58 69 ALA B C 1
ATOM 1505 O O . ALA B 1 69 ? 25.876 12.293 -5.020 1.00 14.48 69 ALA B O 1
ATOM 1507 N N . GLU B 1 70 ? 25.798 11.755 -2.810 1.00 10.63 70 GLU B N 1
ATOM 1508 C CA . GLU B 1 70 ? 26.903 12.694 -2.499 1.00 11.30 70 GLU B CA 1
ATOM 1509 C C . GLU B 1 70 ? 27.955 12.003 -1.661 1.00 12.28 70 GLU B C 1
ATOM 1510 O O . GLU B 1 70 ? 29.130 12.016 -2.020 1.00 17.05 70 GLU B O 1
ATOM 1516 N N . LYS B 1 71 ? 27.580 11.456 -0.538 1.00 12.38 71 LYS B N 1
ATOM 1517 C CA . LYS B 1 71 ? 28.474 10.832 0.411 1.00 12.30 71 LYS B CA 1
ATOM 1518 C C . LYS B 1 71 ? 28.478 9.322 0.142 1.00 11.84 71 LYS B C 1
ATOM 1519 O O . LYS B 1 71 ? 27.418 8.740 -0.014 1.00 11.89 71 LYS B O 1
ATOM 1524 N N . GLU B 1 72 ? 29.654 8.703 0.099 1.00 12.55 72 GLU B N 1
ATOM 1525 C CA . GLU B 1 72 ? 29.682 7.276 -0.159 1.00 13.11 72 GLU B CA 1
ATOM 1526 C C . GLU B 1 72 ? 28.961 6.473 0.913 1.00 12.51 72 GLU B C 1
ATOM 1527 O O . GLU B 1 72 ? 28.962 6.881 2.072 1.00 13.72 72 GLU B O 1
ATOM 1533 N N . GLY B 1 73 ? 28.392 5.371 0.492 1.00 10.97 73 GLY B N 1
ATOM 1534 C CA . GLY B 1 73 ? 27.756 4.426 1.396 1.00 11.38 73 GLY B CA 1
ATOM 1535 C C . GLY B 1 73 ? 26.483 3.831 0.791 1.00 10.05 73 GLY B C 1
ATOM 1536 O O . GLY B 1 73 ? 26.184 3.991 -0.389 1.00 11.21 73 GLY B O 1
ATOM 1537 N N . LEU B 1 74 ? 25.766 3.134 1.643 1.00 9.52 74 LEU B N 1
ATOM 1538 C CA . LEU B 1 74 ? 24.552 2.407 1.304 1.00 9.09 74 LEU B CA 1
ATOM 1539 C C . LEU B 1 74 ? 23.333 3.105 1.856 1.00 9.37 74 LEU B C 1
ATOM 1540 O O . LEU B 1 74 ? 23.275 3.443 3.052 1.00 9.88 74 LEU B O 1
ATOM 1545 N N . TYR B 1 75 ? 22.342 3.314 0.991 1.00 8.39 75 TYR B N 1
ATOM 1546 C CA . TYR B 1 75 ? 21.152 4.080 1.268 1.00 7.84 75 TYR B CA 1
ATOM 1547 C C . TYR B 1 75 ? 19.915 3.232 1.002 1.00 7.92 75 TYR B C 1
ATOM 1548 O O . TYR B 1 75 ? 19.677 2.828 -0.142 1.00 8.45 75 TYR B O 1
ATOM 1557 N N . VAL B 1 76 ? 1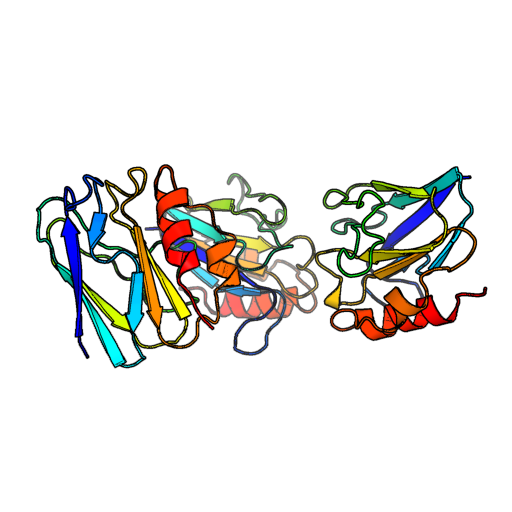9.141 2.952 2.046 1.00 7.69 76 VAL B N 1
ATOM 1558 C CA . VAL B 1 76 ? 17.919 2.155 1.952 1.00 7.84 76 VAL B CA 1
ATOM 1559 C C . VAL B 1 76 ? 16.732 3.089 1.893 1.00 7.72 76 VAL B C 1
ATOM 1560 O O . VAL B 1 76 ? 16.590 3.946 2.759 1.00 8.12 76 VAL B O 1
ATOM 1564 N N . LEU B 1 77 ? 15.881 2.894 0.869 1.00 7.91 77 LEU B N 1
ATOM 1565 C CA . LEU B 1 77 ? 14.635 3.600 0.767 1.00 7.48 77 LEU B CA 1
ATOM 1566 C C . LEU B 1 77 ? 13.486 2.608 0.725 1.00 7.52 77 LEU B C 1
ATOM 1567 O O . LEU B 1 77 ? 13.655 1.443 0.332 1.00 7.91 77 LEU B O 1
ATOM 1572 N N . LYS B 1 78 ? 12.322 3.048 1.147 1.00 8.33 78 LYS B N 1
ATOM 1573 C CA . LYS B 1 78 ? 11.097 2.280 1.135 1.00 7.79 78 LYS B CA 1
ATOM 1574 C C . LYS B 1 78 ? 9.980 3.067 0.474 1.00 8.29 78 LYS B C 1
ATOM 1575 O O . LYS B 1 78 ? 10.020 4.294 0.368 1.00 8.82 78 LYS B O 1
ATOM 1581 N N . CYS B 1 79 ? 8.944 2.366 0.102 1.00 8.48 79 CYS B N 1
ATOM 1582 C CA . CYS B 1 79 ? 7.652 2.930 -0.162 1.00 8.16 79 CYS B CA 1
ATOM 1583 C C . CYS B 1 79 ? 6.835 2.769 1.126 1.00 8.47 79 CYS B C 1
ATOM 1584 O O . CYS B 1 79 ? 6.684 1.654 1.640 1.00 9.19 79 CYS B O 1
ATOM 1587 N N . ALA B 1 80 ? 6.320 3.890 1.653 1.00 9.01 80 ALA B N 1
ATOM 1588 C CA . ALA B 1 80 ? 5.673 3.827 2.956 1.00 9.66 80 ALA B CA 1
ATOM 1589 C C . ALA B 1 80 ? 4.500 2.840 3.011 1.00 9.68 80 ALA B C 1
ATOM 1590 O O . ALA B 1 80 ? 4.460 2.007 3.916 1.00 10.70 80 ALA B O 1
ATOM 1592 N N . PRO B 1 81 ? 3.520 2.924 2.125 1.00 8.62 81 PRO B N 1
ATOM 1593 C CA . PRO B 1 81 ? 2.396 1.973 2.243 1.00 9.99 81 PRO B CA 1
ATOM 1594 C C . PRO B 1 81 ? 2.729 0.525 1.938 1.00 9.82 81 PRO B C 1
ATOM 1595 O O . PRO B 1 81 ? 2.002 -0.360 2.340 1.00 10.94 81 PRO B O 1
ATOM 1599 N N . HIS B 1 82 ? 3.829 0.304 1.186 1.00 9.37 82 HIS B N 1
ATOM 1600 C CA . HIS B 1 82 ? 4.135 -1.046 0.713 1.00 9.96 82 HIS B CA 1
ATOM 1601 C C . HIS B 1 82 ? 5.420 -1.664 1.284 1.00 9.42 82 HIS B C 1
ATOM 1602 O O . HIS B 1 82 ? 5.814 -2.747 0.846 1.00 10.30 82 HIS B O 1
ATOM 1609 N N . TYR B 1 83 ? 5.993 -1.029 2.306 1.00 9.60 83 TYR B N 1
ATOM 1610 C CA . TYR B 1 83 ? 7.274 -1.538 2.805 1.00 9.94 83 TYR B CA 1
ATOM 1611 C C . TYR B 1 83 ? 7.170 -2.972 3.267 1.00 11.16 83 TYR B C 1
ATOM 1612 O O . TYR B 1 83 ? 7.962 -3.833 2.871 1.00 12.30 83 TYR B O 1
ATOM 1621 N N . GLY B 1 84 ? 6.172 -3.275 4.075 1.00 11.63 84 GLY B N 1
ATOM 1622 C CA . GLY B 1 84 ? 5.944 -4.611 4.566 1.00 13.41 84 GLY B CA 1
ATOM 1623 C C . GLY B 1 84 ? 5.556 -5.605 3.500 1.00 13.11 84 GLY B C 1
ATOM 1624 O O . GLY B 1 84 ? 5.629 -6.829 3.751 1.00 14.66 84 GLY B O 1
ATOM 1625 N N . MET B 1 85 ? 5.176 -5.176 2.309 1.00 13.36 85 MET B N 1
ATOM 1626 C CA . MET B 1 85 ? 4.935 -6.005 1.157 1.00 13.40 85 MET B CA 1
ATOM 1627 C C . MET B 1 85 ? 6.185 -6.109 0.291 1.00 14.08 85 MET B C 1
ATOM 1628 O O . MET B 1 85 ? 6.137 -6.742 -0.745 1.00 16.63 85 MET B O 1
ATOM 1637 N N . GLY B 1 86 ? 7.269 -5.570 0.815 1.00 12.23 86 GLY B N 1
ATOM 1638 C CA . GLY B 1 86 ? 8.558 -5.790 0.156 1.00 11.78 86 GLY B CA 1
ATOM 1639 C C . GLY B 1 86 ? 9.078 -4.659 -0.642 1.00 9.97 86 GLY B C 1
ATOM 1640 O O . GLY B 1 86 ? 10.113 -4.829 -1.305 1.00 1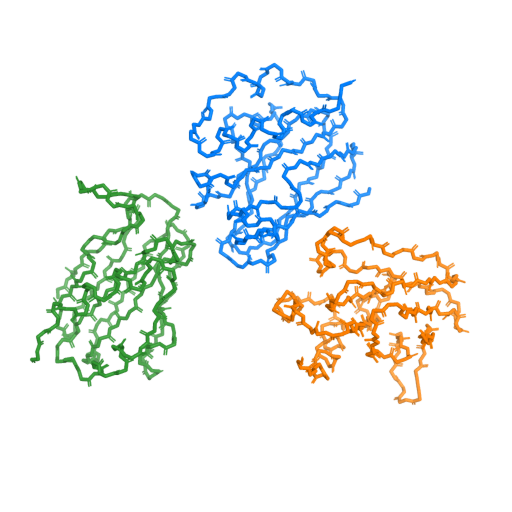1.59 86 GLY B O 1
ATOM 1641 N N . MET B 1 87 ? 8.433 -3.489 -0.616 1.00 9.47 87 MET B N 1
ATOM 1642 C CA . MET B 1 87 ? 8.836 -2.423 -1.543 1.00 9.18 87 MET B CA 1
ATOM 1643 C C . MET B 1 87 ? 9.946 -1.601 -0.895 1.00 8.85 87 MET B C 1
ATOM 1644 O O . MET B 1 87 ? 9.725 -0.646 -0.148 1.00 8.85 87 MET B O 1
ATOM 1649 N N . VAL B 1 88 ? 11.185 -2.050 -1.211 1.00 8.90 88 VAL B N 1
ATOM 1650 C CA . VAL B 1 88 ? 12.414 -1.546 -0.645 1.00 8.22 88 VAL B CA 1
ATOM 1651 C C . VAL B 1 88 ? 13.469 -1.517 -1.724 1.00 8.16 88 VAL B C 1
ATOM 1652 O O . VAL B 1 88 ? 13.455 -2.356 -2.624 1.00 9.05 88 VAL B O 1
ATOM 1656 N N . VAL B 1 89 ? 14.391 -0.554 -1.642 1.00 7.91 89 VAL B N 1
ATOM 1657 C CA . VAL B 1 89 ? 15.433 -0.360 -2.647 1.00 8.16 89 VAL B CA 1
ATOM 1658 C C . VAL B 1 89 ? 16.730 0.040 -1.935 1.00 7.54 89 VAL B C 1
ATOM 1659 O O . VAL B 1 89 ? 16.705 0.687 -0.895 1.00 8.01 89 VAL B O 1
ATOM 1663 N N . LEU B 1 90 ? 17.831 -0.384 -2.520 1.00 7.54 90 LEU B N 1
ATOM 1664 C CA . LEU B 1 90 ? 19.151 -0.153 -2.004 1.00 7.81 90 LEU B CA 1
ATOM 1665 C C . LEU B 1 90 ? 19.989 0.586 -3.043 1.00 7.49 90 LEU B C 1
ATOM 1666 O O . LEU B 1 90 ? 20.165 0.096 -4.151 1.00 8.94 90 LEU B O 1
ATOM 1671 N N . VAL B 1 91 ? 20.453 1.780 -2.662 1.00 7.97 91 VAL B N 1
ATOM 1672 C CA . VAL B 1 91 ? 21.354 2.558 -3.516 1.00 8.65 91 VAL B CA 1
ATOM 1673 C C . VAL B 1 91 ? 22.734 2.532 -2.909 1.00 8.48 91 VAL B C 1
ATOM 1674 O O . VAL B 1 91 ? 22.931 2.889 -1.748 1.00 9.09 91 VAL B O 1
ATOM 1678 N N . GLN B 1 92 ? 23.717 2.120 -3.690 1.00 9.34 92 GLN B N 1
ATOM 1679 C CA . GLN B 1 92 ? 25.124 2.145 -3.277 1.00 10.12 92 GLN B CA 1
ATOM 1680 C C . GLN B 1 92 ? 25.841 3.304 -3.939 1.00 9.82 92 GLN B C 1
ATOM 1681 O O . GLN B 1 92 ? 25.874 3.329 -5.178 1.00 11.54 92 GLN B O 1
ATOM 1687 N N . VAL B 1 93 ? 26.393 4.189 -3.146 1.00 10.04 93 VAL B N 1
ATOM 1688 C CA . VAL B 1 93 ? 27.167 5.333 -3.665 1.00 10.63 93 VAL B CA 1
ATOM 1689 C C . VAL B 1 93 ? 28.629 5.003 -3.416 1.00 11.87 93 VAL B C 1
ATOM 1690 O O . VAL B 1 93 ? 29.058 5.002 -2.260 1.00 13.00 93 VAL B O 1
ATOM 1694 N N . GLY B 1 94 ? 29.408 4.703 -4.447 1.00 12.65 94 GLY B N 1
ATOM 1695 C CA . GLY B 1 94 ? 30.791 4.368 -4.234 1.00 13.49 94 GLY B CA 1
ATOM 1696 C C . GLY B 1 94 ? 31.008 3.248 -3.270 1.00 13.01 94 GLY B C 1
ATOM 1697 O O . GLY B 1 94 ? 30.302 2.241 -3.342 1.00 14.70 94 GLY B O 1
ATOM 1698 N N . LYS B 1 95 ? 31.959 3.371 -2.344 1.00 15.12 95 LYS B N 1
ATOM 1699 C CA . LYS B 1 95 ? 32.300 2.298 -1.441 1.00 15.89 95 LYS B CA 1
ATOM 1700 C C . LYS B 1 95 ? 31.214 2.076 -0.395 1.00 14.80 95 LYS B C 1
ATOM 1701 O O . LYS B 1 95 ? 30.642 3.028 0.141 1.00 15.45 95 LYS B O 1
ATOM 1707 N N . PRO B 1 96 ? 30.903 0.822 -0.096 1.00 14.95 96 PRO B N 1
ATOM 1708 C CA . PRO B 1 96 ? 29.802 0.518 0.856 1.00 15.23 96 PRO B CA 1
ATOM 1709 C C . PRO B 1 96 ? 30.239 0.576 2.299 1.00 14.33 96 PRO B C 1
ATOM 1710 O O . PRO B 1 96 ? 30.249 -0.400 3.052 1.00 14.96 96 PRO B O 1
ATOM 1714 N N . VAL B 1 97 ? 30.650 1.766 2.724 1.00 14.90 97 VAL B N 1
ATOM 1715 C CA . VAL B 1 97 ? 31.362 1.909 3.965 1.00 16.25 97 VAL B CA 1
ATOM 1716 C C . VAL B 1 97 ? 30.547 1.480 5.183 1.00 15.21 97 VAL B C 1
ATOM 1717 O O . VAL B 1 97 ? 31.104 1.031 6.187 1.00 18.56 97 VAL B O 1
ATOM 1721 N N . ASN B 1 98 ? 29.215 1.622 5.069 1.00 13.03 98 ASN B N 1
ATOM 1722 C CA . ASN B 1 98 ? 28.303 1.288 6.163 1.00 12.87 98 ASN B CA 1
ATOM 1723 C C . ASN B 1 98 ? 27.597 -0.030 5.961 1.00 12.85 98 ASN B C 1
ATOM 1724 O O . ASN B 1 98 ? 26.475 -0.232 6.436 1.00 13.76 98 ASN B O 1
ATOM 1729 N N . LEU B 1 99 ? 28.214 -0.958 5.253 1.00 12.93 99 LEU B N 1
ATOM 1730 C CA . LEU B 1 99 ? 27.606 -2.275 5.043 1.00 13.29 99 LEU B CA 1
ATOM 1731 C C . LEU B 1 99 ? 27.217 -2.921 6.353 1.00 14.47 99 LEU B C 1
ATOM 1732 O O . LEU B 1 99 ? 26.165 -3.560 6.491 1.00 17.14 99 LEU B O 1
ATOM 1737 N N . ASP B 1 100 ? 28.055 -2.813 7.406 1.00 16.12 100 ASP B N 1
ATOM 1738 C CA . ASP B 1 100 ? 27.614 -3.410 8.691 1.00 18.68 100 ASP B CA 1
ATOM 1739 C C . ASP B 1 100 ? 26.290 -2.849 9.238 1.00 19.86 100 ASP B C 1
ATOM 1740 O O . ASP B 1 100 ? 25.477 -3.602 9.795 1.00 23.17 100 ASP B O 1
ATOM 1745 N N . GLN B 1 101 ? 26.037 -1.565 9.072 1.00 19.25 101 GLN B N 1
ATOM 1746 C CA . GLN B 1 101 ? 24.834 -0.818 9.496 1.00 19.18 101 GLN B CA 1
ATOM 1747 C C . GLN B 1 101 ? 23.648 -1.431 8.775 1.00 19.60 101 GLN B C 1
ATOM 1748 O O . GLN B 1 101 ? 22.603 -1.644 9.390 1.00 24.53 101 GLN B O 1
ATOM 1759 N N . ILE B 1 102 ? 23.812 -1.717 7.488 1.00 16.24 102 ILE B N 1
ATOM 1760 C CA . ILE B 1 102 ? 22.701 -2.211 6.681 1.00 15.74 102 ILE B CA 1
ATOM 1761 C C . ILE B 1 102 ? 22.451 -3.693 6.922 1.00 14.99 102 ILE B C 1
ATOM 1762 O O . ILE B 1 102 ? 21.292 -4.109 7.026 1.00 15.93 102 ILE B O 1
ATOM 1767 N N . LYS B 1 103 ? 23.473 -4.516 6.966 1.00 14.97 103 LYS B N 1
ATOM 1768 C CA . LYS B 1 103 ? 23.277 -5.946 6.988 1.00 15.72 103 LYS B CA 1
ATOM 1769 C C . LYS B 1 103 ? 22.745 -6.401 8.339 1.00 16.41 103 LYS B C 1
ATOM 1770 O O . LYS B 1 103 ? 22.115 -7.449 8.445 1.00 15.87 103 LYS B O 1
ATOM 1776 N N . GLU B 1 104 ? 22.927 -5.649 9.427 1.00 15.38 104 GLU B N 1
ATOM 1777 C CA . GLU B 1 104 ? 22.424 -6.025 10.734 1.00 16.24 104 GLU B CA 1
ATOM 1778 C C . GLU B 1 104 ? 20.978 -5.621 10.984 1.00 17.45 104 GLU B C 1
ATOM 1779 O O . GLU B 1 104 ? 20.357 -6.114 11.888 1.00 19.97 104 GLU B O 1
ATOM 1785 N N . TYR B 1 105 ? 20.461 -4.760 10.138 1.00 18.05 105 TYR B N 1
ATOM 1786 C CA . TYR B 1 105 ? 19.064 -4.313 10.244 1.00 18.42 105 TYR B CA 1
ATOM 1787 C C . TYR B 1 105 ? 18.140 -5.404 9.769 1.00 17.01 105 TYR B C 1
ATOM 1788 O O . TYR B 1 105 ? 18.450 -6.170 8.852 1.00 22.04 105 TYR B O 1
ATOM 1797 N N . LYS B 1 106 ? 16.945 -5.478 10.307 1.00 19.13 106 LYS B N 1
ATOM 1798 C CA . LYS B 1 106 ? 15.889 -6.355 9.786 1.00 20.07 106 LYS B CA 1
ATOM 1799 C C . LYS B 1 106 ? 14.725 -5.536 9.237 1.00 18.90 106 LYS B C 1
ATOM 1800 O O . LYS B 1 106 ? 14.004 -4.902 10.019 1.00 22.19 106 LYS B O 1
ATOM 1802 N N . ALA B 1 107 ? 14.551 -5.543 7.911 1.00 17.15 107 ALA B N 1
ATOM 1803 C CA . ALA B 1 107 ? 13.484 -4.763 7.305 1.00 15.77 107 ALA B CA 1
ATOM 1804 C C . ALA B 1 107 ? 12.129 -5.404 7.617 1.00 17.79 107 ALA B C 1
ATOM 1805 O O . ALA B 1 107 ? 11.976 -6.582 7.943 1.00 22.32 107 ALA B O 1
ATOM 1807 N N . THR B 1 108 ? 11.052 -4.603 7.479 1.00 17.55 108 THR B N 1
ATOM 1808 C CA . THR B 1 108 ? 9.735 -5.026 7.853 1.00 17.66 108 THR B CA 1
ATOM 1809 C C . THR B 1 108 ? 9.119 -6.023 6.897 1.00 17.95 108 THR B C 1
ATOM 1810 O O . THR B 1 108 ? 9.150 -5.841 5.669 1.00 17.19 108 THR B O 1
ATOM 1814 N N . GLY B 1 109 ? 8.478 -7.061 7.442 1.00 18.61 109 GLY B N 1
ATOM 1815 C CA . GLY B 1 109 ? 7.740 -7.997 6.616 1.00 19.68 109 GLY B CA 1
ATOM 1816 C C . GLY B 1 109 ? 8.542 -8.554 5.470 1.00 17.79 109 GLY B C 1
ATOM 1817 O O . GLY B 1 109 ? 9.701 -8.999 5.655 1.00 19.13 109 GLY B O 1
ATOM 1818 N N . LEU B 1 110 ? 7.916 -8.531 4.281 1.00 17.87 110 LEU B N 1
ATOM 1819 C CA . LEU B 1 110 ? 8.550 -9.122 3.097 1.00 17.57 110 LEU B CA 1
ATOM 1820 C C . LEU B 1 110 ? 9.749 -8.293 2.663 1.00 15.15 110 LEU B C 1
ATOM 1821 O O . LEU B 1 110 ? 10.515 -8.746 1.790 1.00 16.43 110 LEU B O 1
ATOM 1826 N N . ALA B 1 111 ? 9.965 -7.124 3.198 1.00 13.49 111 ALA B N 1
ATOM 1827 C CA . ALA B 1 111 ? 11.143 -6.333 2.871 1.00 12.13 111 ALA B CA 1
ATOM 1828 C C . ALA B 1 111 ? 12.398 -6.962 3.413 1.00 11.35 111 ALA B C 1
ATOM 1829 O O . ALA B 1 111 ? 13.462 -6.672 2.889 1.00 11.40 111 ALA B O 1
ATOM 1831 N N . LYS B 1 112 ? 12.290 -7.811 4.432 1.00 13.44 112 LYS B N 1
ATOM 1832 C CA . LYS B 1 112 ? 13.543 -8.435 4.911 1.00 14.74 112 LYS B CA 1
ATOM 1833 C C . LYS B 1 112 ? 14.207 -9.212 3.791 1.00 13.52 112 LYS B C 1
ATOM 1834 O O . LYS B 1 112 ? 15.407 -9.054 3.489 1.00 14.18 112 LYS B O 1
ATOM 1838 N N . LYS B 1 113 ? 13.457 -10.107 3.157 1.00 14.86 113 LYS B N 1
ATOM 1839 C CA . LYS B 1 113 ? 14.031 -10.934 2.098 1.00 15.64 113 LYS B CA 1
ATOM 1840 C C . LYS B 1 113 ? 14.425 -10.087 0.886 1.00 14.16 113 LYS B C 1
ATOM 1841 O O . LYS B 1 113 ? 15.472 -10.342 0.268 1.00 14.65 113 LYS B O 1
ATOM 1845 N N . ARG B 1 114 ? 13.608 -9.103 0.529 1.00 13.28 114 ARG B N 1
ATOM 1846 C CA . ARG B 1 114 ? 13.922 -8.276 -0.619 1.00 12.83 114 ARG B CA 1
ATOM 1847 C C . ARG B 1 114 ? 15.179 -7.464 -0.394 1.00 11.94 114 ARG B C 1
ATOM 1848 O O . ARG B 1 114 ? 16.064 -7.414 -1.271 1.00 11.41 114 ARG B O 1
ATOM 1856 N N . LEU B 1 115 ? 15.262 -6.829 0.769 1.00 10.08 115 LEU B N 1
ATOM 1857 C CA . LEU B 1 115 ? 16.486 -6.059 1.063 1.00 10.20 115 LEU B CA 1
ATOM 1858 C C . LEU B 1 115 ? 17.698 -6.942 1.112 1.00 9.88 115 LEU B C 1
ATOM 1859 O O . LEU B 1 115 ? 18.755 -6.590 0.617 1.00 9.82 115 LEU B O 1
ATOM 1864 N N . ASP B 1 116 ? 17.551 -8.093 1.735 1.00 10.77 116 ASP B N 1
ATOM 1865 C CA . ASP B 1 116 ? 18.709 -9.002 1.811 1.00 11.09 116 ASP B CA 1
ATOM 1866 C C . ASP B 1 116 ? 19.181 -9.389 0.423 1.00 10.74 116 ASP B C 1
ATOM 1867 O O . ASP B 1 116 ? 20.378 -9.487 0.142 1.00 12.00 116 ASP B O 1
ATOM 1872 N N . GLY B 1 117 ? 18.277 -9.614 -0.503 1.00 11.10 117 GLY B N 1
ATOM 1873 C CA . GLY B 1 117 ? 18.676 -9.911 -1.867 1.00 12.60 117 GLY B CA 1
ATOM 1874 C C . GLY B 1 117 ? 19.415 -8.776 -2.537 1.00 11.81 117 GLY B C 1
ATOM 1875 O O . GLY B 1 117 ? 20.292 -9.032 -3.380 1.00 13.24 117 GLY B O 1
ATOM 1876 N N . GLU B 1 118 ? 19.067 -7.543 -2.165 1.00 10.25 118 GLU B N 1
ATOM 1877 C CA . GLU B 1 118 ? 19.790 -6.372 -2.661 1.00 9.85 118 GLU B CA 1
ATOM 1878 C C . GLU B 1 118 ? 21.185 -6.285 -2.045 1.00 9.80 118 GLU B C 1
ATOM 1879 O O . GLU B 1 118 ? 22.145 -6.001 -2.718 1.00 10.57 118 GLU B O 1
ATOM 1885 N N . ILE B 1 119 ? 21.263 -6.511 -0.712 1.00 9.37 119 ILE B N 1
ATOM 1886 C CA . ILE B 1 119 ? 22.544 -6.456 -0.032 1.00 9.57 119 ILE B CA 1
ATOM 1887 C C . ILE B 1 119 ? 23.504 -7.499 -0.608 1.00 9.41 119 ILE B C 1
ATOM 1888 O O . ILE B 1 119 ? 24.710 -7.276 -0.709 1.00 9.97 119 ILE B O 1
ATOM 1893 N N . ALA B 1 120 ? 22.973 -8.650 -1.016 1.00 9.43 120 ALA B N 1
ATOM 1894 C CA . ALA B 1 120 ? 23.768 -9.686 -1.630 1.00 11.23 120 ALA B CA 1
ATOM 1895 C C . ALA B 1 120 ? 24.575 -9.211 -2.846 1.00 11.00 120 ALA B C 1
ATOM 1896 O O . ALA B 1 120 ? 25.556 -9.858 -3.196 1.00 12.35 120 ALA B O 1
ATOM 1898 N N . LYS B 1 121 ? 24.123 -8.120 -3.488 1.00 10.67 121 LYS B N 1
ATOM 1899 C CA . LYS B 1 121 ? 24.814 -7.665 -4.687 1.00 12.38 121 LYS B CA 1
ATOM 1900 C C . LYS B 1 121 ? 25.961 -6.705 -4.395 1.00 14.39 121 LYS B C 1
ATOM 1901 O O . LYS B 1 121 ? 26.751 -6.392 -5.297 1.00 17.11 121 LYS B O 1
ATOM 1906 N N . VAL B 1 122 ? 26.057 -6.224 -3.170 1.00 12.04 122 VAL B N 1
ATOM 1907 C CA . VAL B 1 122 ? 27.066 -5.227 -2.823 1.00 13.16 122 VAL B CA 1
ATOM 1908 C C . VAL B 1 122 ? 28.499 -5.761 -2.919 1.00 16.31 122 VAL B C 1
ATOM 1909 O O . VAL B 1 122 ? 28.851 -6.728 -2.238 1.00 16.09 122 VAL B O 1
ATOM 1913 N N . VAL B 1 123 ? 29.350 -5.097 -3.666 1.00 17.10 123 VAL B N 1
ATOM 1914 C CA . VAL B 1 123 ? 30.778 -5.352 -3.709 1.00 20.61 123 VAL B CA 1
ATOM 1915 C C . VAL B 1 123 ? 31.517 -4.150 -3.124 1.00 23.16 123 VAL B C 1
ATOM 1916 O O . VAL B 1 123 ? 31.103 -2.989 -3.363 1.00 20.76 123 VAL B O 1
ATOM 1920 N N . GLN B 1 124 ? 32.555 -4.412 -2.338 1.00 31.74 124 GLN B N 1
ATOM 1921 C CA . GLN B 1 124 ? 33.283 -3.366 -1.624 1.00 41.91 124 GLN B CA 1
ATOM 1922 C C . GLN B 1 124 ? 34.174 -2.584 -2.566 1.00 45.54 124 GLN B C 1
ATOM 1923 O O . GLN B 1 124 ? 34.504 -1.408 -2.334 1.00 47.56 124 GLN B O 1
ATOM 1930 N N . ALA C 1 1 ? 36.137 -27.588 40.806 1.00 18.47 1 ALA C N 1
ATOM 1931 C CA . ALA C 1 1 ? 36.143 -26.364 41.619 1.00 17.06 1 ALA C CA 1
ATOM 1932 C C . ALA C 1 1 ? 35.588 -25.182 40.828 1.00 15.52 1 ALA C C 1
ATOM 1933 O O . ALA C 1 1 ? 35.698 -25.144 39.613 1.00 14.96 1 ALA C O 1
ATOM 1935 N N . GLU C 1 2 ? 35.005 -24.234 41.527 1.00 16.31 2 GLU C N 1
ATOM 1936 C CA . GLU C 1 2 ? 34.473 -23.000 40.965 1.00 15.35 2 GLU C CA 1
ATOM 1937 C C . GLU C 1 2 ? 35.490 -21.898 41.155 1.00 14.21 2 GLU C C 1
ATOM 1938 O O . GLU C 1 2 ? 36.033 -21.752 42.281 1.00 16.36 2 GLU C O 1
ATOM 1944 N N . HIS C 1 3 ? 35.784 -21.166 40.112 1.00 13.27 3 HIS C N 1
ATOM 1945 C CA . HIS C 1 3 ? 36.627 -19.990 40.144 1.00 12.43 3 HIS C CA 1
ATOM 1946 C C . HIS C 1 3 ? 35.761 -18.780 39.818 1.00 12.20 3 HIS C C 1
ATOM 1947 O O . HIS C 1 3 ? 34.910 -18.875 38.957 1.00 17.40 3 HIS C O 1
ATOM 1954 N N . ILE C 1 4 ? 35.963 -17.675 40.484 1.00 11.74 4 ILE C N 1
ATOM 1955 C CA . ILE C 1 4 ? 35.213 -16.440 40.259 1.00 11.48 4 ILE C CA 1
ATOM 1956 C C . ILE C 1 4 ? 36.067 -15.426 39.566 1.00 11.59 4 ILE C C 1
ATOM 1957 O O . ILE C 1 4 ? 37.209 -15.191 39.970 1.00 13.38 4 ILE C O 1
ATOM 1962 N N . VAL C 1 5 ? 35.477 -14.780 38.549 1.00 10.57 5 VAL C N 1
ATOM 1963 C CA . VAL C 1 5 ? 36.099 -13.634 37.901 1.00 10.76 5 VAL C CA 1
ATOM 1964 C C . VAL C 1 5 ? 35.163 -12.457 38.024 1.00 10.68 5 VAL C C 1
ATOM 1965 O O . VAL C 1 5 ? 34.025 -12.535 37.621 1.00 10.86 5 VAL C O 1
ATOM 1969 N N . GLU C 1 6 ? 35.659 -11.373 38.604 1.00 10.40 6 GLU C N 1
ATOM 1970 C CA . GLU C 1 6 ? 34.866 -10.179 38.794 1.00 10.55 6 GLU C CA 1
ATOM 1971 C C . GLU C 1 6 ? 34.924 -9.275 37.571 1.00 10.42 6 GLU C C 1
ATOM 1972 O O . GLU C 1 6 ? 35.967 -9.069 36.987 1.00 11.52 6 GLU C O 1
ATOM 1978 N N . MET C 1 7 ? 33.765 -8.742 37.221 1.00 10.11 7 MET C N 1
ATOM 1979 C CA . MET C 1 7 ? 33.644 -7.673 36.236 1.00 10.72 7 MET C CA 1
ATOM 1980 C C . MET C 1 7 ? 33.697 -6.322 36.945 1.00 11.32 7 MET C C 1
ATOM 1981 O O . MET C 1 7 ? 32.763 -6.018 37.706 1.00 13.57 7 MET C O 1
ATOM 1990 N N . ARG C 1 8 ? 34.762 -5.573 36.768 1.00 11.30 8 ARG C N 1
ATOM 1991 C CA . ARG C 1 8 ? 35.032 -4.378 37.573 1.00 13.24 8 ARG C CA 1
ATOM 1992 C C . ARG C 1 8 ? 35.274 -3.131 36.742 1.00 12.50 8 ARG C C 1
ATOM 1993 O O . ARG C 1 8 ? 35.887 -3.149 35.689 1.00 12.51 8 ARG C O 1
ATOM 2001 N N . ASN C 1 9 ? 34.801 -2.017 37.275 1.00 13.29 9 ASN C N 1
ATOM 2002 C CA . ASN C 1 9 ? 35.139 -0.714 36.667 1.00 14.00 9 ASN C CA 1
ATOM 2003 C C . ASN C 1 9 ? 36.598 -0.344 36.758 1.00 14.51 9 ASN C C 1
ATOM 2004 O O . ASN C 1 9 ? 37.129 0.303 35.870 1.00 15.30 9 ASN C O 1
ATOM 2009 N N . LYS C 1 10 ? 37.263 -0.741 37.836 1.00 17.83 10 LYS C N 1
ATOM 2010 C CA . LYS C 1 10 ? 38.671 -0.368 37.969 1.00 21.73 10 LYS C CA 1
ATOM 2011 C C . LYS C 1 10 ? 39.335 -1.320 38.967 1.00 23.99 10 LYS C C 1
ATOM 2012 O O . LYS C 1 10 ? 38.665 -2.013 39.738 1.00 25.43 1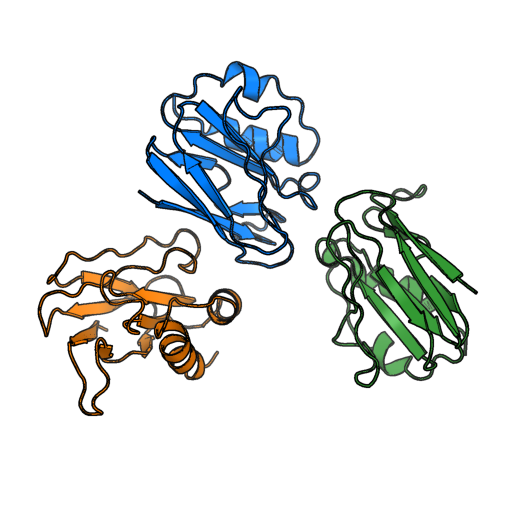0 LYS C O 1
ATOM 2015 N N . ASP C 1 11 ? 40.662 -1.386 38.916 1.00 25.85 11 ASP C N 1
ATOM 2016 C CA . ASP C 1 11 ? 41.308 -2.156 39.998 1.00 30.72 11 ASP C CA 1
ATOM 2017 C C . ASP C 1 11 ? 42.172 -1.221 40.836 1.00 36.56 11 ASP C C 1
ATOM 2018 O O . ASP C 1 11 ? 42.248 -0.017 40.640 1.00 38.04 11 ASP C O 1
ATOM 2023 N N . ASP C 1 12 ? 42.870 -1.783 41.821 1.00 41.83 12 ASP C N 1
ATOM 2024 C CA . ASP C 1 12 ? 43.507 -0.915 42.815 1.00 48.59 12 ASP C CA 1
ATOM 2025 C C . ASP C 1 12 ? 44.753 -0.292 42.213 1.00 48.47 12 ASP C C 1
ATOM 2026 O O . ASP C 1 12 ? 45.382 0.599 42.785 1.00 46.82 12 ASP C O 1
ATOM 2031 N N . ALA C 1 13 ? 45.128 -0.746 41.021 1.00 47.07 13 ALA C N 1
ATOM 2032 C CA . ALA C 1 13 ? 46.285 -0.219 40.322 1.00 48.54 13 ALA C CA 1
ATOM 2033 C C . ALA C 1 13 ? 45.855 0.837 39.310 1.00 50.45 13 ALA C C 1
ATOM 2034 O O . ALA C 1 13 ? 46.737 1.249 38.547 1.00 58.12 13 ALA C O 1
ATOM 2036 N N . GLY C 1 14 ? 44.581 1.234 39.303 1.00 52.22 14 GLY C N 1
ATOM 2037 C CA . GLY C 1 14 ? 44.180 2.313 38.412 1.00 49.09 14 GLY C CA 1
ATOM 2038 C C . GLY C 1 14 ? 43.735 1.886 37.029 1.00 43.43 14 GLY C C 1
ATOM 2039 O O . GLY C 1 14 ? 43.223 2.712 36.239 1.00 47.41 14 GLY C O 1
ATOM 2040 N N . ASN C 1 15 ? 43.886 0.610 36.648 1.00 37.90 15 ASN C N 1
ATOM 2041 C CA . ASN C 1 15 ? 43.382 0.212 35.332 1.00 31.44 15 ASN C CA 1
ATOM 2042 C C . ASN C 1 15 ? 41.870 0.130 35.380 1.00 25.45 15 ASN C C 1
ATOM 2043 O O . ASN C 1 15 ? 41.257 -0.335 36.326 1.00 27.21 15 ASN C O 1
ATOM 2048 N N . THR C 1 16 ? 41.295 0.565 34.253 1.00 23.52 16 THR C N 1
ATOM 2049 C CA . THR C 1 16 ? 39.818 0.568 34.168 1.00 17.48 16 THR C CA 1
ATOM 2050 C C . THR C 1 16 ? 39.322 -0.487 33.195 1.00 14.20 16 THR C C 1
ATOM 2051 O O . THR C 1 16 ? 40.027 -0.883 32.271 1.00 14.97 16 THR C O 1
ATOM 2055 N N . MET C 1 17 ? 38.093 -0.942 33.484 1.00 12.86 17 MET C N 1
ATOM 2056 C CA . MET C 1 17 ? 37.366 -1.950 32.702 1.00 11.97 17 MET C CA 1
ATOM 2057 C C . MET C 1 17 ? 38.157 -3.256 32.691 1.00 11.44 17 MET C C 1
ATOM 2058 O O . MET C 1 17 ? 38.776 -3.628 31.723 1.00 11.42 17 MET C O 1
ATOM 2063 N N . VAL C 1 18 ? 38.080 -3.906 33.845 1.00 11.46 18 VAL C N 1
ATOM 2064 C CA . VAL C 1 18 ? 38.926 -5.074 34.080 1.00 11.74 18 VAL C CA 1
ATOM 2065 C C . VAL C 1 18 ? 38.122 -6.271 34.533 1.00 10.72 18 VAL C C 1
ATOM 2066 O O . VAL C 1 18 ? 37.190 -6.159 35.319 1.00 12.12 18 VAL C O 1
ATOM 2070 N N . PHE C 1 19 ? 38.569 -7.442 34.084 1.00 10.12 19 PHE C N 1
ATOM 2071 C CA . PHE C 1 19 ? 38.220 -8.695 34.714 1.00 10.17 19 PHE C CA 1
ATOM 2072 C C . PHE C 1 19 ? 39.268 -8.981 35.759 1.00 10.66 19 PHE C C 1
ATOM 2073 O O . PHE C 1 19 ? 40.479 -8.867 35.474 1.00 11.59 19 PHE C O 1
ATOM 2081 N N . GLN C 1 20 ? 38.845 -9.372 36.951 1.00 10.40 20 GLN C N 1
ATOM 2082 C CA . GLN C 1 20 ? 39.810 -9.643 38.014 1.00 11.43 20 GLN C CA 1
ATOM 2083 C C . GLN C 1 20 ? 39.531 -11.019 38.581 1.00 11.19 20 GLN C C 1
ATOM 2084 O O . GLN C 1 20 ? 38.457 -11.255 39.176 1.00 11.64 20 GLN C O 1
ATOM 2090 N N . PRO C 1 21 ? 40.447 -11.971 38.434 1.00 10.71 21 PRO C N 1
ATOM 2091 C CA . PRO C 1 21 ? 41.731 -11.839 37.756 1.00 11.51 21 PRO C CA 1
ATOM 2092 C C . PRO C 1 21 ? 41.523 -11.831 36.239 1.00 11.27 21 PRO C C 1
ATOM 2093 O O . PRO C 1 21 ? 40.513 -12.229 35.719 1.00 11.28 21 PRO C O 1
ATOM 2097 N N . GLY C 1 22 ? 42.535 -11.371 35.527 1.00 10.57 22 GLY C N 1
ATOM 2098 C CA . GLY C 1 22 ? 42.586 -11.332 34.077 1.00 9.49 22 GLY C CA 1
ATOM 2099 C C . GLY C 1 22 ? 43.057 -12.617 33.444 1.00 8.69 22 GLY C C 1
ATOM 2100 O O . GLY C 1 22 ? 42.893 -12.811 32.245 1.00 9.51 22 GLY C O 1
ATOM 2101 N N . PHE C 1 23 ? 43.678 -13.455 34.230 1.00 9.81 23 PHE C N 1
ATOM 2102 C CA . PHE C 1 23 ? 44.170 -14.754 33.822 1.00 10.50 23 PHE C CA 1
ATOM 2103 C C . PHE C 1 23 ? 43.779 -15.743 34.877 1.00 10.05 23 PHE C C 1
ATOM 2104 O O . PHE C 1 23 ? 44.022 -15.449 36.058 1.00 11.97 23 PHE C O 1
ATOM 2112 N N . VAL C 1 24 ? 43.216 -16.876 34.511 1.00 10.59 24 VAL C N 1
ATOM 2113 C CA . VAL C 1 24 ? 42.954 -17.898 35.495 1.00 13.09 24 VAL C CA 1
ATOM 2114 C C . VAL C 1 24 ? 43.207 -19.261 34.914 1.00 11.35 24 VAL C C 1
ATOM 2115 O O . VAL C 1 24 ? 42.783 -19.608 33.807 1.00 12.09 24 VAL C O 1
ATOM 2119 N N . LYS C 1 25 ? 43.921 -20.059 35.670 1.00 13.02 25 LYS C N 1
ATOM 2120 C CA . LYS C 1 25 ? 44.288 -21.434 35.356 1.00 13.76 25 LYS C CA 1
ATOM 2121 C C . LYS C 1 25 ? 43.347 -22.364 36.098 1.00 12.75 25 LYS C C 1
ATOM 2122 O O . LYS C 1 25 ? 43.225 -22.312 37.324 1.00 14.88 25 LYS C O 1
ATOM 2128 N N . VAL C 1 26 ? 42.714 -23.220 35.335 1.00 12.47 26 VAL C N 1
ATOM 2129 C CA . VAL C 1 26 ? 41.759 -24.184 35.878 1.00 13.58 26 VAL C CA 1
ATOM 2130 C C . VAL C 1 26 ? 42.033 -25.548 35.266 1.00 14.62 26 VAL C C 1
ATOM 2131 O O . VAL C 1 26 ? 42.918 -25.708 34.424 1.00 15.06 26 VAL C O 1
ATOM 2135 N N . GLU C 1 27 ? 41.260 -26.536 35.737 1.00 15.69 27 GLU C N 1
ATOM 2136 C CA . GLU C 1 27 ? 41.346 -27.879 35.167 1.00 17.26 27 GLU C CA 1
ATOM 2137 C C . GLU C 1 27 ? 40.008 -28.334 34.585 1.00 15.55 27 GLU C C 1
ATOM 2138 O O . GLU C 1 27 ? 38.982 -27.793 34.966 1.00 14.94 27 GLU C O 1
ATOM 2144 N N . ALA C 1 28 ? 39.995 -29.308 33.687 1.00 17.05 28 ALA C N 1
ATOM 2145 C CA . ALA C 1 28 ? 38.760 -29.875 33.148 1.00 17.34 28 ALA C CA 1
ATOM 2146 C C . ALA C 1 28 ? 37.853 -30.248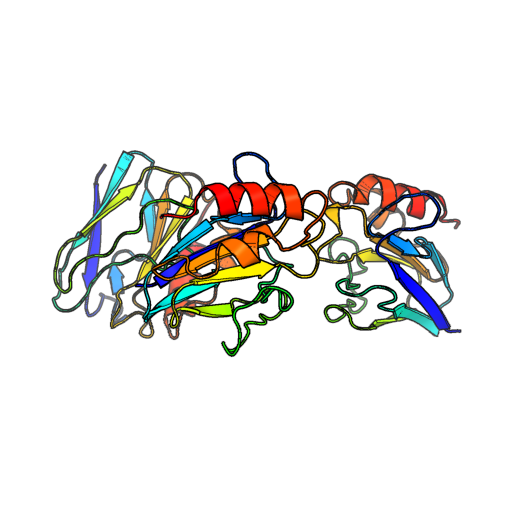 34.307 1.00 15.24 28 ALA C C 1
ATOM 2147 O O . ALA C 1 28 ? 38.311 -30.842 35.314 1.00 16.41 28 ALA C O 1
ATOM 2149 N N . GLY C 1 29 ? 36.602 -29.903 34.205 1.00 14.57 29 GLY C N 1
ATOM 2150 C CA . GLY C 1 29 ? 35.605 -30.153 35.225 1.00 13.66 29 GLY C CA 1
ATOM 2151 C C . GLY C 1 29 ? 35.369 -28.954 36.138 1.00 13.51 29 GLY C C 1
ATOM 2152 O O . GLY C 1 29 ? 34.382 -28.935 36.881 1.00 15.48 29 GLY C O 1
ATOM 2153 N N . ASP C 1 30 ? 36.266 -27.972 36.092 1.00 13.39 30 ASP C N 1
ATOM 2154 C CA . ASP C 1 30 ? 36.024 -26.770 36.857 1.00 12.87 30 ASP C CA 1
ATOM 2155 C C . ASP C 1 30 ? 35.022 -25.854 36.185 1.00 12.03 30 ASP C C 1
ATOM 2156 O O . ASP C 1 30 ? 34.688 -26.014 35.011 1.00 12.68 30 ASP C O 1
ATOM 2161 N N . THR C 1 31 ? 34.558 -24.853 36.915 1.00 12.63 31 THR C N 1
ATOM 2162 C CA . THR C 1 31 ? 33.764 -23.804 36.316 1.00 13.26 31 THR C CA 1
ATOM 2163 C C . THR C 1 31 ? 34.441 -22.458 36.626 1.00 12.58 31 THR C C 1
ATOM 2164 O O . THR C 1 31 ? 35.168 -22.315 37.608 1.00 14.34 31 THR C O 1
ATOM 2168 N N . VAL C 1 32 ? 34.187 -21.490 35.745 1.00 12.46 32 VAL C N 1
ATOM 2169 C CA . VAL C 1 32 ? 34.561 -20.114 35.954 1.00 11.06 32 VAL C CA 1
ATOM 2170 C C . VAL C 1 32 ? 33.266 -19.306 35.845 1.00 10.61 32 VAL C C 1
ATOM 2171 O O . VAL C 1 32 ? 32.605 -19.290 34.824 1.00 11.57 32 VAL C O 1
ATOM 2175 N N . LYS C 1 33 ? 32.925 -18.655 36.922 1.00 11.43 33 LYS C N 1
ATOM 2176 C CA . LYS C 1 33 ? 31.750 -17.812 37.022 1.00 11.33 33 LYS C CA 1
ATOM 2177 C C . LYS C 1 33 ? 32.164 -16.365 36.937 1.00 11.05 33 LYS C C 1
ATOM 2178 O O . LYS C 1 33 ? 32.937 -15.889 37.775 1.00 11.77 33 LYS C O 1
ATOM 2184 N N . PHE C 1 34 ? 31.682 -15.659 35.945 1.00 10.51 34 PHE C N 1
ATOM 2185 C CA . PHE C 1 34 ? 31.907 -14.241 35.763 1.00 10.05 34 PHE C CA 1
ATOM 2186 C C . PHE C 1 34 ? 30.755 -13.513 36.421 1.00 11.11 34 PHE C C 1
ATOM 2187 O O . PHE C 1 34 ? 29.611 -13.749 36.110 1.00 11.98 34 PHE C O 1
ATOM 2195 N N . VAL C 1 35 ? 31.104 -12.611 37.362 1.00 10.47 35 VAL C N 1
ATOM 2196 C CA . VAL C 1 35 ? 30.094 -12.003 38.213 1.00 11.20 35 VAL C CA 1
ATOM 2197 C C . VAL C 1 35 ? 30.095 -10.487 38.066 1.00 10.68 35 VAL C C 1
ATOM 2198 O O . VAL C 1 35 ? 31.153 -9.886 37.902 1.00 11.26 35 VAL C O 1
ATOM 2202 N N . PRO C 1 36 ? 28.885 -9.889 38.105 1.00 11.34 36 PRO C N 1
ATOM 2203 C CA . PRO C 1 36 ? 28.733 -8.434 37.913 1.00 12.16 36 PRO C CA 1
ATOM 2204 C C . PRO C 1 36 ? 29.029 -7.642 39.153 1.00 11.74 36 PRO C C 1
ATOM 2205 O O . PRO C 1 36 ? 28.175 -6.967 39.730 1.00 13.75 36 PRO C O 1
ATOM 2209 N N . THR C 1 37 ? 30.279 -7.689 39.560 1.00 12.13 37 THR C N 1
ATOM 2210 C CA . THR C 1 37 ? 30.731 -6.982 40.752 1.00 11.95 37 THR C CA 1
ATOM 2211 C C . THR C 1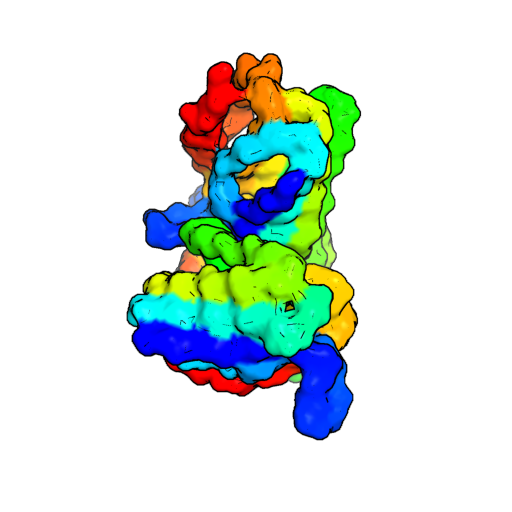 37 ? 30.375 -5.512 40.695 1.00 12.06 37 THR C C 1
ATOM 2212 O O . THR C 1 37 ? 29.807 -4.975 41.630 1.00 13.88 37 THR C O 1
ATOM 2216 N N . ASP C 1 38 ? 30.675 -4.896 39.563 1.00 12.23 38 ASP C N 1
ATOM 2217 C CA . ASP C 1 38 ? 30.127 -3.631 39.160 1.00 13.13 38 ASP C CA 1
ATOM 2218 C C . ASP C 1 38 ? 29.130 -3.901 38.035 1.00 13.68 38 ASP C C 1
ATOM 2219 O O . ASP C 1 38 ? 29.297 -4.835 37.254 1.00 14.86 38 ASP C O 1
ATOM 2224 N N . LYS C 1 39 ? 28.111 -3.049 37.984 1.00 15.86 39 LYS C N 1
ATOM 2225 C CA . LYS C 1 39 ? 27.105 -3.181 36.928 1.00 16.03 39 LYS C CA 1
ATOM 2226 C C . LYS C 1 39 ? 27.639 -2.695 35.577 1.00 14.65 39 LYS C C 1
ATOM 2227 O O . LYS C 1 39 ? 28.633 -1.981 35.466 1.00 16.96 39 LYS C O 1
ATOM 2233 N N . SER C 1 40 ? 26.930 -3.093 34.545 1.00 14.38 40 SER C N 1
ATOM 2234 C CA . SER C 1 40 ? 27.034 -2.674 33.159 1.00 14.85 40 SER C CA 1
ATOM 2235 C C . SER C 1 40 ? 28.232 -3.274 32.410 1.00 13.38 40 SER C C 1
ATOM 2236 O O . SER C 1 40 ? 28.761 -2.642 31.507 1.00 16.24 40 SER C O 1
ATOM 2239 N N . HIS C 1 41 ? 28.555 -4.497 32.773 1.00 11.08 41 HIS C N 1
ATOM 2240 C CA . HIS C 1 41 ? 29.531 -5.315 32.041 1.00 11.28 41 HIS C CA 1
ATOM 2241 C C . HIS C 1 41 ? 28.874 -6.579 31.557 1.00 10.81 41 HIS C C 1
ATOM 2242 O O . HIS C 1 41 ? 27.808 -6.997 32.018 1.00 12.55 41 HIS C O 1
ATOM 2249 N N . ASN C 1 42 ? 29.569 -7.327 30.686 1.00 11.25 42 ASN C N 1
ATOM 2250 C CA . ASN C 1 42 ? 29.226 -8.738 30.452 1.00 10.41 42 ASN C CA 1
ATOM 2251 C C . ASN C 1 42 ? 30.485 -9.552 30.212 1.00 10.11 42 ASN C C 1
ATOM 2252 O O . ASN C 1 42 ? 31.588 -9.012 30.231 1.00 10.71 42 ASN C O 1
ATOM 2257 N N . ALA C 1 43 ? 30.308 -10.851 30.003 1.00 10.30 43 ALA C N 1
ATOM 2258 C CA . ALA C 1 43 ? 31.408 -11.719 29.570 1.00 9.24 43 ALA C CA 1
ATOM 2259 C C . ALA C 1 43 ? 30.887 -12.582 28.451 1.00 9.33 43 ALA C C 1
ATOM 2260 O O . ALA C 1 43 ? 29.847 -13.245 28.562 1.00 10.01 43 ALA C O 1
ATOM 2262 N N . GLU C 1 44 ? 31.667 -12.619 27.378 1.00 8.72 44 GLU C N 1
ATOM 2263 C CA . GLU C 1 44 ? 31.308 -13.451 26.240 1.00 9.10 44 GLU C CA 1
ATOM 2264 C C . GLU C 1 44 ? 32.554 -13.867 25.468 1.00 8.62 44 GLU C C 1
ATOM 2265 O O . GLU C 1 44 ? 33.577 -13.193 25.488 1.00 8.93 44 GLU C O 1
ATOM 2271 N N . SER C 1 45 ? 32.518 -14.984 24.800 1.00 8.96 45 SER C N 1
ATOM 2272 C CA . SER C 1 45 ? 33.648 -15.433 24.015 1.00 9.04 45 SER C CA 1
ATOM 2273 C C . SER C 1 45 ? 34.107 -14.420 22.976 1.00 8.99 45 SER C C 1
ATOM 2274 O O . SER C 1 45 ? 33.291 -13.814 22.296 1.00 9.99 45 SER C O 1
ATOM 2277 N N . VAL C 1 46 ? 35.408 -14.348 22.799 1.00 8.55 46 VAL C N 1
ATOM 2278 C CA . VAL C 1 46 ? 35.966 -13.742 21.597 1.00 9.52 46 VAL C CA 1
ATOM 2279 C C . VAL C 1 46 ? 35.948 -14.823 20.520 1.00 10.17 46 VAL C C 1
ATOM 2280 O O . VAL C 1 46 ? 36.810 -15.701 20.455 1.00 10.89 46 VAL C O 1
ATOM 2284 N N . ARG C 1 47 ? 34.940 -14.811 19.646 1.00 11.92 47 ARG C N 1
ATOM 2285 C CA . ARG C 1 47 ? 34.650 -15.956 18.800 1.00 12.61 47 ARG C CA 1
ATOM 2286 C C . ARG C 1 47 ? 35.754 -16.202 17.791 1.00 12.80 47 ARG C C 1
ATOM 2287 O O . ARG C 1 47 ? 35.954 -17.340 17.390 1.00 14.21 47 ARG C O 1
ATOM 2295 N N . GLU C 1 48 ? 36.470 -15.179 17.394 1.00 13.19 48 GLU C N 1
ATOM 2296 C CA . GLU C 1 48 ? 37.509 -15.338 16.417 1.00 14.75 48 GLU C CA 1
ATOM 2297 C C . GLU C 1 48 ? 38.651 -16.212 16.897 1.00 16.10 48 GLU C C 1
ATOM 2298 O O . GLU C 1 48 ? 39.429 -16.691 16.060 1.00 22.67 48 GLU C O 1
ATOM 2304 N N . VAL C 1 49 ? 38.822 -16.412 18.197 1.00 12.61 49 VAL C N 1
ATOM 2305 C CA . VAL C 1 49 ? 39.873 -17.258 18.717 1.00 12.67 49 VAL C CA 1
ATOM 2306 C C . VAL C 1 49 ? 39.381 -18.361 19.642 1.00 11.76 49 VAL C C 1
ATOM 2307 O O . VAL C 1 49 ? 40.139 -19.118 20.187 1.00 14.06 49 VAL C O 1
ATOM 2311 N N . TRP C 1 50 ? 38.078 -18.428 19.829 1.00 12.91 50 TRP C N 1
ATOM 2312 C CA . TRP C 1 50 ? 37.469 -19.452 20.673 1.00 12.15 50 TRP C CA 1
ATOM 2313 C C . TRP C 1 50 ? 37.528 -20.804 19.977 1.00 13.75 50 TRP C C 1
ATOM 2314 O O . TRP C 1 50 ? 37.278 -20.871 18.770 1.00 16.03 50 TRP C O 1
ATOM 2325 N N . PRO C 1 51 ? 37.884 -21.840 20.686 1.00 15.26 51 PRO C N 1
ATOM 2326 C CA . PRO C 1 51 ? 37.916 -23.141 19.945 1.00 17.12 51 PRO C CA 1
ATOM 2327 C C . PRO C 1 51 ? 36.549 -23.470 19.323 1.00 16.10 51 PRO C C 1
ATOM 2328 O O . PRO C 1 51 ? 35.614 -23.574 20.050 1.00 14.76 51 PRO C O 1
ATOM 2332 N N . GLU C 1 52 ? 36.468 -23.556 17.956 1.00 16.98 52 GLU C N 1
ATOM 2333 C CA . GLU C 1 52 ? 35.125 -23.629 17.358 1.00 17.77 52 GLU C CA 1
ATOM 2334 C C . GLU C 1 52 ? 34.406 -24.851 17.877 1.00 17.75 52 GLU C C 1
ATOM 2335 O O . GLU C 1 52 ? 33.131 -24.786 17.793 1.00 17.13 52 GLU C O 1
ATOM 2341 N N . GLY C 1 53 ? 35.032 -25.956 18.227 1.00 16.96 53 GLY C N 1
ATOM 2342 C CA . GLY C 1 53 ? 34.188 -27.075 18.641 1.00 19.01 53 GLY C CA 1
ATOM 2343 C C . GLY C 1 53 ? 33.759 -27.025 20.095 1.00 18.70 53 GLY C C 1
ATOM 2344 O O . GLY C 1 53 ? 33.253 -28.033 20.617 1.00 23.79 53 GLY C O 1
ATOM 2345 N N . VAL C 1 54 ? 33.881 -25.916 20.792 1.00 13.76 54 VAL C N 1
ATOM 2346 C CA . VAL C 1 54 ? 33.387 -25.710 22.136 1.00 12.14 54 VAL C CA 1
ATOM 2347 C C . VAL C 1 54 ? 32.325 -24.628 22.123 1.00 12.30 54 VAL C C 1
ATOM 2348 O O . VAL C 1 54 ? 32.506 -23.552 21.501 1.00 12.79 54 VAL C O 1
ATOM 2352 N N . ALA C 1 55 ? 31.198 -24.848 22.810 1.00 13.38 55 ALA C N 1
ATOM 2353 C CA . ALA C 1 55 ? 30.121 -23.874 22.797 1.00 15.19 55 ALA C CA 1
ATOM 2354 C C . ALA C 1 55 ? 30.624 -22.508 23.251 1.00 12.82 55 ALA C C 1
ATOM 2355 O O . ALA C 1 55 ? 31.369 -22.422 24.235 1.00 12.26 55 ALA C O 1
ATOM 2357 N N . PRO C 1 56 ? 30.239 -21.457 22.558 1.00 13.39 56 PRO C N 1
ATOM 2358 C CA . PRO C 1 56 ? 30.582 -20.131 23.054 1.00 12.88 56 PRO C CA 1
ATOM 2359 C C . PRO C 1 56 ? 29.789 -19.791 24.317 1.00 11.61 56 PRO C C 1
ATOM 2360 O O . PRO C 1 56 ? 28.742 -20.348 24.619 1.00 16.18 56 PRO C O 1
ATOM 2364 N N . VAL C 1 57 ? 30.327 -18.848 25.050 1.00 11.25 57 VAL C N 1
ATOM 2365 C CA . VAL C 1 57 ? 29.752 -18.251 26.235 1.00 11.19 57 VAL C CA 1
ATOM 2366 C C . VAL C 1 57 ? 29.181 -16.891 25.836 1.00 10.83 57 VAL C C 1
ATOM 2367 O O . VAL C 1 57 ? 29.892 -16.131 25.161 1.00 10.62 57 VAL C O 1
ATOM 2371 N N . LYS C 1 58 ? 27.965 -16.572 26.219 1.00 11.81 58 LYS C N 1
ATOM 2372 C CA . LYS C 1 58 ? 27.476 -15.217 25.978 1.00 12.99 58 LYS C CA 1
ATOM 2373 C C . LYS C 1 58 ? 26.584 -14.805 27.155 1.00 12.58 58 LYS C C 1
ATOM 2374 O O . LYS C 1 58 ? 25.427 -15.142 27.250 1.00 14.85 58 LYS C O 1
ATOM 2378 N N . GLY C 1 59 ? 27.196 -14.058 28.064 1.00 11.85 59 GLY C N 1
ATOM 2379 C CA . GLY C 1 59 ? 26.447 -13.612 29.205 1.00 12.37 59 GLY C CA 1
ATOM 2380 C C . GLY C 1 59 ? 25.587 -12.420 28.888 1.00 12.99 59 GLY C C 1
ATOM 2381 O O . GLY C 1 59 ? 25.864 -11.591 28.057 1.00 13.10 59 GLY C O 1
ATOM 2382 N N . GLY C 1 60 ? 24.495 -12.369 29.668 1.00 13.74 60 GLY C N 1
ATOM 2383 C CA . GLY C 1 60 ? 23.614 -11.240 29.590 1.00 14.97 60 GLY C CA 1
ATOM 2384 C C . GLY C 1 60 ? 24.273 -9.992 30.197 1.00 14.38 60 GLY C C 1
ATOM 2385 O O . GLY C 1 60 ? 25.187 -10.038 30.993 1.00 13.90 60 GLY C O 1
ATOM 2386 N N . PHE C 1 61 ? 23.739 -8.850 29.756 1.00 17.53 61 PHE C N 1
ATOM 2387 C CA . PHE C 1 61 ? 24.280 -7.570 30.201 1.00 17.59 61 PHE C CA 1
ATOM 2388 C C . PHE C 1 61 ? 24.020 -7.428 31.702 1.00 16.04 61 PHE C C 1
ATOM 2389 O O . PHE C 1 61 ? 22.871 -7.551 32.156 1.00 17.39 61 PHE C O 1
ATOM 2397 N N . SER C 1 62 ? 25.084 -7.209 32.444 1.00 17.38 62 SER C N 1
ATOM 2398 C CA . SER C 1 62 ? 25.042 -7.031 33.869 1.00 17.81 62 SER C CA 1
ATOM 2399 C C . SER C 1 62 ? 24.620 -8.285 34.633 1.00 17.17 62 SER C C 1
ATOM 2400 O O . SER C 1 62 ? 24.123 -8.174 35.756 1.00 20.70 62 SER C O 1
ATOM 2403 N N . LYS C 1 63 ? 24.831 -9.459 34.010 1.00 15.88 63 LYS C N 1
ATOM 2404 C CA . LYS C 1 63 ? 24.410 -10.689 34.628 1.00 14.65 63 LYS C CA 1
ATOM 2405 C C . LYS C 1 63 ? 25.629 -11.595 34.804 1.00 13.69 63 LYS C C 1
ATOM 2406 O O . LYS C 1 63 ? 26.608 -11.550 34.067 1.00 13.71 63 LYS C O 1
ATOM 2410 N N . GLU C 1 64 ? 25.546 -12.467 35.783 1.00 13.40 64 GLU C N 1
ATOM 2411 C CA . GLU C 1 64 ? 26.485 -13.551 35.917 1.00 12.88 64 GLU C CA 1
ATOM 2412 C C . GLU C 1 64 ? 26.355 -14.491 34.732 1.00 13.25 64 GLU C C 1
ATOM 2413 O O . GLU C 1 64 ? 25.279 -14.702 34.170 1.00 13.90 64 GLU C O 1
ATOM 2419 N N . VAL C 1 65 ? 27.487 -15.144 34.411 1.00 12.27 65 VAL C N 1
ATOM 2420 C CA . VAL C 1 65 ? 27.525 -16.192 33.392 1.00 11.20 65 VAL C CA 1
ATOM 2421 C C . VAL C 1 65 ? 28.651 -17.148 33.753 1.00 10.63 65 VAL C C 1
ATOM 2422 O O . VAL C 1 65 ? 29.674 -16.786 34.303 1.00 11.14 65 VAL C O 1
ATOM 2426 N N . VAL C 1 66 ? 28.436 -18.427 33.446 1.00 11.65 66 VAL C N 1
ATOM 2427 C CA . VAL C 1 66 ? 29.362 -19.500 33.753 1.00 11.58 66 VAL C CA 1
ATOM 2428 C C . VAL C 1 66 ? 30.016 -20.065 32.485 1.00 11.45 66 VAL C C 1
ATOM 2429 O O . VAL C 1 66 ? 29.366 -20.250 31.454 1.00 15.57 66 VAL C O 1
ATOM 2436 N N . PHE C 1 67 ? 31.288 -20.351 32.576 1.00 10.89 67 PHE C N 1
ATOM 2437 C CA . PHE C 1 67 ? 32.034 -21.163 31.630 1.00 10.48 67 PHE C CA 1
ATOM 2438 C C . PHE C 1 67 ? 32.303 -22.519 32.217 1.00 10.56 67 PHE C C 1
ATOM 2439 O O . PHE C 1 67 ? 32.933 -22.586 33.298 1.00 11.93 67 PHE C O 1
ATOM 2447 N N . ASN C 1 68 ? 31.855 -23.572 31.541 1.00 11.26 68 ASN C N 1
ATOM 2448 C CA . ASN C 1 68 ? 32.138 -24.912 32.014 1.00 11.48 68 ASN C CA 1
ATOM 2449 C C . ASN C 1 68 ? 33.430 -25.387 31.369 1.00 11.80 68 ASN C C 1
ATOM 2450 O O . ASN C 1 68 ? 33.461 -25.710 30.172 1.00 12.49 68 ASN C O 1
ATOM 2455 N N . ALA C 1 69 ? 34.509 -25.385 32.110 1.00 11.77 69 ALA C N 1
ATOM 2456 C CA . ALA C 1 69 ? 35.841 -25.737 31.619 1.00 11.85 69 ALA C CA 1
ATOM 2457 C C . ALA C 1 69 ? 35.898 -27.236 31.388 1.00 13.01 69 ALA C C 1
ATOM 2458 O O . ALA C 1 69 ? 35.864 -27.985 32.353 1.00 16.53 69 ALA C O 1
ATOM 2460 N N . GLU C 1 70 ? 35.973 -27.658 30.158 1.00 12.87 70 GLU C N 1
ATOM 2461 C CA . GLU C 1 70 ? 35.913 -29.088 29.878 1.00 14.15 70 GLU C CA 1
ATOM 2462 C C . GLU C 1 70 ? 37.085 -29.443 28.973 1.00 16.82 70 GLU C C 1
ATOM 2463 O O . GLU C 1 70 ? 38.007 -30.155 29.388 1.00 25.51 70 GLU C O 1
ATOM 2469 N N . LYS C 1 71 ? 37.189 -28.966 27.786 1.00 16.28 71 LYS C N 1
ATOM 2470 C CA . LYS C 1 71 ? 38.259 -29.284 26.851 1.00 16.28 71 LYS C CA 1
ATOM 2471 C C . LYS C 1 71 ? 39.461 -28.421 27.150 1.00 15.23 71 LYS C C 1
ATOM 2472 O O . LYS C 1 71 ? 39.345 -27.197 27.364 1.00 13.97 71 LYS C O 1
ATOM 2478 N N . GLU C 1 72 ? 40.620 -29.043 27.163 1.00 16.09 72 GLU C N 1
ATOM 2479 C CA . GLU C 1 72 ? 41.834 -28.314 27.489 1.00 15.28 72 GLU C CA 1
ATOM 2480 C C . GLU C 1 72 ? 42.096 -27.282 26.418 1.00 14.29 72 GLU C C 1
ATOM 2481 O O . GLU C 1 72 ? 41.764 -27.444 25.246 1.00 15.89 72 GLU C O 1
ATOM 2487 N N . GLY C 1 73 ? 42.696 -26.178 26.832 1.00 13.07 73 GLY C N 1
ATOM 2488 C CA . GLY C 1 73 ? 43.071 -25.112 25.943 1.00 12.53 73 GLY C CA 1
ATOM 2489 C C . GLY C 1 73 ? 42.879 -23.750 26.576 1.00 11.45 73 GLY C C 1
ATOM 2490 O O . GLY C 1 73 ? 42.624 -23.614 27.775 1.00 12.59 73 GLY C O 1
ATOM 2491 N N . LEU C 1 74 ? 43.055 -22.738 25.732 1.00 11.25 74 LEU C N 1
ATOM 2492 C CA . LEU C 1 74 ? 42.984 -21.330 26.121 1.00 9.66 74 LEU C CA 1
ATOM 2493 C C . LEU C 1 74 ? 41.722 -20.679 25.574 1.00 10.36 74 LEU C C 1
ATOM 2494 O O . LEU C 1 74 ? 41.416 -20.832 24.374 1.00 10.27 74 LEU C O 1
ATOM 2499 N N . TYR C 1 75 ? 41.011 -19.995 26.438 1.00 9.31 75 TYR C N 1
ATOM 2500 C CA . TYR C 1 75 ? 39.699 -19.439 26.169 1.00 8.72 75 TYR C CA 1
ATOM 2501 C C . TYR C 1 75 ? 39.720 -17.945 26.464 1.00 8.21 75 TYR C C 1
ATOM 2502 O O . TYR C 1 75 ? 39.907 -17.524 27.604 1.00 9.03 75 TYR C O 1
ATOM 2511 N N . VAL C 1 76 ? 39.506 -17.143 25.447 1.00 8.80 76 VAL C N 1
ATOM 2512 C CA . VAL C 1 76 ? 39.480 -15.685 25.567 1.00 8.47 76 VAL C CA 1
ATOM 2513 C C . VAL C 1 76 ? 38.050 -15.179 25.619 1.00 8.31 76 VAL C C 1
ATOM 2514 O O . VAL C 1 76 ? 37.251 -15.521 24.749 1.00 8.55 76 VAL C O 1
ATOM 2518 N N . LEU C 1 77 ? 37.752 -14.403 26.658 1.00 8.68 77 LEU C N 1
ATOM 2519 C CA . LEU C 1 77 ? 36.469 -13.739 26.774 1.00 8.36 77 LEU C CA 1
ATOM 2520 C C . LEU C 1 77 ? 36.668 -12.237 26.847 1.00 7.60 77 LEU C C 1
ATOM 2521 O O . LEU C 1 77 ? 37.724 -11.737 27.248 1.00 8.60 77 LEU C O 1
ATOM 2526 N N . LYS C 1 78 ? 35.638 -11.522 26.420 1.00 8.34 78 LYS C N 1
ATOM 2527 C CA . LYS C 1 78 ? 35.610 -10.076 26.480 1.00 7.98 78 LYS C CA 1
ATOM 2528 C C . LYS C 1 78 ? 34.352 -9.613 27.180 1.00 8.62 78 LYS C C 1
ATOM 2529 O O . LYS C 1 78 ? 33.359 -10.334 27.257 1.00 9.14 78 LYS C O 1
ATOM 2535 N N . CYS C 1 79 ? 34.381 -8.360 27.613 1.00 8.70 79 CYS C N 1
ATOM 2536 C CA . CYS C 1 79 ? 33.179 -7.580 27.883 1.00 9.02 79 CYS C CA 1
ATOM 2537 C C . CYS C 1 79 ? 32.857 -6.855 26.601 1.00 8.92 79 CYS C C 1
ATOM 2538 O O . CYS C 1 79 ? 33.660 -6.099 26.090 1.00 9.99 79 CYS C O 1
ATOM 2541 N N . ALA C 1 80 ? 31.696 -7.144 26.027 1.00 9.89 80 ALA C N 1
ATOM 2542 C CA . ALA C 1 80 ? 31.370 -6.550 24.748 1.00 10.41 80 ALA C CA 1
ATOM 2543 C C . ALA C 1 80 ? 31.458 -5.027 24.718 1.00 10.55 80 ALA C C 1
ATOM 2544 O O . ALA C 1 80 ? 32.129 -4.473 23.838 1.00 11.60 80 ALA C O 1
ATOM 2546 N N . PRO C 1 81 ? 30.831 -4.270 25.615 1.00 10.37 81 PRO C N 1
ATOM 2547 C CA . PRO C 1 81 ? 30.949 -2.812 25.484 1.00 11.21 81 PRO C CA 1
ATOM 2548 C C . PRO C 1 81 ? 32.315 -2.275 25.824 1.00 10.91 81 PRO C C 1
ATOM 2549 O O . PRO C 1 81 ? 32.625 -1.146 25.380 1.00 11.38 81 PRO C O 1
ATOM 2553 N N . HIS C 1 82 ? 33.158 -2.985 26.566 1.00 10.21 82 HIS C N 1
ATOM 2554 C CA . HIS C 1 82 ? 34.435 -2.432 27.014 1.00 9.91 82 HIS C CA 1
ATOM 2555 C C . HIS C 1 82 ? 35.634 -3.161 26.442 1.00 9.67 82 HIS C C 1
ATOM 2556 O O . HIS C 1 82 ? 36.762 -2.903 26.879 1.00 10.40 82 HIS C O 1
ATOM 2563 N N . TYR C 1 83 ? 35.458 -4.013 25.457 1.00 10.05 83 TYR C N 1
ATOM 2564 C CA . TYR C 1 83 ? 36.623 -4.749 24.915 1.00 9.93 83 TYR C CA 1
ATOM 2565 C C . TYR C 1 83 ? 37.742 -3.839 24.462 1.00 10.78 83 TYR C C 1
ATOM 2566 O O . TYR C 1 83 ? 38.896 -4.013 24.837 1.00 12.16 83 TYR C O 1
ATOM 2575 N N . GLY C 1 84 ? 37.450 -2.821 23.668 1.00 12.32 84 GLY C N 1
ATOM 2576 C CA . GLY C 1 84 ? 38.462 -1.926 23.155 1.00 13.70 84 GLY C CA 1
ATOM 2577 C C . GLY C 1 84 ? 39.021 -1.004 24.249 1.00 14.02 84 GLY C C 1
ATOM 2578 O O . GLY C 1 84 ? 40.071 -0.390 24.047 1.00 15.64 84 GLY C O 1
ATOM 2579 N N . MET C 1 85 ? 38.369 -0.956 25.409 1.00 13.42 85 MET C N 1
ATOM 2580 C CA . MET C 1 85 ? 38.917 -0.291 26.582 1.00 13.51 85 MET C CA 1
ATOM 2581 C C . MET C 1 85 ? 39.781 -1.264 27.393 1.00 13.17 85 MET C C 1
ATOM 2582 O O . MET C 1 85 ? 40.266 -0.893 28.460 1.00 15.47 85 MET C O 1
ATOM 2591 N N . GLY C 1 86 ? 40.003 -2.467 26.878 1.00 12.33 86 GLY C N 1
ATOM 2592 C CA . GLY C 1 86 ? 40.905 -3.388 27.570 1.00 11.35 86 GLY C CA 1
ATOM 2593 C C . GLY C 1 86 ? 40.243 -4.517 28.308 1.00 10.39 86 GLY C C 1
ATOM 2594 O O . GLY C 1 86 ? 40.966 -5.329 28.898 1.00 11.36 86 GLY C O 1
ATOM 2595 N N . MET C 1 87 ? 38.918 -4.643 28.300 1.00 9.57 87 MET C N 1
ATOM 2596 C CA . MET C 1 87 ? 38.268 -5.623 29.172 1.00 9.37 87 MET C CA 1
ATOM 2597 C C . MET C 1 87 ? 38.207 -7.008 28.539 1.00 8.47 87 MET C C 1
ATOM 2598 O O . MET C 1 87 ? 37.280 -7.328 27.796 1.00 8.76 87 MET C O 1
ATOM 2603 N N . VAL C 1 88 ? 39.231 -7.783 28.839 1.00 8.76 88 VAL C N 1
ATOM 2604 C CA . VAL C 1 88 ? 39.507 -9.078 28.252 1.00 8.29 88 VAL C CA 1
ATOM 2605 C C . VAL C 1 88 ? 40.073 -9.996 29.312 1.00 8.07 88 VAL C C 1
ATOM 2606 O O . VAL C 1 88 ? 40.790 -9.520 30.212 1.00 8.63 88 VAL C O 1
ATOM 2610 N N . VAL C 1 89 ? 39.785 -11.291 29.231 1.00 8.18 89 VAL C N 1
ATOM 2611 C CA . VAL C 1 89 ? 40.205 -12.280 30.218 1.00 7.96 89 VAL C CA 1
ATOM 2612 C C . VAL C 1 89 ? 40.582 -13.555 29.477 1.00 8.32 89 VAL C C 1
ATOM 2613 O O . VAL C 1 89 ? 40.033 -13.880 28.431 1.00 8.65 89 VAL C O 1
ATOM 2617 N N . LEU C 1 90 ? 41.570 -14.257 30.045 1.00 7.97 90 LEU C N 1
ATOM 2618 C CA . LEU C 1 90 ? 42.090 -15.489 29.517 1.00 8.47 90 LEU C CA 1
ATOM 2619 C C . LEU C 1 90 ? 41.946 -16.606 30.528 1.00 8.17 90 LEU C C 1
ATOM 2620 O O . LEU C 1 90 ? 42.463 -16.489 31.635 1.00 9.48 90 LEU C O 1
ATOM 2625 N N . VAL C 1 91 ? 41.226 -17.683 30.149 1.00 8.75 91 VAL C N 1
ATOM 2626 C CA . VAL C 1 91 ? 41.099 -18.857 30.986 1.00 9.20 91 VAL C CA 1
ATOM 2627 C C . VAL C 1 91 ? 41.914 -19.990 30.346 1.00 9.95 91 VAL C C 1
ATOM 2628 O O . VAL C 1 91 ? 41.722 -20.307 29.154 1.00 9.88 91 VAL C O 1
ATOM 2632 N N . GLN C 1 92 ? 42.821 -20.569 31.126 1.00 9.76 92 GLN C N 1
ATOM 2633 C CA . GLN C 1 92 ? 43.579 -21.714 30.660 1.00 10.62 92 GLN C CA 1
ATOM 2634 C C . GLN C 1 92 ? 43.042 -22.958 31.353 1.00 10.37 92 GLN C C 1
ATOM 2635 O O . GLN C 1 92 ? 43.019 -23.032 32.566 1.00 12.42 92 GLN C O 1
ATOM 2641 N N . VAL C 1 93 ? 42.597 -23.909 30.548 1.00 11.94 93 VAL C N 1
ATOM 2642 C CA . VAL C 1 93 ? 42.097 -25.192 31.019 1.00 12.65 93 VAL C CA 1
ATOM 2643 C C . VAL C 1 93 ? 43.160 -26.230 30.734 1.00 13.38 93 VAL C C 1
ATOM 2644 O O . VAL C 1 93 ? 43.368 -26.584 29.581 1.00 13.56 93 VAL C O 1
ATOM 2648 N N . GLY C 1 94 ? 43.841 -26.694 31.772 1.00 15.13 94 GLY C N 1
ATOM 2649 C CA . GLY C 1 94 ? 44.859 -27.711 31.513 1.00 16.54 94 GLY C CA 1
ATOM 2650 C C . GLY C 1 94 ? 45.916 -27.207 30.593 1.00 16.10 94 GLY C C 1
ATOM 2651 O O . GLY C 1 94 ? 46.405 -26.081 30.668 1.00 17.75 94 GLY C O 1
ATOM 2652 N N . LYS C 1 95 ? 46.353 -28.056 29.666 1.00 17.09 95 LYS C N 1
ATOM 2653 C CA . LYS C 1 95 ? 47.450 -27.717 28.760 1.00 18.41 95 LYS C CA 1
ATOM 2654 C C . LYS C 1 95 ? 47.037 -26.708 27.695 1.00 16.08 95 LYS C C 1
ATOM 2655 O O . LYS C 1 95 ? 45.935 -26.733 27.151 1.00 15.92 95 LYS C O 1
ATOM 2658 N N . PRO C 1 96 ? 47.896 -25.770 27.378 1.00 15.99 96 PRO C N 1
ATOM 2659 C CA . PRO C 1 96 ? 47.539 -24.692 26.463 1.00 16.55 96 PRO C CA 1
ATOM 2660 C C . PRO C 1 96 ? 47.745 -25.054 25.001 1.00 16.88 96 PRO C C 1
ATOM 2661 O O . PRO C 1 96 ? 48.548 -24.472 24.306 1.00 16.46 96 PRO C O 1
ATOM 2665 N N . VAL C 1 97 ? 46.964 -26.039 24.603 1.00 16.77 97 VAL C N 1
ATOM 2666 C CA . VAL C 1 97 ? 47.241 -26.661 23.304 1.00 18.73 97 VAL C CA 1
ATOM 2667 C C . VAL C 1 97 ? 47.051 -25.702 22.139 1.00 16.73 97 VAL C C 1
ATOM 2668 O O . VAL C 1 97 ? 47.710 -25.892 21.119 1.00 22.09 97 VAL C O 1
ATOM 2672 N N . ASN C 1 98 ? 46.228 -24.656 22.222 1.00 15.50 98 ASN C N 1
ATOM 2673 C CA . ASN C 1 98 ? 45.975 -23.713 21.142 1.00 15.15 98 ASN C CA 1
ATOM 2674 C C . ASN C 1 98 ? 46.658 -22.369 21.361 1.00 15.43 98 ASN C C 1
ATOM 2675 O O . ASN C 1 98 ? 46.208 -21.318 20.897 1.00 16.83 98 ASN C O 1
ATOM 2680 N N . LEU C 1 99 ? 47.805 -22.363 22.040 1.00 15.28 99 LEU C N 1
ATOM 2681 C CA . LEU C 1 99 ? 48.537 -21.133 22.264 1.00 14.97 99 LEU C CA 1
ATOM 2682 C C . LEU C 1 99 ? 48.849 -20.368 20.959 1.00 15.18 99 LEU C C 1
ATOM 2683 O O . LEU C 1 99 ? 48.739 -19.144 20.843 1.00 15.94 99 LEU C O 1
ATOM 2688 N N . ASP C 1 100 ? 49.257 -21.087 19.904 1.00 17.90 100 ASP C N 1
ATOM 2689 C CA . ASP C 1 100 ? 49.510 -20.394 18.634 1.00 20.54 100 ASP C CA 1
ATOM 2690 C C . ASP C 1 100 ? 48.236 -19.707 18.135 1.00 24.36 100 ASP C C 1
ATOM 2691 O O . ASP C 1 100 ? 48.453 -18.568 17.651 1.00 26.79 100 ASP C O 1
ATOM 2696 N N . GLN C 1 101 ? 47.044 -20.269 18.232 1.00 25.53 101 GLN C N 1
ATOM 2697 C CA . GLN C 1 101 ? 45.783 -19.635 17.825 1.00 24.35 101 GLN C CA 1
ATOM 2698 C C . GLN C 1 101 ? 45.736 -18.248 18.475 1.00 25.20 101 GLN C C 1
ATOM 2699 O O . GLN C 1 101 ? 45.528 -17.177 17.875 1.00 33.34 101 GLN C O 1
ATOM 2705 N N . ILE C 1 102 ? 45.942 -18.270 19.801 1.00 19.76 102 ILE C N 1
ATOM 2706 C CA . ILE C 1 102 ? 45.565 -17.026 20.484 1.00 18.52 102 ILE C CA 1
ATOM 2707 C C . ILE C 1 102 ? 46.666 -15.992 20.383 1.00 16.09 102 ILE C C 1
ATOM 2708 O O . ILE C 1 102 ? 46.379 -14.788 20.424 1.00 17.48 102 ILE C O 1
ATOM 2713 N N . LYS C 1 103 ? 47.928 -16.408 20.299 1.00 16.71 103 LYS C N 1
ATOM 2714 C CA . LYS C 1 103 ? 48.982 -15.403 20.333 1.00 16.77 103 LYS C CA 1
ATOM 2715 C C . LYS C 1 103 ? 49.130 -14.674 19.006 1.00 15.69 103 LYS C C 1
ATOM 2716 O O . LYS C 1 103 ? 49.667 -13.560 18.994 1.00 16.91 103 LYS C O 1
ATOM 2722 N N . GLU C 1 104 ? 48.627 -15.203 17.903 1.00 17.62 104 GLU C N 1
ATOM 2723 C CA . GLU C 1 104 ? 48.710 -14.567 16.610 1.00 19.10 104 GLU C CA 1
ATOM 2724 C C . GLU C 1 104 ? 47.579 -13.592 16.319 1.00 18.74 104 GLU C C 1
ATOM 2725 O O . GLU C 1 104 ? 47.617 -12.799 15.380 1.00 23.06 104 GLU C O 1
ATOM 2731 N N . TYR C 1 105 ? 46.551 -13.615 17.118 1.00 20.34 105 TYR C N 1
ATOM 2732 C CA . TYR C 1 105 ? 45.408 -12.699 17.097 1.00 18.39 105 TYR C CA 1
ATOM 2733 C C . TYR C 1 105 ? 45.755 -11.336 17.676 1.00 17.84 105 TYR C C 1
ATOM 2734 O O . TYR C 1 105 ? 46.519 -11.205 18.628 1.00 19.84 105 TYR C O 1
ATOM 2743 N N . LYS C 1 106 ? 45.181 -10.249 17.171 1.00 20.66 106 LYS C N 1
ATOM 2744 C CA . LYS C 1 106 ? 45.341 -8.925 17.752 1.00 22.20 106 LYS C CA 1
ATOM 2745 C C . LYS C 1 106 ? 44.035 -8.462 18.328 1.00 17.84 106 LYS C C 1
ATOM 2746 O O . LYS C 1 106 ? 43.105 -8.258 17.544 1.00 22.46 106 LYS C O 1
ATOM 2748 N N . ALA C 1 107 ? 43.929 -8.388 19.643 1.00 16.81 107 ALA C N 1
ATOM 2749 C CA . ALA C 1 107 ? 42.673 -7.969 20.270 1.00 14.95 107 ALA C CA 1
ATOM 2750 C C . ALA C 1 107 ? 42.434 -6.481 20.019 1.00 16.80 107 ALA C C 1
ATOM 2751 O O . ALA C 1 107 ? 43.388 -5.706 19.765 1.00 21.08 107 ALA C O 1
ATOM 2753 N N . THR C 1 108 ? 41.217 -6.015 20.088 1.00 15.68 108 THR C N 1
ATOM 2754 C CA . THR C 1 108 ? 40.841 -4.652 19.780 1.00 15.87 108 THR C CA 1
ATOM 2755 C C . THR C 1 108 ? 41.342 -3.616 20.761 1.00 15.65 108 THR C C 1
ATOM 2756 O O . THR C 1 108 ? 41.217 -3.820 21.957 1.00 15.67 108 THR C O 1
ATOM 2760 N N . GLY C 1 109 ? 41.861 -2.489 20.306 1.00 17.23 109 GLY C N 1
ATOM 2761 C CA . GLY C 1 109 ? 42.196 -1.359 21.123 1.00 17.82 109 GLY C CA 1
ATOM 2762 C C . GLY C 1 109 ? 43.095 -1.717 22.291 1.00 16.27 109 GLY C C 1
ATOM 2763 O O . GLY C 1 109 ? 44.110 -2.401 22.088 1.00 16.29 109 GLY C O 1
ATOM 2764 N N . LEU C 1 110 ? 42.723 -1.300 23.509 1.00 15.38 110 LEU C N 1
ATOM 2765 C CA . LEU C 1 110 ? 43.564 -1.556 24.698 1.00 15.77 110 LEU C CA 1
ATOM 2766 C C . LEU C 1 110 ? 43.567 -3.029 25.092 1.00 13.33 110 LEU C C 1
ATOM 2767 O O . LEU C 1 110 ? 44.402 -3.428 25.944 1.00 13.72 110 LEU C O 1
ATOM 2772 N N . ALA C 1 111 ? 42.643 -3.812 24.507 1.00 11.94 111 ALA C N 1
ATOM 2773 C CA . ALA C 1 111 ? 42.692 -5.256 24.804 1.00 11.23 111 ALA C CA 1
ATOM 2774 C C . ALA C 1 111 ? 43.913 -5.923 24.218 1.00 11.28 111 ALA C C 1
ATOM 2775 O O . ALA C 1 111 ? 44.281 -6.996 24.688 1.00 10.75 111 ALA C O 1
ATOM 2777 N N . LYS C 1 112 ? 44.552 -5.355 23.205 1.00 12.59 112 LYS C N 1
ATOM 2778 C CA . LYS C 1 112 ? 45.764 -5.989 22.665 1.00 13.33 112 LYS C CA 1
ATOM 2779 C C . LYS C 1 112 ? 46.800 -6.155 23.765 1.00 12.59 112 LYS C C 1
ATOM 2780 O O . LYS C 1 112 ? 47.290 -7.265 24.038 1.00 14.22 112 LYS C O 1
ATOM 2786 N N . LYS C 1 113 ? 47.147 -5.049 24.418 1.00 12.60 113 LYS C N 1
ATOM 2787 C CA . LYS C 1 113 ? 48.148 -5.134 25.494 1.00 13.79 113 LYS C CA 1
ATOM 2788 C C . LYS C 1 113 ? 47.630 -5.923 26.670 1.00 12.07 113 LYS C C 1
ATOM 2789 O O . LYS C 1 113 ? 48.403 -6.658 27.301 1.00 12.73 113 LYS C O 1
ATOM 2795 N N . ARG C 1 114 ? 46.354 -5.802 27.023 1.00 11.82 114 ARG C N 1
ATOM 2796 C CA . ARG C 1 114 ? 45.868 -6.525 28.174 1.00 11.78 114 ARG C CA 1
ATOM 2797 C C . ARG C 1 114 ? 45.878 -8.030 27.937 1.00 10.74 114 ARG C C 1
ATOM 2798 O O . ARG C 1 114 ? 46.305 -8.836 28.803 1.00 11.13 114 ARG C O 1
ATOM 2806 N N . LEU C 1 115 ? 45.400 -8.437 26.768 1.00 9.57 115 LEU C N 1
ATOM 2807 C CA . LEU C 1 115 ? 45.438 -9.865 26.450 1.00 9.67 115 LEU C CA 1
ATOM 2808 C C . LEU C 1 115 ? 46.872 -10.382 26.367 1.00 9.70 115 LEU C C 1
ATOM 2809 O O . LEU C 1 115 ? 47.162 -11.469 26.852 1.00 10.14 115 LEU C O 1
ATOM 2814 N N . ASP C 1 116 ? 47.743 -9.593 25.757 1.00 10.04 116 ASP C N 1
ATOM 2815 C CA . ASP C 1 116 ? 49.146 -10.043 25.687 1.00 10.44 116 ASP C CA 1
ATOM 2816 C C . ASP C 1 116 ? 49.732 -10.259 27.063 1.00 10.43 116 ASP C C 1
ATOM 2817 O O . ASP C 1 116 ? 50.493 -11.205 27.305 1.00 10.94 116 ASP C O 1
ATOM 2822 N N . GLY C 1 117 ? 49.407 -9.409 28.029 1.00 11.14 117 GLY C N 1
ATOM 2823 C CA . GLY C 1 117 ? 49.901 -9.592 29.388 1.00 11.93 117 GLY C CA 1
ATOM 2824 C C . GLY C 1 117 ? 49.363 -10.861 30.020 1.00 10.75 117 GLY C C 1
ATOM 2825 O O . GLY C 1 117 ? 50.048 -11.467 30.859 1.00 12.71 117 GLY C O 1
ATOM 2826 N N . GLU C 1 118 ? 48.152 -11.262 29.650 1.00 9.99 118 GLU C N 1
ATOM 2827 C CA . GLU C 1 118 ? 47.554 -12.498 30.154 1.00 9.31 118 GLU C CA 1
ATOM 2828 C C . GLU C 1 118 ? 48.243 -13.684 29.463 1.00 9.51 118 GLU C C 1
ATOM 2829 O O . GLU C 1 118 ? 48.598 -14.666 30.117 1.00 9.90 118 GLU C O 1
ATOM 2835 N N . ILE C 1 119 ? 48.465 -13.629 28.153 1.00 9.33 119 ILE C N 1
ATOM 2836 C CA . ILE C 1 119 ? 49.132 -14.715 27.457 1.00 10.09 119 ILE C CA 1
ATOM 2837 C C . ILE C 1 119 ? 50.514 -14.945 28.000 1.00 9.27 119 ILE C C 1
ATOM 2838 O O . ILE C 1 119 ? 51.026 -16.071 28.048 1.00 10.04 119 ILE C O 1
ATOM 2843 N N . ALA C 1 120 ? 51.177 -13.876 28.444 1.00 9.74 120 ALA C N 1
ATOM 2844 C CA . ALA C 1 120 ? 52.516 -13.954 29.022 1.00 10.48 120 ALA C CA 1
ATOM 2845 C C . ALA C 1 120 ? 52.576 -14.853 30.237 1.00 10.89 120 ALA C C 1
ATOM 2846 O O . ALA C 1 120 ? 53.669 -15.316 30.558 1.00 12.09 120 ALA C O 1
ATOM 2848 N N . LYS C 1 121 ? 51.452 -15.118 30.880 1.00 10.33 121 LYS C N 1
ATOM 2849 C CA . LYS C 1 121 ? 51.454 -15.947 32.060 1.00 11.65 121 LYS C CA 1
ATOM 2850 C C . LYS C 1 121 ? 51.264 -17.411 31.765 1.00 13.79 121 LYS C C 1
ATOM 2851 O O . LYS C 1 121 ? 51.342 -18.262 32.688 1.00 19.72 121 LYS C O 1
ATOM 2856 N N . VAL C 1 122 ? 50.996 -17.774 30.501 1.00 12.43 122 VAL C N 1
ATOM 2857 C CA . VAL C 1 122 ? 50.698 -19.157 30.195 1.00 13.64 122 VAL C CA 1
ATOM 2858 C C . VAL C 1 122 ? 51.926 -20.058 30.263 1.00 16.13 122 VAL C C 1
ATOM 2859 O O . VAL C 1 122 ? 52.932 -19.771 29.547 1.00 16.10 122 VAL C O 1
ATOM 2863 N N . VAL C 1 123 ? 51.828 -21.135 30.998 1.00 19.59 123 VAL C N 1
ATOM 2864 C CA . VAL C 1 123 ? 52.894 -22.116 31.058 1.00 22.83 123 VAL C CA 1
ATOM 2865 C C . VAL C 1 123 ? 52.312 -23.420 30.474 1.00 24.60 123 VAL C C 1
ATOM 2866 O O . VAL C 1 123 ? 51.123 -23.729 30.742 1.00 21.11 123 VAL C O 1
ATOM 2870 N N . GLN C 1 124 ? 53.198 -24.144 29.728 1.00 33.60 124 GLN C N 1
ATOM 2871 C CA . GLN C 1 124 ? 52.859 -25.421 29.095 1.00 43.71 124 GLN C CA 1
ATOM 2872 C C . GLN C 1 124 ? 52.800 -26.536 30.131 1.00 48.21 124 GLN C C 1
ATOM 2873 O O . GLN C 1 124 ? 51.942 -27.437 30.099 1.00 48.69 124 GLN C O 1
#